Protein 4ZR7 (pdb70)

B-factor: mean 23.4, std 10.03, range [6.17, 81.66]

Radius of gyration: 25.36 Å; Cα contacts (8 Å, |Δi|>4): 817; chains: 4; bounding box: 63×73×36 Å

Organism: Bacillus subtilis (strain 168) (NCBI:txid224308)

GO terms:
  GO:0045121 membrane raft (C, EXP)

Structure (mmCIF, N/CA/C/O backbone):
data_4ZR7
#
_entry.id   4ZR7
#
_cell.length_a   58.689
_cell.length_b   58.689
_cell.length_c   131.568
_cell.angle_alpha   90.00
_cell.angle_beta   90.00
_cell.angle_gamma   90.00
#
_symmetry.space_group_name_H-M   'P 43'
#
loop_
_entity.id
_entity.type
_entity.pdbx_description
1 polymer 'Sensor histidine kinase ResE'
2 non-polymer 'CHLORIDE ION'
3 non-polymer 'ACETATE ION'
4 water water
#
loop_
_atom_site.group_PDB
_atom_site.id
_atom_site.type_symbol
_atom_site.label_atom_id
_atom_site.label_alt_id
_atom_site.label_comp_id
_atom_site.label_asym_id
_atom_site.label_entity_id
_atom_site.label_seq_id
_atom_site.pdbx_PDB_ins_code
_atom_site.Cartn_x
_atom_site.Cartn_y
_atom_site.Cartn_z
_atom_site.occupancy
_atom_site.B_iso_or_equiv
_atom_site.auth_seq_id
_atom_site.auth_comp_id
_atom_site.auth_asym_id
_atom_site.auth_atom_id
_atom_site.pdbx_PDB_model_num
ATOM 1 N N . GLU A 1 5 ? 10.614 37.955 135.814 1.00 32.83 41 GLU A N 1
ATOM 2 C CA . GLU A 1 5 ? 11.860 37.317 136.224 1.00 31.77 41 GLU A CA 1
ATOM 3 C C . GLU A 1 5 ? 11.966 35.910 135.648 1.00 29.18 41 GLU A C 1
ATOM 4 O O . GLU A 1 5 ? 13.066 35.416 135.373 1.00 26.81 41 GLU A O 1
ATOM 6 N N . ALA A 1 6 ? 10.817 35.264 135.473 1.00 27.40 42 ALA A N 1
ATOM 7 C CA . ALA A 1 6 ? 10.763 34.016 134.724 1.00 25.95 42 ALA A CA 1
ATOM 8 C C . ALA A 1 6 ? 11.188 34.280 133.285 1.00 22.24 42 ALA A C 1
ATOM 9 O O . ALA A 1 6 ? 12.004 33.537 132.738 1.00 23.55 42 ALA A O 1
ATOM 11 N N . GLU A 1 7 ? 10.635 35.332 132.675 1.00 22.31 43 GLU A N 1
ATOM 12 C CA . GLU A 1 7 ? 10.986 35.692 131.293 1.00 24.15 43 GLU A CA 1
ATOM 13 C C . GLU A 1 7 ? 12.470 35.928 131.161 1.00 22.76 43 GLU A C 1
ATOM 14 O O . GLU A 1 7 ? 13.109 35.354 130.293 1.00 16.20 43 GLU A O 1
ATOM 20 N N . ASN A 1 8 ? 13.002 36.800 132.013 1.00 24.50 44 ASN A N 1
ATOM 21 C CA . ASN A 1 8 ? 14.420 37.122 131.995 1.00 22.99 44 ASN A CA 1
ATOM 22 C C . ASN A 1 8 ? 15.301 35.880 132.030 1.00 19.87 44 ASN A C 1
ATOM 23 O O . ASN A 1 8 ? 16.198 35.718 131.199 1.00 17.06 44 ASN A O 1
ATOM 28 N N . ASP A 1 9 ? 15.051 35.006 132.997 1.00 20.28 45 ASP A N 1
ATOM 29 C CA . ASP A 1 9 ? 15.870 33.802 133.145 1.00 20.04 45 ASP A CA 1
ATOM 30 C C . ASP A 1 9 ? 15.634 32.755 132.054 1.00 16.93 45 ASP A C 1
ATOM 31 O O . ASP A 1 9 ? 16.576 32.102 131.614 1.00 15.24 45 ASP A O 1
ATOM 36 N N . LEU A 1 10 ? 14.390 32.596 131.608 1.00 19.59 46 LEU A N 1
ATOM 37 C CA . LEU A 1 10 ? 14.090 31.617 130.559 1.00 16.70 46 LEU A CA 1
ATOM 38 C C . LEU A 1 10 ? 14.527 32.109 129.186 1.00 18.18 46 LEU A C 1
ATOM 39 O O . LEU A 1 10 ? 14.862 31.314 128.304 1.00 12.60 46 LEU A O 1
ATOM 44 N N . THR A 1 11 ? 14.505 33.422 128.986 1.00 21.71 47 THR A N 1
ATOM 45 C CA . THR A 1 11 ? 14.932 33.972 127.709 1.00 15.89 47 THR A CA 1
ATOM 46 C C . THR A 1 11 ? 16.441 33.829 127.608 1.00 14.16 47 THR A C 1
ATOM 47 O O . THR A 1 11 ? 16.968 33.499 126.549 1.00 12.66 47 THR A O 1
ATOM 51 N N . GLN A 1 12 ? 17.126 34.060 128.725 1.00 15.02 48 GLN A N 1
ATOM 52 C CA . GLN A 1 12 ? 18.573 33.871 128.784 1.00 18.12 48 GLN A CA 1
ATOM 53 C C . GLN A 1 12 ? 18.933 32.429 128.461 1.00 16.55 48 GLN A C 1
ATOM 54 O O . GLN A 1 12 ? 19.766 32.178 127.590 1.00 12.17 48 GLN A O 1
ATOM 60 N N . LEU A 1 13 ? 18.286 31.494 129.156 1.00 12.92 49 LEU A N 1
ATOM 61 C CA . LEU A 1 13 ? 18.482 30.065 128.924 1.00 12.49 49 LEU A CA 1
ATOM 62 C C . LEU A 1 13 ? 18.234 29.646 127.466 1.00 11.58 49 LEU A C 1
ATOM 63 O O . LEU A 1 13 ? 19.014 28.884 126.889 1.00 11.11 49 LEU A O 1
ATOM 68 N N . ALA A 1 14 ? 17.149 30.141 126.875 1.00 11.23 50 ALA A N 1
ATOM 69 C CA . ALA A 1 14 ? 16.782 29.784 125.498 1.00 10.49 50 ALA A CA 1
ATOM 70 C C . ALA A 1 14 ? 17.895 30.107 124.511 1.00 10.98 50 ALA A C 1
ATOM 71 O O . ALA A 1 14 ? 18.219 29.322 123.608 1.00 11.80 50 ALA A O 1
ATOM 73 N N . ASN A 1 15 ? 18.491 31.273 124.694 1.00 10.40 51 ASN A N 1
ATOM 74 C CA . ASN A 1 15 ? 19.526 31.725 123.795 1.00 12.78 51 ASN A CA 1
ATOM 75 C C . ASN A 1 15 ? 20.817 30.946 123.958 1.00 10.56 51 ASN A C 1
ATOM 76 O O . ASN A 1 15 ? 21.531 30.744 122.992 1.00 13.05 51 ASN A O 1
ATOM 81 N N . LYS A 1 16 ? 21.109 30.515 125.181 1.00 10.71 52 LYS A N 1
ATOM 82 C CA . LYS A 1 16 ? 22.214 29.598 125.425 1.00 10.95 52 LYS A CA 1
ATOM 83 C C . LYS A 1 16 ? 21.964 28.293 124.691 1.00 13.55 52 LYS A C 1
ATOM 84 O O . LYS A 1 16 ? 22.871 27.727 124.086 1.00 12.20 52 LYS A O 1
ATOM 90 N N . VAL A 1 17 ? 20.738 27.793 124.772 1.00 10.25 53 VAL A N 1
ATOM 91 C CA . VAL A 1 17 ? 20.400 26.576 124.062 1.00 10.06 53 VAL A CA 1
ATOM 92 C C . VAL A 1 17 ? 20.623 26.834 122.573 1.00 9.65 53 VAL A C 1
ATOM 93 O O . VAL A 1 17 ? 21.126 25.974 121.860 1.00 9.74 53 VAL A O 1
ATOM 97 N N . ALA A 1 18 ? 20.302 28.048 122.129 1.00 11.23 54 ALA A N 1
ATOM 98 C CA . ALA A 1 18 ? 20.500 28.442 120.729 1.00 11.45 54 ALA A CA 1
ATOM 99 C C . ALA A 1 18 ? 21.980 28.433 120.336 1.00 11.71 54 ALA A C 1
ATOM 100 O O . ALA A 1 18 ? 22.351 27.861 119.324 1.00 15.36 54 ALA A O 1
ATOM 102 N N . VAL A 1 19 ? 22.812 29.072 121.143 1.00 12.77 55 VAL A N 1
ATOM 103 C CA . VAL A 1 19 ? 24.262 29.027 120.978 1.00 12.88 55 VAL A CA 1
ATOM 104 C C . VAL A 1 19 ? 24.759 27.587 120.908 1.00 13.00 55 VAL A C 1
ATOM 105 O O . VAL A 1 19 ? 25.528 27.233 120.014 1.00 15.05 55 VAL A O 1
ATOM 109 N N . ILE A 1 20 ? 24.321 26.772 121.863 1.00 10.58 56 ILE A N 1
ATOM 110 C CA . ILE A 1 20 ? 24.727 25.363 121.966 1.00 11.35 56 ILE A CA 1
ATOM 111 C C . ILE A 1 20 ? 24.393 24.528 120.732 1.00 11.38 56 ILE A C 1
ATOM 112 O O . ILE A 1 20 ? 25.262 23.865 120.160 1.00 11.51 56 ILE A O 1
ATOM 117 N N . LEU A 1 21 ? 23.141 24.596 120.297 1.00 11.75 57 LEU A N 1
ATOM 118 C CA . LEU A 1 21 ? 22.712 23.925 119.084 1.00 13.86 57 LEU A CA 1
ATOM 119 C C . LEU A 1 21 ? 23.460 24.421 117.842 1.00 14.41 57 LEU A C 1
ATOM 120 O O . LEU A 1 21 ? 23.864 23.634 116.977 1.00 11.38 57 LEU A O 1
ATOM 125 N N . GLU A 1 22 ? 23.629 25.733 117.748 1.00 13.11 58 GLU A N 1
ATOM 126 C CA . GLU A 1 22 ? 24.278 26.329 116.591 1.00 13.66 58 GLU A CA 1
ATOM 127 C C . GLU A 1 22 ? 25.784 26.060 116.499 1.00 11.77 58 GLU A C 1
ATOM 128 O O . GLU A 1 22 ? 26.356 26.077 115.403 1.00 12.48 58 GLU A O 1
ATOM 134 N N . ASN A 1 23 ? 26.426 25.813 117.637 1.00 11.83 59 ASN A N 1
ATOM 135 C CA . ASN A 1 23 ? 27.878 25.687 117.666 1.00 12.72 59 ASN A CA 1
ATOM 136 C C . ASN A 1 23 ? 28.435 24.292 117.964 1.00 16.07 59 ASN A C 1
ATOM 137 O O . ASN A 1 23 ? 29.632 24.134 118.195 1.00 19.69 59 ASN A O 1
ATOM 142 N N . HIS A 1 24 ? 27.570 23.285 117.943 1.00 13.54 60 HIS A N 1
ATOM 143 C CA . HIS A 1 24 ? 28.011 21.896 117.935 1.00 12.30 60 HIS A CA 1
ATOM 144 C C . HIS A 1 24 ? 27.729 21.327 116.548 1.00 16.90 60 HIS A C 1
ATOM 145 O O . HIS A 1 24 ? 26.661 21.569 115.986 1.00 18.82 60 HIS A O 1
ATOM 152 N N . GLU A 1 25 ? 28.686 20.589 115.989 1.00 17.78 61 GLU A N 1
ATOM 153 C CA . GLU A 1 25 ? 28.457 19.907 114.721 1.00 18.62 61 GLU A CA 1
ATOM 154 C C . GLU A 1 25 ? 27.562 18.705 114.951 1.00 17.63 61 GLU A C 1
ATOM 155 O O . GLU A 1 25 ? 26.733 18.362 114.109 1.00 22.06 61 GLU A O 1
ATOM 161 N N . ASP A 1 26 ? 27.717 18.080 116.111 1.00 15.54 62 ASP A N 1
ATOM 162 C CA . ASP A 1 26 ? 26.907 16.926 116.470 1.00 13.19 62 ASP A CA 1
ATOM 163 C C . ASP A 1 26 ? 25.705 17.354 117.315 1.00 12.15 62 ASP A C 1
ATOM 164 O O . ASP A 1 26 ? 25.827 17.656 118.510 1.00 10.73 62 ASP A O 1
ATOM 169 N N . GLN A 1 27 ? 24.542 17.346 116.684 1.00 11.77 63 GLN A N 1
ATOM 170 C CA . GLN A 1 27 ? 23.313 17.841 117.285 1.00 12.06 63 GLN A CA 1
ATOM 171 C C . GLN A 1 27 ? 22.801 16.950 118.398 1.00 11.14 63 GLN A C 1
ATOM 172 O O . GLN A 1 27 ? 22.302 17.449 119.407 1.00 9.91 63 GLN A O 1
ATOM 178 N N . ALA A 1 28 ? 22.925 15.634 118.215 1.00 13.29 64 ALA A N 1
ATOM 179 C CA . ALA A 1 28 ? 22.573 14.677 119.262 1.00 13.97 64 ALA A CA 1
ATOM 180 C C . ALA A 1 28 ? 23.343 14.947 120.549 1.00 14.34 64 ALA A C 1
ATOM 181 O O . ALA A 1 28 ? 22.791 14.801 121.639 1.00 11.08 64 ALA A O 1
ATOM 183 N N . LEU A 1 29 ? 24.621 15.313 120.424 1.00 15.37 65 LEU A N 1
ATOM 184 C CA . LEU A 1 29 ? 25.426 15.685 121.591 1.00 12.89 65 LEU A CA 1
ATOM 185 C C . LEU A 1 29 ? 24.923 16.997 122.188 1.00 10.65 65 LEU A C 1
ATOM 186 O O . LEU A 1 29 ? 24.725 17.098 123.402 1.00 11.70 65 LEU A O 1
ATOM 191 N N . ALA A 1 30 ? 24.701 17.983 121.331 1.00 11.36 66 ALA A N 1
ATOM 192 C CA . ALA A 1 30 ? 24.188 19.287 121.750 1.00 12.49 66 ALA A CA 1
ATOM 193 C C . ALA A 1 30 ? 22.841 19.169 122.443 1.00 12.28 66 ALA A C 1
ATOM 194 O O . ALA A 1 30 ? 22.553 19.944 123.352 1.00 11.14 66 ALA A O 1
ATOM 196 N N . ARG A 1 31 ? 22.020 18.206 122.020 1.00 13.03 67 ARG A N 1
ATOM 197 C CA . ARG A 1 31 ? 20.752 17.946 122.709 1.00 10.86 67 ARG A CA 1
ATOM 198 C C . ARG A 1 31 ? 20.955 17.406 124.128 1.00 10.24 67 ARG A C 1
ATOM 199 O O . ARG A 1 31 ? 20.253 17.803 125.043 1.00 10.61 67 ARG A O 1
ATOM 207 N N . SER A 1 32 ? 21.903 16.491 124.309 1.00 17.56 68 SER A N 1
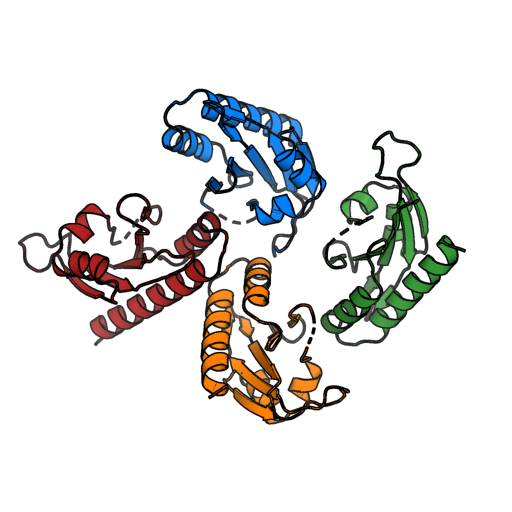ATOM 208 C CA . SER A 1 32 ? 22.127 15.868 125.620 1.00 19.48 68 SER A CA 1
ATOM 209 C C . SER A 1 32 ? 22.678 16.872 126.631 1.00 17.08 68 SER A C 1
ATOM 210 O O . SER A 1 32 ? 22.422 16.779 127.830 1.00 12.40 68 SER A O 1
ATOM 213 N N . ILE A 1 33 ? 23.451 17.823 126.131 1.00 17.59 69 ILE A N 1
ATOM 214 C CA . ILE A 1 33 ? 23.948 18.935 126.936 1.00 17.84 69 ILE A CA 1
ATOM 215 C C . ILE A 1 33 ? 22.780 19.826 127.315 1.00 15.82 69 ILE A C 1
ATOM 216 O O . ILE A 1 33 ? 22.684 20.315 128.437 1.00 12.60 69 ILE A O 1
ATOM 221 N N . THR A 1 34 ? 21.898 20.026 126.343 1.00 14.72 70 THR A N 1
ATOM 222 C CA . THR A 1 34 ? 20.731 20.895 126.478 1.00 15.10 70 THR A CA 1
ATOM 223 C C . THR A 1 34 ? 19.746 20.384 127.522 1.00 14.84 70 THR A C 1
ATOM 224 O O . THR A 1 34 ? 19.237 21.163 128.325 1.00 16.73 70 THR A O 1
ATOM 228 N N . TRP A 1 35 ? 19.520 19.070 127.546 1.00 13.06 71 TRP A N 1
ATOM 229 C CA . TRP A 1 35 ? 18.557 18.470 128.466 1.00 17.04 71 TRP A CA 1
ATOM 230 C C . TRP A 1 35 ? 18.938 18.660 129.934 1.00 19.63 71 TRP A C 1
ATOM 231 O O . TRP A 1 35 ? 18.080 18.618 130.804 1.00 22.71 71 TRP A O 1
ATOM 242 N N . GLU A 1 36 ? 20.225 18.861 130.197 1.00 20.06 72 GLU A N 1
ATOM 243 C CA . GLU A 1 36 ? 20.724 19.051 131.558 1.00 20.16 72 GLU A CA 1
ATOM 244 C C . GLU A 1 36 ? 20.356 20.430 132.111 1.00 18.89 72 GLU A C 1
ATOM 245 O O . GLU A 1 36 ? 20.541 20.712 133.304 1.00 21.61 72 GLU A O 1
ATOM 251 N N . LEU A 1 37 ? 19.812 21.271 131.239 1.00 16.67 73 LEU A N 1
ATOM 252 C CA . LEU A 1 37 ? 19.437 22.646 131.562 1.00 19.60 73 LEU A CA 1
ATOM 253 C C . LEU A 1 37 ? 17.972 22.764 131.970 1.00 22.70 73 LEU A C 1
ATOM 254 O O . LEU A 1 37 ? 17.574 23.730 132.618 1.00 26.56 73 LEU A O 1
ATOM 259 N N . ALA A 1 38 ? 17.166 21.784 131.583 1.00 24.00 74 ALA A N 1
ATOM 260 C CA . ALA A 1 38 ? 15.761 21.770 131.967 1.00 24.74 74 ALA A CA 1
ATOM 261 C C . ALA A 1 38 ? 15.625 21.332 133.424 1.00 28.41 74 ALA A C 1
ATOM 262 O O . ALA A 1 38 ? 16.073 20.251 133.795 1.00 31.50 74 ALA A O 1
ATOM 264 N N . ASP A 1 39 ? 15.018 22.175 134.253 1.00 30.36 75 ASP A N 1
ATOM 265 C CA . ASP A 1 39 ? 14.781 21.804 135.647 1.00 30.52 75 ASP A CA 1
ATOM 266 C C . ASP A 1 39 ? 13.428 21.118 135.821 1.00 27.38 75 ASP A C 1
ATOM 267 O O . ASP A 1 39 ? 12.691 20.919 134.859 1.00 23.76 75 ASP A O 1
ATOM 272 N N . ASN A 1 40 ? 13.110 20.771 137.060 1.00 27.02 76 ASN A N 1
ATOM 273 C CA . ASN A 1 40 ? 11.882 20.061 137.391 1.00 27.76 76 ASN A CA 1
ATOM 274 C C . ASN A 1 40 ? 10.622 20.822 136.988 1.00 25.22 76 ASN A C 1
ATOM 275 O O . ASN A 1 40 ? 9.529 20.262 136.987 1.00 27.66 76 ASN A O 1
ATOM 280 N N . LEU A 1 41 ? 10.776 22.101 136.662 1.00 22.10 77 LEU A N 1
ATOM 281 C CA . LEU A 1 41 ? 9.650 22.936 136.259 1.00 20.89 77 LEU A CA 1
ATOM 282 C C . LEU A 1 41 ? 9.755 23.354 134.804 1.00 18.00 77 LEU A C 1
ATOM 283 O O . LEU A 1 41 ? 8.789 23.827 134.218 1.00 17.71 77 LEU A O 1
ATOM 288 N N . THR A 1 42 ? 10.929 23.190 134.215 1.00 17.59 78 THR A N 1
ATOM 289 C CA . THR A 1 42 ? 11.113 23.581 132.820 1.00 16.29 78 THR A CA 1
ATOM 290 C C . THR A 1 42 ? 11.378 22.383 131.932 1.00 17.09 78 THR A C 1
ATOM 291 O O . THR A 1 42 ? 12.050 21.435 132.331 1.00 16.46 78 THR A O 1
ATOM 295 N N . SER A 1 43 ? 10.840 22.443 130.719 1.00 14.15 79 SER A N 1
ATOM 296 C CA . SER A 1 43 ? 11.053 21.417 129.726 1.00 16.78 79 SER A CA 1
ATOM 297 C C . SER A 1 43 ? 11.401 22.126 128.432 1.00 12.58 79 SER A C 1
ATOM 298 O O . SER A 1 43 ? 11.077 23.297 128.261 1.00 13.59 79 SER A O 1
ATOM 301 N N . ILE A 1 44 ? 12.042 21.413 127.517 1.00 14.66 80 ILE A N 1
ATOM 302 C CA . ILE A 1 44 ? 12.456 21.990 126.234 1.00 11.62 80 ILE A CA 1
ATOM 303 C C . ILE A 1 44 ? 11.935 21.175 125.064 1.00 11.62 80 ILE A C 1
ATOM 304 O O . ILE A 1 44 ? 11.907 19.943 125.110 1.00 13.06 80 ILE A O 1
ATOM 309 N N . ALA A 1 45 ? 11.526 21.875 124.010 1.00 14.03 81 ALA A N 1
ATOM 310 C CA . ALA A 1 45 ? 11.090 21.255 122.771 1.00 13.99 81 ALA A CA 1
ATOM 311 C C . ALA A 1 45 ? 11.879 21.840 121.610 1.00 13.64 81 ALA A C 1
ATOM 312 O O . ALA A 1 45 ? 11.631 22.972 121.192 1.00 17.83 81 ALA A O 1
ATOM 314 N N . ILE A 1 46 ? 12.830 21.067 121.095 1.00 12.89 82 ILE A N 1
ATOM 315 C CA . ILE A 1 46 ? 13.641 21.485 119.955 1.00 14.74 82 ILE A CA 1
ATOM 316 C C . ILE A 1 46 ? 13.020 21.039 118.637 1.00 13.57 82 ILE A C 1
ATOM 317 O O . ILE A 1 46 ? 12.794 19.849 118.428 1.00 10.09 82 ILE A O 1
ATOM 322 N N . ILE A 1 47 ? 12.774 21.989 117.737 1.00 16.34 83 ILE A N 1
ATOM 323 C CA . ILE A 1 47 ? 12.191 21.678 116.437 1.00 10.64 83 ILE A CA 1
ATOM 324 C C . ILE A 1 47 ? 13.101 22.106 115.290 1.00 16.46 83 ILE A C 1
ATOM 325 O O . ILE A 1 47 ? 13.130 23.281 114.926 1.00 17.13 83 ILE A O 1
ATOM 330 N N . GLN A 1 48 ? 13.815 21.153 114.700 1.00 14.89 84 GLN A N 1
ATOM 331 C CA . GLN A 1 48 ? 14.762 21.458 113.639 1.00 13.93 84 GLN A CA 1
ATOM 332 C C . GLN A 1 48 ? 14.081 21.627 112.291 1.00 18.43 84 GLN A C 1
ATOM 333 O O . GLN A 1 48 ? 14.478 22.466 111.483 1.00 13.83 84 GLN A O 1
ATOM 339 N N . ASP A 1 49 ? 13.065 20.806 112.048 1.00 18.96 85 ASP A N 1
ATOM 340 C CA . ASP A 1 49 ? 12.291 20.887 110.820 1.00 18.13 85 ASP A CA 1
ATOM 341 C C . ASP A 1 49 ? 11.008 20.094 110.972 1.00 17.13 85 ASP A C 1
ATOM 342 O O . ASP A 1 49 ? 10.726 19.563 112.032 1.00 12.06 85 ASP A O 1
ATOM 347 N N . GLU A 1 50 ? 10.263 19.980 109.882 1.00 20.94 86 GLU A N 1
ATOM 348 C CA . GLU A 1 50 ? 8.907 19.448 109.903 1.00 23.20 86 GLU A CA 1
ATOM 349 C C . GLU A 1 50 ? 8.858 17.976 110.283 1.00 25.31 86 GLU A C 1
ATOM 350 O O . GLU A 1 50 ? 7.861 17.501 110.827 1.00 29.08 86 GLU A O 1
ATOM 356 N N . LYS A 1 51 ? 9.935 17.254 109.998 1.00 24.65 87 LYS A N 1
ATOM 357 C CA . LYS A 1 51 ? 9.972 15.815 110.234 1.00 22.17 87 LYS A CA 1
ATOM 358 C C . LYS A 1 51 ? 10.806 15.466 111.461 1.00 18.88 87 LYS A C 1
ATOM 359 O O . LYS A 1 51 ? 10.883 14.299 111.875 1.00 20.81 87 LYS A O 1
ATOM 361 N N . ASN A 1 52 ? 11.431 16.484 112.039 1.00 12.39 88 ASN A N 1
ATOM 362 C CA . ASN A 1 52 ? 12.427 16.269 113.068 1.00 13.29 88 ASN A CA 1
ATOM 363 C C . ASN A 1 52 ? 12.281 17.199 114.252 1.00 14.86 88 ASN A C 1
ATOM 364 O O . ASN A 1 52 ? 12.554 18.394 114.155 1.00 17.14 88 ASN A O 1
ATOM 369 N N . HIS A 1 53 ? 11.853 16.643 115.377 1.00 14.91 89 HIS A N 1
ATOM 370 C CA . HIS A 1 53 ? 11.799 17.395 116.623 1.00 10.21 89 HIS A CA 1
ATOM 371 C C . HIS A 1 53 ? 12.138 16.474 117.786 1.00 10.15 89 HIS A C 1
ATOM 372 O O . HIS A 1 53 ? 12.072 15.248 117.663 1.00 13.03 89 HIS A O 1
ATOM 379 N N . TRP A 1 54 ? 12.492 17.070 118.918 1.00 10.03 90 TRP A N 1
ATOM 380 C CA . TRP A 1 54 ? 12.949 16.303 120.064 1.00 11.27 90 TRP A CA 1
ATOM 381 C C . TRP A 1 54 ? 12.545 17.004 121.338 1.00 10.54 90 TRP A C 1
ATOM 382 O O . TRP A 1 54 ? 12.627 18.227 121.412 1.00 10.03 90 TRP A O 1
ATOM 393 N N . TYR A 1 55 ? 12.140 16.211 122.333 1.00 13.41 91 TYR A N 1
ATOM 394 C CA . TYR A 1 55 ? 11.604 16.698 123.603 1.00 12.67 91 TYR A CA 1
ATOM 395 C C . TYR A 1 55 ? 12.507 16.403 124.785 1.00 12.81 91 TYR A C 1
ATOM 396 O O . TYR A 1 55 ? 13.088 15.318 124.882 1.00 11.58 91 TYR A O 1
ATOM 405 N N . SER A 1 56 ? 12.602 17.364 125.702 1.00 12.01 92 SER A N 1
ATOM 406 C CA . SER A 1 56 ? 13.293 17.132 126.955 1.00 14.06 92 SER A CA 1
ATOM 407 C C . SER A 1 56 ? 12.597 15.977 127.667 1.00 15.70 92 SER A C 1
ATOM 408 O O . SER A 1 56 ? 11.365 15.947 127.767 1.00 16.70 92 SER A O 1
ATOM 411 N N . PRO A 1 57 ? 13.384 15.001 128.131 1.00 13.95 93 PRO A N 1
ATOM 412 C CA . PRO A 1 57 ? 12.790 13.810 128.745 1.00 16.70 93 PRO A CA 1
ATOM 413 C C . PRO A 1 57 ? 12.332 14.040 130.188 1.00 18.89 93 PRO A C 1
ATOM 414 O O . PRO A 1 57 ? 12.541 15.119 130.736 1.00 19.79 93 PRO A O 1
ATOM 418 N N . ASN A 1 58 ? 11.695 13.034 130.782 1.00 18.10 94 ASN A N 1
ATOM 419 C CA . ASN A 1 58 ? 11.256 13.109 132.174 1.00 21.46 94 ASN A CA 1
ATOM 420 C C . ASN A 1 58 ? 11.763 11.917 132.974 1.00 25.05 94 ASN A C 1
ATOM 421 O O . ASN A 1 58 ? 11.236 11.612 134.048 1.00 31.47 94 ASN A O 1
ATOM 423 N N . LEU A 1 63 ? 3.626 17.891 133.039 1.00 21.33 99 LEU A N 1
ATOM 424 C CA . LEU A 1 63 ? 3.425 19.076 133.868 1.00 25.58 99 LEU A CA 1
ATOM 425 C C . LEU A 1 63 ? 3.941 20.347 133.190 1.00 23.80 99 LEU A C 1
ATOM 426 O O . LEU A 1 63 ? 3.268 21.379 133.192 1.00 22.73 99 LEU A O 1
ATOM 431 N N . SER A 1 64 ? 5.131 20.268 132.597 1.00 23.55 100 SER A N 1
ATOM 432 C CA . SER A 1 64 ? 5.713 21.421 131.913 1.00 21.08 100 SER A CA 1
ATOM 433 C C . SER A 1 64 ? 6.018 21.185 130.436 1.00 17.64 100 SER A C 1
ATOM 434 O O . SER A 1 64 ? 6.484 22.087 129.759 1.00 16.45 100 SER A O 1
ATOM 437 N N . SER A 1 65 ? 5.754 19.987 129.935 1.00 20.44 101 SER A N 1
ATOM 438 C CA . SER A 1 65 ? 6.092 19.670 128.546 1.00 23.44 101 SER A CA 1
ATOM 439 C C . SER A 1 65 ? 5.205 20.402 127.535 1.00 22.97 101 SER A C 1
ATOM 440 O O . SER A 1 65 ? 4.084 20.800 127.856 1.00 27.42 101 SER A O 1
ATOM 443 N N . ILE A 1 66 ? 5.720 20.594 126.323 1.00 17.85 102 ILE A N 1
ATOM 444 C CA . ILE A 1 66 ? 4.938 21.186 125.240 1.00 16.68 102 ILE A CA 1
ATOM 445 C C . ILE A 1 66 ? 5.212 20.454 123.930 1.00 15.58 102 ILE A C 1
ATOM 446 O O . ILE A 1 66 ? 6.365 20.168 123.596 1.00 16.21 102 ILE A O 1
ATOM 451 N N . THR A 1 67 ? 4.147 20.140 123.199 1.00 14.19 103 THR A N 1
ATOM 452 C CA . THR A 1 67 ? 4.257 19.378 121.955 1.00 13.16 103 THR A CA 1
ATOM 453 C C . THR A 1 67 ? 4.169 20.268 120.721 1.00 12.76 103 THR A C 1
ATOM 454 O O . THR A 1 67 ? 3.769 21.424 120.814 1.00 13.06 103 THR A O 1
ATOM 458 N N . VAL A 1 68 ? 4.544 19.713 119.569 1.00 12.24 104 VAL A N 1
ATOM 459 C CA . VAL A 1 68 ? 4.390 20.386 118.289 1.00 12.85 104 VAL A CA 1
ATOM 460 C C . VAL A 1 68 ? 2.927 20.740 118.020 1.00 16.81 104 VAL A C 1
ATOM 461 O O . VAL A 1 68 ? 2.624 21.781 117.423 1.00 20.08 104 VAL A O 1
ATOM 465 N N . GLU A 1 69 ? 2.019 19.882 118.471 1.00 18.07 105 GLU A N 1
ATOM 466 C CA . GLU A 1 69 ? 0.594 20.137 118.289 1.00 19.11 105 GLU A CA 1
ATOM 467 C C . GLU A 1 69 ? 0.115 21.274 119.192 1.00 16.60 105 GLU A C 1
ATOM 468 O O . GLU A 1 69 ? -0.654 22.127 118.759 1.00 16.93 105 GLU A O 1
ATOM 474 N N . GLN A 1 70 ? 0.563 21.282 120.449 1.00 14.33 106 GLN A N 1
ATOM 475 C CA . GLN A 1 70 ? 0.257 22.391 121.355 1.00 11.90 106 GLN A CA 1
ATOM 476 C C . GLN A 1 70 ? 0.788 23.730 120.798 1.00 16.19 106 GLN A C 1
ATOM 477 O O . GLN A 1 70 ? 0.188 24.785 120.994 1.00 14.77 106 GLN A O 1
ATOM 483 N N . ILE A 1 71 ? 1.892 23.668 120.061 1.00 17.24 107 ILE A N 1
ATOM 484 C CA . ILE A 1 71 ? 2.487 24.857 119.468 1.00 14.27 107 ILE A CA 1
ATOM 485 C C . ILE A 1 71 ? 1.695 25.315 118.251 1.00 15.28 107 ILE A C 1
ATOM 486 O O . ILE A 1 71 ? 1.334 26.489 118.131 1.00 13.37 107 ILE A O 1
ATOM 491 N N . GLN A 1 72 ? 1.421 24.370 117.358 1.00 19.10 108 GLN A N 1
ATOM 492 C CA . GLN A 1 72 ? 0.647 24.627 116.154 1.00 23.78 108 GLN A CA 1
ATOM 493 C C . GLN A 1 72 ? -0.782 25.052 116.457 1.00 26.44 108 GLN A C 1
ATOM 494 O O . GLN A 1 72 ? -1.482 25.537 115.578 1.00 29.57 108 GLN A O 1
ATOM 500 N N . HIS A 1 73 ? -1.214 24.863 117.698 1.00 29.07 109 HIS A N 1
ATOM 501 C CA . HIS A 1 73 ? -2.575 25.213 118.085 1.00 34.37 109 HIS A CA 1
ATOM 502 C C . HIS A 1 73 ? -2.624 26.498 118.903 1.00 33.76 109 HIS A C 1
ATOM 503 O O . HIS A 1 73 ? -3.685 26.903 119.382 1.00 35.12 109 HIS A O 1
ATOM 510 N N . ASP A 1 74 ? -1.463 27.133 119.049 1.00 30.54 110 ASP A N 1
ATOM 511 C CA . ASP A 1 74 ? -1.371 28.459 119.646 1.00 27.97 110 ASP A CA 1
ATOM 512 C C . ASP A 1 74 ? -1.009 29.412 118.517 1.00 25.16 110 ASP A C 1
ATOM 513 O O . ASP A 1 74 ? 0.087 29.336 117.965 1.00 17.48 110 ASP A O 1
ATOM 518 N N . LYS A 1 75 ? -1.939 30.291 118.166 1.00 26.07 111 LYS A N 1
ATOM 519 C CA . LYS A 1 75 ? -1.800 31.125 116.975 1.00 26.32 111 LYS A CA 1
ATOM 520 C C . LYS A 1 75 ? -0.571 32.030 117.009 1.00 21.56 111 LYS A C 1
ATOM 521 O O . LYS A 1 75 ? -0.007 32.373 115.968 1.00 24.27 111 LYS A O 1
ATOM 527 N N . ASP A 1 76 ? -0.156 32.408 118.210 1.00 20.76 112 ASP A N 1
ATOM 528 C CA . ASP A 1 76 ? 1.026 33.242 118.384 1.00 21.52 112 ASP A CA 1
ATOM 529 C C . ASP A 1 76 ? 2.308 32.417 118.374 1.00 19.47 112 ASP A C 1
ATOM 530 O O . ASP A 1 76 ? 3.331 32.861 117.857 1.00 18.84 112 ASP A O 1
ATOM 535 N N . LEU A 1 77 ? 2.251 31.223 118.959 1.00 17.57 113 LEU A N 1
ATOM 536 C CA . LEU A 1 77 ? 3.377 30.298 118.922 1.00 16.25 113 LEU A CA 1
ATOM 537 C C . LEU A 1 77 ? 3.538 29.723 117.527 1.00 19.01 113 LEU A C 1
ATOM 538 O O . LEU A 1 77 ? 4.651 29.647 117.008 1.00 22.96 113 LEU A O 1
ATOM 543 N N . ASN A 1 78 ? 2.431 29.321 116.911 1.00 17.38 114 ASN A N 1
ATOM 544 C CA . ASN A 1 78 ? 2.505 28.768 115.564 1.00 20.50 114 ASN A CA 1
ATOM 545 C C . ASN A 1 78 ? 3.041 29.772 114.550 1.00 23.52 114 ASN A C 1
ATOM 546 O O . ASN A 1 78 ? 3.795 29.409 113.645 1.00 25.80 114 ASN A O 1
ATOM 551 N N . LYS A 1 79 ? 2.650 31.033 114.704 1.00 24.34 115 LYS A N 1
ATOM 552 C CA . LYS A 1 79 ? 3.125 32.084 113.816 1.00 24.83 115 LYS A CA 1
ATOM 553 C C . LYS A 1 79 ? 4.634 32.193 113.949 1.00 23.81 115 LYS A C 1
ATOM 554 O O . LYS A 1 79 ? 5.351 32.223 112.956 1.00 21.26 115 LYS A O 1
ATOM 560 N N . ALA A 1 80 ? 5.106 32.236 115.190 1.00 21.41 116 ALA A N 1
ATOM 561 C CA . ALA A 1 80 ? 6.533 32.320 115.469 1.00 19.75 116 ALA A CA 1
ATOM 562 C C . ALA A 1 80 ? 7.276 31.151 114.832 1.00 19.29 116 ALA A C 1
ATOM 563 O O . ALA A 1 80 ? 8.269 31.348 114.127 1.00 18.60 116 ALA A O 1
ATOM 565 N N . LEU A 1 81 ? 6.787 29.938 115.086 1.00 17.10 117 LEU A N 1
ATOM 566 C CA . LEU A 1 81 ? 7.308 28.738 114.430 1.00 20.18 117 LEU A CA 1
ATOM 567 C C . LEU A 1 81 ? 7.324 28.859 112.900 1.00 18.50 117 LEU A C 1
ATOM 568 O O . LEU A 1 81 ? 8.339 28.595 112.260 1.00 18.89 117 LEU A O 1
ATOM 573 N N . LYS A 1 82 ? 6.196 29.240 112.314 1.00 22.16 118 LYS A N 1
ATOM 574 C CA . LYS A 1 82 ? 6.111 29.311 110.861 1.00 23.73 118 LYS A CA 1
ATOM 575 C C . LYS A 1 82 ? 7.107 30.334 110.340 1.00 27.04 118 LYS A C 1
ATOM 576 O O . LYS A 1 82 ? 7.837 30.082 109.377 1.00 23.53 118 LYS A O 1
ATOM 582 N N . ASP A 1 83 ? 7.145 31.477 111.016 1.00 26.90 119 ASP A N 1
ATOM 583 C CA . ASP A 1 83 ? 7.878 32.640 110.546 1.00 29.91 119 ASP A CA 1
ATOM 584 C C . ASP A 1 83 ? 9.294 32.748 111.107 1.00 30.35 119 ASP A C 1
ATOM 585 O O . ASP A 1 83 ? 9.998 33.714 110.814 1.00 32.66 119 ASP A O 1
ATOM 590 N N . HIS A 1 84 ? 9.695 31.763 111.912 1.00 28.87 120 HIS A N 1
ATOM 591 C CA . HIS A 1 84 ? 11.066 31.665 112.420 1.00 26.08 120 HIS A CA 1
ATOM 592 C C . HIS A 1 84 ? 11.415 32.899 113.244 1.00 25.00 120 HIS A C 1
ATOM 593 O O . HIS A 1 84 ? 12.465 33.514 113.054 1.00 26.53 120 HIS A O 1
ATOM 600 N N . LYS A 1 85 ? 10.519 33.267 114.154 1.00 21.54 121 LYS A N 1
ATOM 601 C CA . LYS A 1 85 ? 10.689 34.486 114.931 1.00 21.84 121 LYS A CA 1
ATOM 602 C C . LYS A 1 85 ? 10.533 34.210 116.412 1.00 21.04 121 LYS A C 1
ATOM 603 O O . LYS A 1 85 ? 9.738 33.357 116.809 1.00 18.23 121 LYS A O 1
ATOM 609 N N . LYS A 1 86 ? 11.308 34.927 117.224 1.00 21.78 122 LYS A N 1
ATOM 610 C CA . LYS A 1 86 ? 11.260 34.755 118.669 1.00 20.03 122 LYS A CA 1
ATOM 611 C C . LYS A 1 86 ? 9.885 35.144 119.208 1.00 21.08 122 LYS A C 1
ATOM 612 O O . LYS A 1 86 ? 9.250 36.072 118.703 1.00 20.39 122 LYS A O 1
ATOM 618 N N . VAL A 1 87 ? 9.430 34.430 120.236 1.00 21.15 123 VAL A N 1
ATOM 619 C CA . VAL A 1 87 ? 8.142 34.720 120.859 1.00 19.82 123 VAL A CA 1
ATOM 620 C C . VAL A 1 87 ? 8.224 34.527 122.371 1.00 19.79 123 VAL A C 1
ATOM 621 O O . VAL A 1 87 ? 8.941 33.656 122.855 1.00 19.77 123 VAL A O 1
ATOM 625 N N . SER A 1 88 ? 7.507 35.372 123.104 1.00 19.37 124 SER A N 1
ATOM 626 C CA . SER A 1 88 ? 7.414 35.270 124.546 1.00 21.60 124 SER A CA 1
ATOM 627 C C . SER A 1 88 ? 5.938 35.378 124.914 1.00 23.71 124 SER A C 1
ATOM 628 O O . SER A 1 88 ? 5.326 36.446 124.763 1.00 22.39 124 SER A O 1
ATOM 631 N N . LYS A 1 89 ? 5.356 34.274 125.370 1.00 22.07 125 LYS A N 1
ATOM 632 C CA . LYS A 1 89 ? 3.925 34.245 125.660 1.00 25.01 125 LYS A CA 1
ATOM 633 C C . LYS A 1 89 ? 3.607 33.473 126.940 1.00 26.37 125 LYS A C 1
ATOM 634 O O . LYS A 1 89 ? 4.264 32.479 127.274 1.00 24.41 125 LYS A O 1
ATOM 640 N N . ARG A 1 90 ? 2.593 33.947 127.653 1.00 27.66 126 ARG A N 1
ATOM 641 C CA . ARG A 1 90 ? 2.126 33.294 128.861 1.00 25.97 126 ARG A CA 1
ATOM 642 C C . ARG A 1 90 ? 0.757 32.722 128.534 1.00 24.93 126 ARG A C 1
ATOM 643 O O . ARG A 1 90 ? -0.113 33.450 128.073 1.00 21.83 126 ARG A O 1
ATOM 651 N N . THR A 1 91 ? 0.560 31.424 128.754 1.00 19.78 127 THR A N 1
ATOM 652 C CA . THR A 1 91 ? -0.688 30.788 128.331 1.00 20.49 127 THR A CA 1
ATOM 653 C C . THR A 1 91 ? -0.905 29.396 128.917 1.00 19.52 127 THR A C 1
ATOM 654 O O . THR A 1 91 ? 0.035 28.733 129.344 1.00 18.61 127 THR A O 1
ATOM 658 N N . GLY A 1 92 ? -2.161 28.967 128.941 1.00 25.85 128 GLY A N 1
ATOM 659 C CA . GLY A 1 92 ? -2.472 27.570 129.162 1.00 24.74 128 GLY A CA 1
ATOM 660 C C . GLY A 1 92 ? -2.306 26.860 127.833 1.00 23.58 128 GLY A C 1
ATOM 661 O O . GLY A 1 92 ? -2.388 27.498 126.780 1.00 22.77 128 GLY A O 1
ATOM 662 N N . LEU A 1 93 ? -2.054 25.554 127.869 1.00 21.78 129 LEU A N 1
ATOM 663 C CA . LEU A 1 93 ? -1.879 24.795 126.638 1.00 18.92 129 LEU A CA 1
ATOM 664 C C . LEU A 1 93 ? -3.075 23.892 126.367 1.00 18.88 129 LEU A C 1
ATOM 665 O O . LEU A 1 93 ? -3.841 23.568 127.270 1.00 19.90 129 LEU A O 1
ATOM 670 N N . SER A 1 94 ? -3.211 23.481 125.112 1.00 23.89 130 SER A N 1
ATOM 671 C CA . SER A 1 94 ? -4.366 22.723 124.644 1.00 22.41 130 SER A CA 1
ATOM 672 C C . SER A 1 94 ? -4.199 21.213 124.823 1.00 16.38 130 SER A C 1
ATOM 673 O O . SER A 1 94 ? -3.076 20.708 124.884 1.00 15.16 130 SER A O 1
ATOM 676 N N . ASP A 1 95 ? -5.329 20.510 124.912 1.00 16.65 131 ASP A N 1
ATOM 677 C CA . ASP A 1 95 ? -5.357 19.048 124.954 1.00 21.57 131 ASP A CA 1
ATOM 678 C C . ASP A 1 95 ? -4.503 18.471 126.084 1.00 20.02 131 ASP A C 1
ATOM 679 O O . ASP A 1 95 ? -3.792 17.484 125.874 1.00 15.67 131 ASP A O 1
ATOM 684 N N . THR A 1 96 ? -4.559 19.081 127.271 1.00 16.24 132 THR A N 1
ATOM 685 C CA . THR A 1 96 ? -3.806 18.567 128.415 1.00 21.27 132 THR A CA 1
ATOM 686 C C . THR A 1 96 ? -4.568 18.685 129.739 1.00 18.49 132 THR A C 1
ATOM 687 O O . THR A 1 96 ? -5.290 19.658 129.961 1.00 22.42 132 THR A O 1
ATOM 691 N N . ASP A 1 97 ? -4.434 17.667 130.590 1.00 18.87 133 ASP A N 1
ATOM 692 C CA . ASP A 1 97 ? -4.958 17.713 131.953 1.00 22.00 133 ASP A CA 1
ATOM 693 C C . ASP A 1 97 ? -4.292 18.869 132.661 1.00 25.71 133 ASP A C 1
ATOM 694 O O . ASP A 1 97 ? -4.927 19.622 133.405 1.00 25.23 133 ASP A O 1
ATOM 699 N N . THR A 1 98 ? -2.986 18.985 132.437 1.00 26.47 134 THR A N 1
ATOM 700 C CA . THR A 1 98 ? -2.197 20.026 133.077 1.00 30.92 134 THR A CA 1
ATOM 701 C C . THR A 1 98 ? -2.395 21.345 132.346 1.00 33.92 134 THR A C 1
ATOM 702 O O . THR A 1 98 ? -1.490 21.849 131.687 1.00 36.64 134 THR A O 1
ATOM 706 N N . ASP A 1 99 ? -3.599 21.895 132.474 1.00 37.69 135 ASP A N 1
ATOM 707 C CA . ASP A 1 99 ? -3.968 23.121 131.783 1.00 40.38 135 ASP A CA 1
ATOM 708 C C . ASP A 1 99 ? -3.481 24.351 132.551 1.00 40.08 135 ASP A C 1
ATOM 709 O O . ASP A 1 99 ? -3.939 25.474 132.315 1.00 42.73 135 ASP A O 1
ATOM 714 N N . ASN A 1 100 ? -2.550 24.124 133.473 1.00 37.04 136 ASN A N 1
ATOM 715 C CA . ASN A 1 100 ? -1.908 25.198 134.216 1.00 37.02 136 ASN A CA 1
ATOM 716 C C . ASN A 1 100 ? -1.213 26.181 133.278 1.00 34.15 136 ASN A C 1
ATOM 717 O O . ASN A 1 100 ? -0.681 25.790 132.238 1.00 25.24 136 ASN A O 1
ATOM 722 N N . GLU A 1 101 ? -1.227 27.456 133.647 1.00 35.36 137 GLU A N 1
ATOM 723 C CA . GLU A 1 101 ? -0.626 28.487 132.821 1.00 31.56 137 GLU A CA 1
ATOM 724 C C . GLU A 1 101 ? 0.885 28.339 132.832 1.00 29.58 137 GLU A C 1
ATOM 725 O O . GLU A 1 101 ? 1.487 28.066 133.868 1.00 28.34 137 GLU A O 1
ATOM 731 N N . ARG A 1 102 ? 1.496 28.504 131.666 1.00 23.41 138 ARG A N 1
ATOM 732 C CA . ARG A 1 102 ? 2.937 28.390 131.552 1.00 19.91 138 ARG A CA 1
ATOM 733 C C . ARG A 1 102 ? 3.517 29.618 130.884 1.00 16.44 138 ARG A C 1
ATOM 734 O O . ARG A 1 102 ? 2.869 30.266 130.069 1.00 16.82 138 ARG A O 1
ATOM 742 N N . LEU A 1 103 ? 4.738 29.957 131.256 1.00 15.70 139 LEU A N 1
ATOM 743 C CA . LEU A 1 103 ? 5.474 30.920 130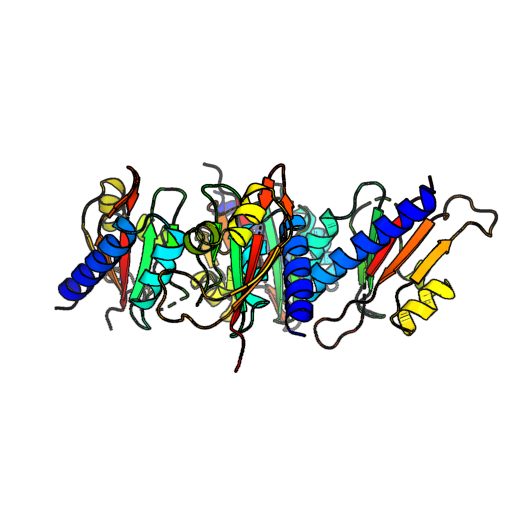.473 1.00 14.96 139 LEU A CA 1
ATOM 744 C C . LEU A 1 103 ? 6.094 30.139 129.327 1.00 13.53 139 LEU A C 1
ATOM 745 O O . LEU A 1 103 ? 6.615 29.042 129.532 1.00 13.49 139 LEU A O 1
ATOM 750 N N . ILE A 1 104 ? 6.006 30.676 128.117 1.00 14.90 140 ILE A N 1
ATOM 751 C CA . ILE A 1 104 ? 6.657 30.048 126.976 1.00 12.70 140 ILE A CA 1
ATOM 752 C C . ILE A 1 104 ? 7.529 31.040 126.220 1.00 13.83 140 ILE A C 1
ATOM 753 O O . ILE A 1 104 ? 7.099 32.156 125.898 1.00 14.28 140 ILE A O 1
ATOM 758 N N . VAL A 1 105 ? 8.765 30.616 125.973 1.00 11.09 141 VAL A N 1
ATOM 759 C CA . VAL A 1 105 ? 9.737 31.384 125.226 1.00 13.59 141 VAL A CA 1
ATOM 760 C C . VAL A 1 105 ? 10.213 30.530 124.066 1.00 15.53 141 VAL A C 1
ATOM 761 O O . VAL A 1 105 ? 10.805 29.464 124.278 1.00 13.78 141 VAL A O 1
ATOM 765 N N . GLY A 1 106 ? 9.947 30.995 122.849 1.00 17.35 142 GLY A N 1
ATOM 766 C CA . GLY A 1 106 ? 10.502 30.386 121.650 1.00 18.03 142 GLY A CA 1
ATOM 767 C C . GLY A 1 106 ? 11.581 31.263 121.025 1.00 17.67 142 GLY A C 1
ATOM 768 O O . GLY A 1 106 ? 11.438 32.494 120.953 1.00 15.44 142 GLY A O 1
ATOM 769 N N . VAL A 1 107 ? 12.666 30.634 120.582 1.00 15.29 143 VAL A N 1
ATOM 770 C CA . VAL A 1 107 ? 13.785 31.341 119.966 1.00 17.78 143 VAL A CA 1
ATOM 771 C C . VAL A 1 107 ? 14.243 30.581 118.718 1.00 14.24 143 VAL A C 1
ATOM 772 O O . VAL A 1 107 ? 14.400 29.357 118.756 1.00 11.97 143 VAL A O 1
ATOM 776 N N . PRO A 1 108 ? 14.434 31.288 117.591 1.00 16.74 144 PRO A N 1
ATOM 777 C CA . PRO A 1 108 ? 14.910 30.578 116.408 1.00 16.48 144 PRO A CA 1
ATOM 778 C C . PRO A 1 108 ? 16.393 30.253 116.513 1.00 14.50 144 PRO A C 1
ATOM 779 O O . PRO A 1 108 ? 17.130 30.945 117.212 1.00 15.37 144 PRO A O 1
ATOM 783 N N . TYR A 1 109 ? 16.812 29.194 115.832 1.00 14.38 145 TYR A N 1
ATOM 784 C CA . TYR A 1 109 ? 18.222 28.881 115.688 1.00 15.11 145 TYR A CA 1
ATOM 785 C C . TYR A 1 109 ? 18.456 28.408 114.250 1.00 20.83 145 TYR A C 1
ATOM 786 O O . TYR A 1 109 ? 17.530 27.946 113.589 1.00 22.31 145 TYR A O 1
ATOM 795 N N . GLU A 1 110 ? 19.673 28.568 113.748 1.00 22.46 146 GLU A N 1
ATOM 796 C CA . GLU A 1 110 ? 19.996 28.064 112.416 1.00 22.65 146 GLU A CA 1
ATOM 797 C C . GLU A 1 110 ? 21.323 27.308 112.423 1.00 25.07 146 GLU A C 1
ATOM 798 O O . GLU A 1 110 ? 22.279 27.708 113.083 1.00 23.62 146 GLU A O 1
ATOM 804 N N . LYS A 1 111 ? 21.371 26.203 111.692 1.00 29.58 147 LYS A N 1
ATOM 805 C CA . LYS A 1 111 ? 22.592 25.421 111.591 1.00 32.15 147 LYS A CA 1
ATOM 806 C C . LYS A 1 111 ? 22.674 24.803 110.206 1.00 34.87 147 LYS A C 1
ATOM 807 O O . LYS A 1 111 ? 21.759 24.108 109.780 1.00 36.52 147 LYS A O 1
ATOM 813 N N . ASP A 1 112 ? 23.764 25.084 109.498 1.00 39.60 148 ASP A N 1
ATOM 814 C CA . ASP A 1 112 ? 23.989 24.551 108.156 1.00 41.94 148 ASP A CA 1
ATOM 815 C C . ASP A 1 112 ? 22.855 24.863 107.179 1.00 44.48 148 ASP A C 1
ATOM 816 O O . ASP A 1 112 ? 22.637 24.134 106.211 1.00 46.21 148 ASP A O 1
ATOM 821 N N . GLY A 1 113 ? 22.144 25.956 107.427 1.00 45.27 149 GLY A N 1
ATOM 822 C CA . GLY A 1 113 ? 21.013 26.316 106.594 1.00 46.57 149 GLY A CA 1
ATOM 823 C C . GLY A 1 113 ? 19.714 25.796 107.178 1.00 44.61 149 GLY A C 1
ATOM 824 O O . GLY A 1 113 ? 18.639 26.309 106.874 1.00 44.76 149 GLY A O 1
ATOM 825 N N . LYS A 1 114 ? 19.814 24.768 108.015 1.00 42.84 150 LYS A N 1
ATOM 826 C CA . LYS A 1 114 ? 18.653 24.248 108.727 1.00 40.26 150 LYS A CA 1
ATOM 827 C C . LYS A 1 114 ? 18.162 25.281 109.743 1.00 35.62 150 LYS A C 1
ATOM 828 O O . LYS A 1 114 ? 18.744 25.430 110.821 1.00 33.68 150 LYS A O 1
ATOM 834 N N . LYS A 1 115 ? 17.109 26.009 109.384 1.00 33.81 151 LYS A N 1
ATOM 835 C CA . LYS A 1 115 ? 16.464 26.928 110.311 1.00 26.63 151 LYS A CA 1
ATOM 836 C C . LYS A 1 115 ? 15.596 26.109 111.271 1.00 22.98 151 LYS A C 1
ATOM 837 O O . LYS A 1 115 ? 14.753 25.318 110.841 1.00 22.13 151 LYS A O 1
ATOM 843 N N . GLY A 1 116 ? 15.809 26.286 112.568 1.00 19.83 152 GLY A N 1
ATOM 844 C CA . GLY A 1 116 ? 15.044 25.549 113.556 1.00 18.09 152 GLY A CA 1
ATOM 845 C C . GLY A 1 116 ? 14.509 26.463 114.642 1.00 16.56 152 GLY A C 1
ATOM 846 O O . GLY A 1 116 ? 14.718 27.670 114.586 1.00 16.86 152 GLY A O 1
ATOM 855 N N . VAL A 1 118 ? 13.748 26.668 119.137 1.00 12.45 154 VAL A N 1
ATOM 856 C CA . VAL A 1 118 ? 13.811 26.065 120.464 1.00 10.85 154 VAL A CA 1
ATOM 857 C C . VAL A 1 118 ? 12.724 26.691 121.300 1.00 14.92 154 VAL A C 1
ATOM 858 O O . VAL A 1 118 ? 12.727 27.899 121.525 1.00 15.34 154 VAL A O 1
ATOM 862 N N . PHE A 1 119 ? 11.771 25.881 121.729 1.00 9.94 155 PHE A N 1
ATOM 863 C CA . PHE A 1 119 ? 10.730 26.373 122.608 1.00 9.75 155 PHE A CA 1
ATOM 864 C C . PHE A 1 119 ? 11.009 25.921 124.013 1.00 9.13 155 PHE A C 1
ATOM 865 O O . PHE A 1 119 ? 11.401 24.778 124.246 1.00 11.02 155 PHE A O 1
ATOM 873 N N . LEU A 1 120 ? 10.822 26.835 124.950 1.00 18.83 156 LEU A N 1
ATOM 874 C CA . LEU A 1 120 ? 10.987 26.533 126.353 1.00 18.60 156 LEU A CA 1
ATOM 875 C C . LEU A 1 120 ? 9.670 26.761 127.053 1.00 17.87 156 LEU A C 1
ATOM 876 O O . LEU A 1 120 ? 9.010 27.771 126.834 1.00 20.28 156 LEU A O 1
ATOM 881 N N . SER A 1 121 ? 9.289 25.822 127.904 1.00 16.99 157 SER A N 1
ATOM 882 C CA . SER A 1 121 ? 8.046 25.964 128.634 1.00 17.23 157 SER A CA 1
ATOM 883 C C . SER A 1 121 ? 8.276 25.805 130.127 1.00 16.07 157 SER A C 1
ATOM 884 O O . SER A 1 121 ? 8.800 24.787 130.580 1.00 18.84 157 SER A O 1
ATOM 887 N N . GLN A 1 122 ? 7.872 26.814 130.890 1.00 15.59 158 GLN A N 1
ATOM 888 C CA . GLN A 1 122 ? 8.047 26.799 132.337 1.00 11.59 158 GLN A CA 1
ATOM 889 C C . GLN A 1 122 ? 6.706 26.841 133.046 1.00 13.50 158 GLN A C 1
ATOM 890 O O . GLN A 1 122 ? 5.827 27.618 132.683 1.00 12.86 158 GLN A O 1
ATOM 896 N N . SER A 1 123 ? 6.546 25.989 134.051 1.00 16.99 159 SER A N 1
ATOM 897 C CA . SER A 1 123 ? 5.336 25.992 134.859 1.00 22.42 159 SER A CA 1
ATOM 898 C C . SER A 1 123 ? 5.292 27.237 135.743 1.00 24.51 159 SER A C 1
ATOM 899 O O . SER A 1 123 ? 6.271 27.577 136.400 1.00 27.71 159 SER A O 1
ATOM 902 N N . LEU A 1 124 ? 4.159 27.927 135.754 1.00 24.85 160 LEU A N 1
ATOM 903 C CA . LEU A 1 124 ? 4.021 29.096 136.611 1.00 24.59 160 LEU A CA 1
ATOM 904 C C . LEU A 1 124 ? 3.371 28.751 137.944 1.00 25.52 160 LEU A C 1
ATOM 905 O O . LEU A 1 124 ? 2.236 28.263 138.000 1.00 24.25 160 LEU A O 1
ATOM 910 N N . LEU A 1 125 ? 4.105 29.009 139.020 1.00 27.08 161 LEU A N 1
ATOM 911 C CA . LEU A 1 125 ? 3.589 28.785 140.359 1.00 27.20 161 LEU A CA 1
ATOM 912 C C . LEU A 1 125 ? 2.518 29.826 140.683 1.00 28.10 161 LEU A C 1
ATOM 913 O O . LEU A 1 125 ? 2.533 30.927 140.136 1.00 27.96 161 LEU A O 1
ATOM 918 N N . ALA A 1 126 ? 1.577 29.454 141.543 1.00 26.95 162 ALA A N 1
ATOM 919 C CA . ALA A 1 126 ? 0.434 30.307 141.848 1.00 32.23 162 ALA A CA 1
ATOM 920 C C . ALA A 1 126 ? 0.713 31.291 142.978 1.00 38.51 162 ALA A C 1
ATOM 921 O O . ALA A 1 126 ? 1.598 30.966 143.839 1.00 40.95 162 ALA A O 1
ATOM 924 N N . GLU B 1 5 ? -20.063 -8.509 110.232 1.00 33.82 41 GLU B N 1
ATOM 925 C CA . GLU B 1 5 ? -18.774 -8.543 110.912 1.00 32.70 41 GLU B CA 1
ATOM 926 C C . GLU B 1 5 ? -18.428 -7.258 111.663 1.00 33.36 41 GLU B C 1
ATOM 927 O O . GLU B 1 5 ? -17.344 -7.157 112.241 1.00 32.72 41 GLU B O 1
ATOM 933 N N . ALA B 1 6 ? -19.332 -6.280 111.660 1.00 33.90 42 ALA B N 1
ATOM 934 C CA . ALA B 1 6 ? -19.065 -4.992 112.313 1.00 32.37 42 ALA B CA 1
ATOM 935 C C . ALA B 1 6 ? -18.676 -5.102 113.787 1.00 28.13 42 ALA B C 1
ATOM 936 O O . ALA B 1 6 ? -17.996 -4.217 114.311 1.00 27.02 42 ALA B O 1
ATOM 938 N N . GLU B 1 7 ? -19.117 -6.172 114.453 1.00 25.76 43 GLU B N 1
ATOM 939 C CA . GLU B 1 7 ? -18.802 -6.391 115.872 1.00 22.38 43 GLU B CA 1
ATOM 940 C C . GLU B 1 7 ? -17.310 -6.524 116.080 1.00 18.70 43 GLU B C 1
ATOM 941 O O . GLU B 1 7 ? -16.794 -6.178 117.137 1.00 17.40 43 GLU B O 1
ATOM 947 N N . ASN B 1 8 ? -16.630 -7.055 115.069 1.00 19.58 44 ASN B N 1
ATOM 948 C CA . ASN B 1 8 ? -15.208 -7.371 115.148 1.00 19.12 44 ASN B CA 1
ATOM 949 C C . ASN B 1 8 ? -14.341 -6.128 115.096 1.00 18.17 44 ASN B C 1
ATOM 950 O O . ASN B 1 8 ? -13.528 -5.885 115.990 1.00 17.52 44 ASN B O 1
ATOM 955 N N . ASP B 1 9 ? -14.510 -5.358 114.027 1.00 18.88 45 ASP B N 1
ATOM 956 C CA . ASP B 1 9 ? -13.838 -4.075 113.868 1.00 25.17 45 ASP B CA 1
ATOM 957 C C . ASP B 1 9 ? -13.995 -3.206 115.107 1.00 21.81 45 ASP B C 1
ATOM 958 O O . ASP B 1 9 ? -13.012 -2.741 115.687 1.00 18.64 45 ASP B O 1
ATOM 963 N N . LEU B 1 10 ? -15.240 -3.007 115.520 1.00 20.34 46 LEU B N 1
ATOM 964 C CA . LEU B 1 10 ? -15.535 -2.111 116.627 1.00 17.76 46 LEU B CA 1
ATOM 965 C C . LEU B 1 10 ? -14.972 -2.609 117.948 1.00 16.86 46 LEU B C 1
ATOM 966 O O . LEU B 1 10 ? -14.524 -1.820 118.777 1.00 14.82 46 LEU B O 1
ATOM 971 N N . THR B 1 11 ? -15.010 -3.919 118.150 1.00 14.87 47 THR B N 1
ATOM 972 C CA . THR B 1 11 ? -14.470 -4.524 119.363 1.00 18.14 47 THR B CA 1
ATOM 973 C C . THR B 1 11 ? -12.966 -4.280 119.449 1.00 17.99 47 THR B C 1
ATOM 974 O O . THR B 1 11 ? -12.435 -3.919 120.499 1.00 19.33 47 THR B O 1
ATOM 978 N N . GLN B 1 12 ? -12.294 -4.476 118.321 1.00 18.09 48 GLN B N 1
ATOM 979 C CA . GLN B 1 12 ? -10.859 -4.267 118.197 1.00 14.41 48 GLN B CA 1
ATOM 980 C C . GLN B 1 12 ? -10.533 -2.810 118.451 1.00 13.60 48 GLN B C 1
ATOM 981 O O . GLN B 1 12 ? -9.523 -2.500 119.072 1.00 13.72 48 GLN B O 1
ATOM 987 N N . LEU B 1 13 ? -11.398 -1.915 117.984 1.00 13.60 49 LEU B N 1
ATOM 988 C CA . LEU B 1 13 ? -11.174 -0.484 118.169 1.00 12.96 49 LEU B CA 1
ATOM 989 C C . LEU B 1 13 ? -11.364 -0.094 119.634 1.00 12.06 49 LEU B C 1
ATOM 990 O O . LEU B 1 13 ? -10.503 0.553 120.226 1.00 11.64 49 LEU B O 1
ATOM 995 N N . ALA B 1 14 ? -12.496 -0.491 120.205 1.00 15.49 50 ALA B N 1
ATOM 996 C CA . ALA B 1 14 ? -12.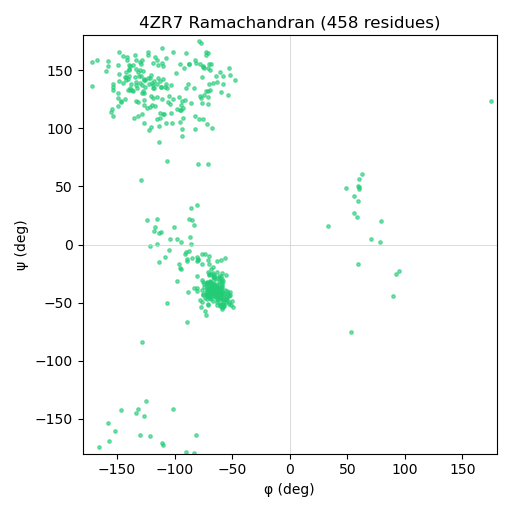780 -0.288 121.623 1.00 17.61 50 ALA B CA 1
ATOM 997 C C . ALA B 1 14 ? -11.664 -0.792 122.536 1.00 18.58 50 ALA B C 1
ATOM 998 O O . ALA B 1 14 ? -11.296 -0.117 123.500 1.00 22.82 50 ALA B O 1
ATOM 1000 N N . ASN B 1 15 ? -11.133 -1.978 122.242 1.00 17.30 51 ASN B N 1
ATOM 1001 C CA . ASN B 1 15 ? -10.000 -2.506 122.987 1.00 14.76 51 ASN B CA 1
ATOM 1002 C C . ASN B 1 15 ? -8.810 -1.556 122.903 1.00 13.89 51 ASN B C 1
ATOM 1003 O O . ASN B 1 15 ? -8.216 -1.230 123.927 1.00 13.35 51 ASN B O 1
ATOM 1008 N N . LYS B 1 16 ? -8.489 -1.103 121.688 1.00 13.13 52 LYS B N 1
ATOM 1009 C CA . LYS B 1 16 ? -7.406 -0.140 121.471 1.00 16.75 52 LYS B CA 1
ATOM 1010 C C . LYS B 1 16 ? -7.582 1.119 122.313 1.00 12.54 52 LYS B C 1
ATOM 1011 O O . LYS B 1 16 ? -6.633 1.580 122.946 1.00 11.56 52 LYS B O 1
ATOM 1017 N N . VAL B 1 17 ? -8.792 1.676 122.306 1.00 11.64 53 VAL B N 1
ATOM 1018 C CA . VAL B 1 17 ? -9.090 2.907 123.039 1.00 10.64 53 VAL B CA 1
ATOM 1019 C C . VAL B 1 17 ? -8.842 2.771 124.541 1.00 11.05 53 VAL B C 1
ATOM 1020 O O . VAL B 1 17 ? -8.245 3.652 125.162 1.00 10.72 53 VAL B O 1
ATOM 1024 N N . ALA B 1 18 ? -9.311 1.672 125.124 1.00 11.45 54 ALA B N 1
ATOM 1025 C CA . ALA B 1 18 ? -9.046 1.377 126.537 1.00 12.37 54 ALA B CA 1
ATOM 1026 C C . ALA B 1 18 ? -7.545 1.368 126.842 1.00 12.35 54 ALA B C 1
ATOM 1027 O O . ALA B 1 18 ? -7.098 1.956 127.821 1.00 18.28 54 ALA B O 1
ATOM 1029 N N . VAL B 1 19 ? -6.769 0.695 126.003 1.00 11.95 55 VAL B N 1
ATOM 1030 C CA . VAL B 1 19 ? -5.318 0.639 126.180 1.00 15.13 55 VAL B CA 1
ATOM 1031 C C . VAL B 1 19 ? -4.722 2.043 126.167 1.00 13.89 55 VAL B C 1
ATOM 1032 O O . VAL B 1 19 ? -3.821 2.358 126.944 1.00 13.42 55 VAL B O 1
ATOM 1036 N N . ILE B 1 20 ? -5.239 2.886 125.282 1.00 16.63 56 ILE B N 1
ATOM 1037 C CA . ILE B 1 20 ? -4.762 4.258 125.153 1.00 14.92 56 ILE B CA 1
ATOM 1038 C C . ILE B 1 20 ? -5.093 5.096 126.392 1.00 12.78 56 ILE B C 1
ATOM 1039 O O . ILE B 1 20 ? -4.290 5.912 126.827 1.00 13.22 56 ILE B O 1
ATOM 1044 N N . LEU B 1 21 ? -6.267 4.876 126.971 1.00 11.67 57 LEU B N 1
ATOM 1045 C CA . LEU B 1 21 ? -6.678 5.603 128.162 1.00 11.92 57 LEU B CA 1
ATOM 1046 C C . LEU B 1 21 ? -5.940 5.094 129.400 1.00 21.75 57 LEU B C 1
ATOM 1047 O O . LEU B 1 21 ? -5.593 5.872 130.290 1.00 22.70 57 LEU B O 1
ATOM 1052 N N . GLU B 1 22 ? -5.695 3.787 129.454 1.00 21.63 58 GLU B N 1
ATOM 1053 C CA . GLU B 1 22 ? -5.009 3.201 130.599 1.00 21.00 58 GLU B CA 1
ATOM 1054 C C . GLU B 1 22 ? -3.507 3.476 130.575 1.00 21.43 58 GLU B C 1
ATOM 1055 O O . GLU B 1 22 ? -2.834 3.339 131.596 1.00 24.88 58 GLU B O 1
ATOM 1061 N N . ASN B 1 23 ? -2.978 3.870 129.422 1.00 17.65 59 ASN B N 1
ATOM 1062 C CA . ASN B 1 23 ? -1.533 4.060 129.302 1.00 19.98 59 ASN B CA 1
ATOM 1063 C C . ASN B 1 23 ? -1.072 5.488 129.023 1.00 19.66 59 ASN B C 1
ATOM 1064 O O . ASN B 1 23 ? 0.031 5.724 128.535 1.00 21.49 59 ASN B O 1
ATOM 1069 N N . HIS B 1 24 ? -1.926 6.438 129.360 1.00 17.35 60 HIS B N 1
ATOM 1070 C CA . HIS B 1 24 ? -1.563 7.836 129.321 1.00 15.70 60 HIS B CA 1
ATOM 1071 C C . HIS B 1 24 ? -1.869 8.444 130.678 1.00 16.36 60 HIS B C 1
ATOM 1072 O O . HIS B 1 24 ? -3.020 8.446 131.114 1.00 15.80 60 HIS B O 1
ATOM 1079 N N . GLU B 1 25 ? -0.835 8.962 131.331 1.00 20.43 61 GLU B N 1
ATOM 1080 C CA . GLU B 1 25 ? -1.001 9.729 132.552 1.00 23.49 61 GLU B CA 1
ATOM 1081 C C . GLU B 1 25 ? -1.843 10.958 132.262 1.00 23.43 61 GLU B C 1
ATOM 1082 O O . GLU B 1 25 ? -2.624 11.395 133.104 1.00 18.31 61 GLU B O 1
ATOM 1088 N N . ASP B 1 26 ? -1.684 11.490 131.051 1.00 22.80 62 ASP B N 1
ATOM 1089 C CA . ASP B 1 26 ? -2.361 12.704 130.607 1.00 23.07 62 ASP B CA 1
ATOM 1090 C C . ASP B 1 26 ? -3.668 12.367 129.876 1.00 15.49 62 ASP B C 1
ATOM 1091 O O . ASP B 1 26 ? -3.675 12.148 128.664 1.00 14.78 62 ASP B O 1
ATOM 1096 N N . GLN B 1 27 ? -4.770 12.361 130.619 1.00 15.35 63 GLN B N 1
ATOM 1097 C CA . GLN B 1 27 ? -6.054 11.871 130.115 1.00 14.30 63 GLN B CA 1
ATOM 1098 C C . GLN B 1 27 ? -6.629 12.713 128.984 1.00 13.87 63 GLN B C 1
ATOM 1099 O O . GLN B 1 27 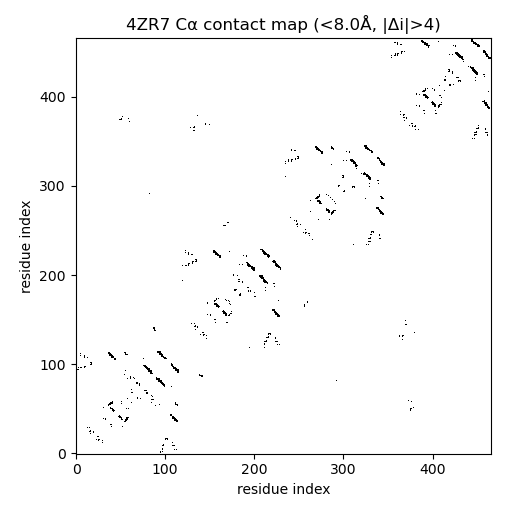? -7.246 12.180 128.068 1.00 14.66 63 GLN B O 1
ATOM 1105 N N . ALA B 1 28 ? -6.419 14.023 129.058 1.00 14.61 64 ALA B N 1
ATOM 1106 C CA . ALA B 1 28 ? -6.831 14.934 127.998 1.00 14.61 64 ALA B CA 1
ATOM 1107 C C . ALA B 1 28 ? -6.080 14.636 126.703 1.00 15.10 64 ALA B C 1
ATOM 1108 O O . ALA B 1 28 ? -6.682 14.598 125.640 1.00 13.94 64 ALA B O 1
ATOM 1110 N N . LEU B 1 29 ? -4.769 14.412 126.794 1.00 15.67 65 LEU B N 1
ATOM 1111 C CA . LEU B 1 29 ? -3.982 14.032 125.620 1.00 14.59 65 LEU B CA 1
ATOM 1112 C C . LEU B 1 29 ? -4.488 12.704 125.083 1.00 15.43 65 LEU B C 1
ATOM 1113 O O . LEU B 1 29 ? -4.612 12.506 123.873 1.00 14.50 65 LEU B O 1
ATOM 1118 N N . ALA B 1 30 ? -4.788 11.796 125.999 1.00 14.04 66 ALA B N 1
ATOM 1119 C CA . ALA B 1 30 ? -5.303 10.485 125.643 1.00 15.63 66 ALA B CA 1
ATOM 1120 C C . ALA B 1 30 ? -6.586 10.600 124.833 1.00 13.16 66 ALA B C 1
ATOM 1121 O O . ALA B 1 30 ? -6.729 9.943 123.809 1.00 14.76 66 ALA B O 1
ATOM 1123 N N . ARG B 1 31 ? -7.513 11.443 125.276 1.00 13.66 67 ARG B N 1
ATOM 1124 C CA . ARG B 1 31 ? -8.764 11.623 124.532 1.00 12.21 67 ARG B CA 1
ATOM 1125 C C . ARG B 1 31 ? -8.570 12.310 123.175 1.00 16.46 67 ARG B C 1
ATOM 1126 O O . ARG B 1 31 ? -9.252 11.981 122.211 1.00 19.65 67 ARG B O 1
ATOM 1134 N N . SER B 1 32 ? -7.636 13.254 123.087 1.00 16.51 68 SER B N 1
ATOM 1135 C CA . SER B 1 32 ? -7.397 13.935 121.816 1.00 17.99 68 SER B CA 1
ATOM 1136 C C . SER B 1 32 ? -6.790 12.965 120.810 1.00 18.88 68 SER B C 1
ATOM 1137 O O . SER B 1 32 ? -7.040 13.050 119.605 1.00 20.24 68 SER B O 1
ATOM 1140 N N . ILE B 1 33 ? -5.980 12.046 121.320 1.00 18.10 69 ILE B N 1
ATOM 1141 C CA . ILE B 1 33 ? -5.452 10.958 120.522 1.00 20.86 69 ILE B CA 1
ATOM 1142 C C . ILE B 1 33 ? -6.623 10.115 120.031 1.00 18.36 69 ILE B C 1
ATOM 1143 O O . ILE B 1 33 ? -6.685 9.714 118.872 1.00 13.35 69 ILE B O 1
ATOM 1148 N N . THR B 1 34 ? -7.577 9.894 120.924 1.00 17.93 70 THR B N 1
ATOM 1149 C CA . THR B 1 34 ? -8.651 8.931 120.691 1.00 15.27 70 THR B CA 1
ATOM 1150 C C . THR B 1 34 ? -9.655 9.310 119.605 1.00 14.85 70 THR B C 1
ATOM 1151 O O . THR B 1 34 ? -10.052 8.457 118.811 1.00 12.69 70 THR B O 1
ATOM 1155 N N . TRP B 1 35 ? -10.072 10.571 119.568 1.00 13.03 71 TRP B N 1
ATOM 1156 C CA . TRP B 1 35 ? -11.080 10.985 118.597 1.00 13.96 71 TRP B CA 1
ATOM 1157 C C . TRP B 1 35 ? -10.626 10.707 117.164 1.00 14.80 71 TRP B C 1
ATOM 1158 O O . TRP B 1 35 ? -11.445 10.412 116.300 1.00 15.58 71 TRP B O 1
ATOM 1169 N N . GLU B 1 36 ? -9.320 10.777 116.921 1.00 17.06 72 GLU B N 1
ATOM 1170 C CA . GLU B 1 36 ? -8.804 10.615 115.558 1.00 20.41 72 GLU B CA 1
ATOM 1171 C C . GLU B 1 36 ? -9.020 9.211 115.018 1.00 24.24 72 GLU B C 1
ATOM 1172 O O . GLU B 1 36 ? -9.092 9.006 113.807 1.00 27.00 72 GLU B O 1
ATOM 1178 N N . LEU B 1 37 ? -9.138 8.250 115.926 1.00 25.78 73 LEU B N 1
ATOM 1179 C CA . LEU B 1 37 ? -9.328 6.850 115.548 1.00 25.27 73 LEU B CA 1
ATOM 1180 C C . LEU B 1 37 ? -10.714 6.615 114.987 1.00 25.27 73 LEU B C 1
ATOM 1181 O O . LEU B 1 37 ? -10.900 5.772 114.115 1.00 27.96 73 LEU B O 1
ATOM 1186 N N . ALA B 1 38 ? -11.685 7.354 115.509 1.00 25.21 74 ALA B N 1
ATOM 1187 C CA . ALA B 1 38 ? -13.056 7.249 115.045 1.00 24.03 74 ALA B CA 1
ATOM 1188 C C . ALA B 1 38 ? -13.169 7.847 113.656 1.00 24.15 74 ALA B C 1
ATOM 1189 O O . ALA B 1 38 ? -12.771 8.987 113.428 1.00 23.00 74 ALA B O 1
ATOM 1191 N N . ASP B 1 39 ? -13.708 7.079 112.720 1.00 28.77 75 ASP B N 1
ATOM 1192 C CA . ASP B 1 39 ? -13.977 7.620 111.400 1.00 29.75 75 ASP B CA 1
ATOM 1193 C C . ASP B 1 39 ? -15.295 8.393 111.413 1.00 26.95 75 ASP B C 1
ATOM 1194 O O . ASP B 1 39 ? -15.801 8.756 112.473 1.00 22.55 75 ASP B O 1
ATOM 1199 N N . ASN B 1 40 ? -15.829 8.656 110.226 1.00 30.28 76 ASN B N 1
ATOM 1200 C CA . ASN B 1 40 ? -17.126 9.301 110.069 1.00 30.06 76 ASN B CA 1
ATOM 1201 C C . ASN B 1 40 ? -18.273 8.400 110.527 1.00 28.39 76 ASN B C 1
ATOM 1202 O O . ASN B 1 40 ? -19.343 8.883 110.886 1.00 28.51 76 ASN B O 1
ATOM 1207 N N . LEU B 1 41 ? -18.054 7.089 110.495 1.00 28.75 77 LEU B N 1
ATOM 1208 C CA . LEU B 1 41 ? -19.105 6.126 110.810 1.00 29.69 77 LEU B CA 1
ATOM 1209 C C . LEU B 1 41 ? -19.135 5.788 112.292 1.00 25.21 77 LEU B C 1
ATOM 1210 O O . LEU B 1 41 ? -20.033 5.087 112.757 1.00 23.73 77 LEU B O 1
ATOM 1215 N N . THR B 1 42 ? -18.157 6.289 113.035 1.00 23.63 78 THR B N 1
ATOM 1216 C CA . THR B 1 42 ? -17.995 5.883 114.425 1.00 19.42 78 THR B CA 1
ATOM 1217 C C . THR B 1 42 ? -17.951 7.077 115.372 1.00 17.15 78 THR B C 1
ATOM 1218 O O . THR B 1 42 ? -17.389 8.126 115.059 1.00 16.92 78 THR B O 1
ATOM 1222 N N . SER B 1 43 ? -18.560 6.903 116.539 1.00 15.87 79 SER B N 1
ATOM 1223 C CA . SER B 1 43 ? -18.578 7.922 117.560 1.00 15.98 79 SER B CA 1
ATOM 1224 C C . SER B 1 43 ? -18.100 7.286 118.853 1.00 13.31 79 SER B C 1
ATOM 1225 O O . SER B 1 43 ? -18.143 6.071 119.001 1.00 13.91 79 SER B O 1
ATOM 1228 N N . ILE B 1 44 ? -17.627 8.103 119.785 1.00 11.86 80 ILE B N 1
ATOM 1229 C CA . ILE B 1 44 ? -17.057 7.570 121.015 1.00 12.60 80 ILE B CA 1
ATOM 1230 C C . ILE B 1 44 ? -17.503 8.374 122.217 1.00 12.34 80 ILE B C 1
ATOM 1231 O O . ILE B 1 44 ? -17.559 9.610 122.182 1.00 12.87 80 ILE B O 1
ATOM 1236 N N . ALA B 1 45 ? -17.831 7.663 123.287 1.00 12.47 81 ALA B N 1
ATOM 1237 C CA . ALA B 1 45 ? -18.062 8.298 124.565 1.00 12.05 81 ALA B CA 1
ATOM 1238 C C . ALA B 1 45 ? -17.126 7.690 125.595 1.00 11.75 81 ALA B C 1
ATOM 1239 O O . ALA B 1 45 ? -16.831 6.483 125.562 1.00 11.52 81 ALA B O 1
ATOM 1241 N N . ILE B 1 46 ? -16.642 8.535 126.499 1.00 10.93 82 ILE B N 1
ATOM 1242 C CA . ILE B 1 46 ? -15.728 8.098 127.544 1.00 11.21 82 ILE B CA 1
ATOM 1243 C C . ILE B 1 46 ? -16.258 8.570 128.882 1.00 11.73 82 ILE B C 1
ATOM 1244 O O . ILE B 1 46 ? -16.266 9.767 129.149 1.00 11.38 82 ILE B O 1
ATOM 1249 N N . ILE B 1 47 ? -16.687 7.631 129.722 1.00 12.97 83 ILE B N 1
ATOM 1250 C CA . ILE B 1 47 ? -17.287 7.960 131.011 1.00 14.02 83 ILE B CA 1
ATOM 1251 C C . ILE B 1 47 ? -16.363 7.627 132.171 1.00 17.29 83 ILE B C 1
ATOM 1252 O O . ILE B 1 47 ? -16.207 6.467 132.551 1.00 17.01 83 ILE B O 1
ATOM 1257 N N . GLN B 1 48 ? -15.766 8.661 132.743 1.00 16.84 84 GLN B N 1
ATOM 1258 C CA . GLN B 1 48 ? -14.834 8.502 133.845 1.00 17.63 84 GLN B CA 1
ATOM 1259 C C . GLN B 1 48 ? -15.544 8.136 135.146 1.00 22.38 84 GLN B C 1
ATOM 1260 O O . GLN B 1 48 ? -15.281 7.088 135.732 1.00 23.93 84 GLN B O 1
ATOM 1266 N N . ASP B 1 49 ? -16.433 9.010 135.603 1.00 22.89 85 ASP B N 1
ATOM 1267 C CA . ASP B 1 49 ? -17.238 8.719 136.779 1.00 22.39 85 ASP B CA 1
ATOM 1268 C C . ASP B 1 49 ? -18.701 9.064 136.521 1.00 21.87 85 ASP B C 1
ATOM 1269 O O . ASP B 1 49 ? -19.191 8.889 135.419 1.00 23.53 85 ASP B O 1
ATOM 1274 N N . GLU B 1 50 ? -19.400 9.544 137.543 1.00 27.22 86 GLU B N 1
ATOM 1275 C CA . GLU B 1 50 ? -20.799 9.937 137.389 1.00 27.73 86 GLU B CA 1
ATOM 1276 C C . GLU B 1 50 ? -20.896 11.395 136.974 1.00 27.17 86 GLU B C 1
ATOM 1277 O O . GLU B 1 50 ? -21.957 11.868 136.566 1.00 28.89 86 GLU B O 1
ATOM 1283 N N . LYS B 1 51 ? -19.784 12.113 137.101 1.00 26.94 87 LYS B N 1
ATOM 1284 C CA . LYS B 1 51 ? -19.718 13.489 136.633 1.00 24.64 87 LYS B CA 1
ATOM 1285 C C . LYS B 1 51 ? -18.893 13.646 135.357 1.00 20.04 87 LYS B C 1
ATOM 1286 O O . LYS B 1 51 ? -19.351 14.262 134.396 1.00 22.77 87 LYS B O 1
ATOM 1292 N N . ASN B 1 52 ? -17.682 13.097 135.338 1.00 20.52 88 ASN B N 1
ATOM 1293 C CA . ASN B 1 52 ? -16.767 13.342 134.218 1.00 16.61 88 ASN B CA 1
ATOM 1294 C C . ASN B 1 52 ? -16.952 12.413 133.029 1.00 15.08 88 ASN B C 1
ATOM 1295 O O . ASN B 1 52 ? -16.831 11.197 133.157 1.00 15.25 88 ASN B O 1
ATOM 1300 N N . HIS B 1 53 ? -17.222 13.004 131.866 1.00 15.00 89 HIS B N 1
ATOM 1301 C CA . HIS B 1 53 ? -17.415 12.241 130.632 1.00 12.09 89 HIS B CA 1
ATOM 1302 C C . HIS B 1 53 ? -17.169 13.115 129.399 1.00 10.98 89 HIS B C 1
ATOM 1303 O O . HIS B 1 53 ? -17.311 14.338 129.468 1.00 11.21 89 HIS B O 1
ATOM 1310 N N . TRP B 1 54 ? -16.782 12.500 128.279 1.00 10.79 90 TRP B N 1
ATOM 1311 C CA . TRP B 1 54 ? -16.416 13.270 127.082 1.00 9.63 90 TRP B CA 1
ATOM 1312 C C . TRP B 1 54 ? -16.947 12.616 125.823 1.00 9.17 90 TRP B C 1
ATOM 1313 O O . TRP B 1 54 ? -17.084 11.394 125.765 1.00 12.97 90 TRP B O 1
ATOM 1324 N N . TYR B 1 55 ? -17.226 13.431 124.808 1.00 9.09 91 TYR B N 1
ATOM 1325 C CA . TYR B 1 55 ? -17.745 12.923 123.549 1.00 9.13 91 TYR B CA 1
ATOM 1326 C C . TYR B 1 55 ? -16.811 13.273 122.402 1.00 9.40 91 TYR B C 1
ATOM 1327 O O . TYR B 1 55 ? -16.166 14.328 122.398 1.00 9.66 91 TYR B O 1
ATOM 1336 N N . SER B 1 56 ? -16.734 12.378 121.425 1.00 10.43 92 SER B N 1
ATOM 1337 C CA . SER B 1 56 ? -16.002 12.663 120.210 1.00 12.98 92 SER B CA 1
ATOM 1338 C C . SER B 1 56 ? -16.674 13.831 119.496 1.00 14.67 92 SER B C 1
ATOM 1339 O O . SER B 1 56 ? -17.907 13.922 119.467 1.00 13.27 92 SER B O 1
ATOM 1342 N N . PRO B 1 57 ? -15.861 14.737 118.933 1.00 13.10 93 PRO B N 1
ATOM 1343 C CA . PRO B 1 57 ? -16.391 15.867 118.169 1.00 15.21 93 PRO B CA 1
ATOM 1344 C C . PRO B 1 57 ? -17.248 15.372 117.019 1.00 19.46 93 PRO B C 1
ATOM 1345 O O . PRO B 1 57 ? -16.890 14.400 116.355 1.00 21.63 93 PRO B O 1
ATOM 1349 N N . ASN B 1 58 ? -18.377 16.034 116.797 1.00 19.03 94 ASN B N 1
ATOM 1350 C CA . ASN B 1 58 ? -19.288 15.656 115.729 1.00 32.86 94 ASN B CA 1
ATOM 1351 C C . ASN B 1 58 ? -19.291 16.683 114.606 1.00 37.72 94 ASN B C 1
ATOM 1352 O O . ASN B 1 58 ? -19.076 17.871 114.846 1.00 39.32 94 ASN B O 1
ATOM 1357 N N . SER B 1 65 ? -23.323 9.688 117.142 1.00 26.96 101 SER B N 1
ATOM 1358 C CA . SER B 1 65 ? -23.406 10.471 118.366 1.00 25.88 101 SER B CA 1
ATOM 1359 C C . SER B 1 65 ? -24.252 9.749 119.401 1.00 26.27 101 SER B C 1
ATOM 1360 O O . SER B 1 65 ? -25.410 9.418 119.146 1.00 32.25 101 SER B O 1
ATOM 1363 N N . ILE B 1 66 ? -23.661 9.509 120.564 1.00 18.85 102 ILE B N 1
ATOM 1364 C CA . ILE B 1 66 ? -24.342 8.816 121.648 1.00 18.55 102 ILE B CA 1
ATOM 1365 C C . ILE B 1 66 ? -24.152 9.624 122.920 1.00 18.22 102 ILE B C 1
ATOM 1366 O O . ILE B 1 66 ? -23.104 10.250 123.102 1.00 13.13 102 ILE B O 1
ATOM 1371 N N . THR B 1 67 ? -25.162 9.630 123.790 1.00 15.26 103 THR B N 1
ATOM 1372 C CA . THR B 1 67 ? -25.098 10.423 125.018 1.00 14.64 103 THR B CA 1
ATOM 1373 C C . THR B 1 67 ? -25.190 9.551 126.260 1.00 13.57 103 THR B C 1
ATOM 1374 O O . THR B 1 67 ? -25.709 8.440 126.203 1.00 15.55 103 THR B O 1
ATOM 1378 N N . VAL B 1 68 ? -24.671 10.054 127.377 1.00 11.92 104 VAL B N 1
ATOM 1379 C CA . VAL B 1 68 ? -24.741 9.335 128.644 1.00 13.58 104 VAL B CA 1
ATOM 1380 C C . VAL B 1 68 ? -26.182 8.937 128.995 1.00 13.45 104 VAL B C 1
ATOM 1381 O O . VAL B 1 68 ? -26.432 7.803 129.424 1.00 14.18 104 VAL B O 1
ATOM 1385 N N . GLU B 1 69 ? -27.132 9.841 128.765 1.00 13.79 105 GLU B N 1
ATOM 1386 C CA . GLU B 1 69 ? -28.540 9.538 129.056 1.00 15.13 105 GLU B CA 1
ATOM 1387 C C . GLU B 1 69 ? -29.132 8.416 128.182 1.00 15.04 105 GLU B C 1
ATOM 1388 O O . GLU B 1 69 ? -29.960 7.642 128.653 1.00 16.30 105 GLU B O 1
ATOM 1394 N N . GLN B 1 70 ? -28.713 8.318 126.920 1.00 15.70 106 GLN B N 1
ATOM 1395 C CA . GLN B 1 70 ? -29.203 7.245 126.036 1.00 15.20 106 GLN B CA 1
ATOM 1396 C C . GLN B 1 70 ? -28.751 5.863 126.512 1.00 14.86 106 GLN B C 1
ATOM 1397 O O . GLN B 1 70 ? -29.530 4.910 126.532 1.00 14.02 106 GLN B O 1
ATOM 1403 N N . ILE B 1 71 ? -27.484 5.773 126.893 1.00 15.03 107 ILE B N 1
ATOM 1404 C CA . ILE B 1 71 ? -26.928 4.576 127.515 1.00 17.38 107 ILE B CA 1
ATOM 1405 C C . ILE B 1 71 ? -27.736 4.188 128.741 1.00 19.53 107 ILE B C 1
ATOM 1406 O O . ILE B 1 71 ? -28.110 3.031 128.917 1.00 18.99 107 ILE B O 1
ATOM 1411 N N . GLN B 1 72 ? -28.015 5.172 129.584 1.00 21.94 108 GLN B N 1
ATOM 1412 C CA . GLN B 1 72 ? -28.764 4.928 130.805 1.00 23.20 108 GLN B CA 1
ATOM 1413 C C . GLN B 1 72 ? -30.197 4.513 130.510 1.00 22.40 108 GLN B C 1
ATOM 1414 O O . GLN B 1 72 ? -30.863 3.908 131.345 1.00 21.05 108 GLN B O 1
ATOM 1420 N N . HIS B 1 73 ? -30.659 4.816 129.304 1.00 19.31 109 HIS B N 1
ATOM 1421 C CA . HIS B 1 73 ? -31.996 4.426 128.894 1.00 20.80 109 HIS B CA 1
ATOM 1422 C C . HIS B 1 73 ? -32.051 2.940 128.564 1.00 24.19 109 HIS B C 1
ATOM 1423 O O . HIS B 1 73 ? -32.991 2.244 128.962 1.00 28.69 109 HIS B O 1
ATOM 1430 N N . ASP B 1 74 ? -31.042 2.460 127.845 1.00 17.49 110 ASP B N 1
ATOM 1431 C CA . ASP B 1 74 ? -30.993 1.067 127.423 1.00 17.84 110 ASP B CA 1
ATOM 1432 C C . ASP B 1 74 ? -30.565 0.170 128.575 1.00 20.12 110 ASP B C 1
ATOM 1433 O O . ASP B 1 74 ? -29.517 0.384 129.185 1.00 19.19 110 ASP B O 1
ATOM 1438 N N . LYS B 1 75 ? -31.359 -0.865 128.825 1.00 20.52 111 LYS B N 1
ATOM 1439 C CA . LYS B 1 75 ? -31.155 -1.746 129.960 1.00 20.90 111 LYS B CA 1
ATOM 1440 C C . LYS B 1 75 ? -29.784 -2.401 129.949 1.00 24.59 111 LYS B C 1
ATOM 1441 O O . LYS B 1 75 ? -29.085 -2.409 130.959 1.00 21.11 111 LYS B O 1
ATOM 1447 N N . ASP B 1 76 ? -29.409 -2.949 128.799 1.00 24.28 112 ASP B N 1
ATOM 1448 C CA . ASP B 1 76 ? -28.147 -3.660 128.666 1.00 24.12 112 ASP B CA 1
ATOM 1449 C C . ASP B 1 76 ? -26.952 -2.718 128.755 1.00 24.83 112 ASP B C 1
ATOM 1450 O O . ASP B 1 76 ? -25.980 -3.021 129.452 1.00 29.43 112 ASP B O 1
ATOM 1455 N N . LEU B 1 77 ? -27.019 -1.588 128.046 1.00 18.62 113 LEU B N 1
ATOM 1456 C CA . LEU B 1 77 ? -25.951 -0.584 128.095 1.00 17.80 113 LEU B CA 1
ATOM 1457 C C . LEU B 1 77 ? -25.800 -0.036 129.513 1.00 18.94 113 LEU B C 1
ATOM 1458 O O . LEU B 1 77 ? -24.694 0.166 129.999 1.00 16.76 113 LEU B O 1
ATOM 1463 N N . ASN B 1 78 ? -26.922 0.203 130.175 1.00 20.38 114 ASN B N 1
ATOM 1464 C CA . ASN B 1 78 ? -26.893 0.760 131.521 1.00 18.99 114 ASN B CA 1
ATOM 1465 C C . ASN B 1 78 ? -26.347 -0.245 132.540 1.00 20.58 114 ASN B C 1
ATOM 1466 O O . ASN B 1 78 ? -25.703 0.137 133.516 1.00 21.74 114 ASN B O 1
ATOM 1471 N N . LYS B 1 79 ? -26.588 -1.530 132.308 1.00 21.10 115 LYS B N 1
ATOM 1472 C CA . LYS B 1 79 ? -26.064 -2.565 133.201 1.00 22.91 115 LYS B CA 1
ATOM 1473 C C . LYS B 1 79 ? -24.545 -2.671 133.091 1.00 22.44 115 LYS B C 1
ATOM 1474 O O . LYS B 1 79 ? -23.852 -2.881 134.085 1.00 28.88 115 LYS B O 1
ATOM 1480 N N . ALA B 1 80 ? -24.034 -2.531 131.874 1.00 20.56 116 ALA B N 1
ATOM 1481 C CA . ALA B 1 80 ? -22.601 -2.602 131.635 1.00 21.28 116 ALA B CA 1
ATOM 1482 C C . ALA B 1 80 ? -21.893 -1.437 132.303 1.00 23.85 116 ALA B C 1
ATOM 1483 O O . ALA B 1 80 ? -20.803 -1.592 132.855 1.00 27.29 116 ALA B O 1
ATOM 1485 N N . LEU B 1 81 ? -22.520 -0.267 132.235 1.00 22.24 117 LEU B N 1
ATOM 1486 C CA . LEU B 1 81 ? -21.957 0.944 132.809 1.00 21.70 117 LEU B CA 1
ATOM 1487 C C . LEU B 1 81 ? -21.972 0.845 134.329 1.00 23.43 117 LEU B C 1
ATOM 1488 O O . LEU B 1 81 ? -21.082 1.353 135.009 1.00 22.61 117 LEU B O 1
ATOM 1493 N N . LYS B 1 82 ? -22.980 0.161 134.852 1.00 23.02 118 LYS B N 1
ATOM 1494 C CA . LYS B 1 82 ? -23.161 0.056 136.295 1.00 25.54 118 LYS B CA 1
ATOM 1495 C C . LYS B 1 82 ? -22.252 -0.997 136.908 1.00 31.80 118 LYS B C 1
ATOM 1496 O O . LYS B 1 82 ? -21.693 -0.793 137.982 1.00 32.31 118 LYS B O 1
ATOM 1502 N N . ASP B 1 83 ? -22.103 -2.120 136.212 1.00 31.03 119 ASP B N 1
ATOM 1503 C CA . ASP B 1 83 ? -21.287 -3.223 136.700 1.00 30.70 119 ASP B CA 1
ATOM 1504 C C . ASP B 1 83 ? -19.837 -3.147 136.237 1.00 29.50 119 ASP B C 1
ATOM 1505 O O . ASP B 1 83 ? -19.006 -3.938 136.694 1.00 29.81 119 ASP B O 1
ATOM 1510 N N . HIS B 1 84 ? -19.550 -2.210 135.331 1.00 26.76 120 HIS B N 1
ATOM 1511 C CA . HIS B 1 84 ? -18.203 -2.011 134.790 1.00 26.07 120 HIS B CA 1
ATOM 1512 C C . HIS B 1 84 ? -17.788 -3.281 134.049 1.00 26.59 120 HIS B C 1
ATOM 1513 O O . HIS B 1 84 ? -16.806 -3.942 134.402 1.00 26.70 120 HIS B O 1
ATOM 1520 N N . LYS B 1 85 ? -18.576 -3.612 133.026 1.00 26.01 121 LYS B N 1
ATOM 1521 C CA . LYS B 1 85 ? -18.448 -4.857 132.275 1.00 26.36 121 LYS B CA 1
ATOM 1522 C C . LYS B 1 85 ? -18.531 -4.568 130.784 1.00 25.03 121 LYS B C 1
ATOM 1523 O O . LYS B 1 85 ? -18.988 -3.498 130.376 1.00 20.34 121 LYS B O 1
ATOM 1529 N N . LYS B 1 86 ? -18.095 -5.525 129.970 1.00 26.52 122 LYS B N 1
ATOM 1530 C CA . LYS B 1 86 ? -18.196 -5.383 128.524 1.00 24.80 122 LYS B CA 1
ATOM 1531 C C . LYS B 1 86 ? -19.629 -5.599 128.038 1.00 22.42 122 LYS B C 1
ATOM 1532 O O . LYS B 1 86 ? -20.403 -6.324 128.665 1.00 24.38 122 LYS B O 1
ATOM 1538 N N . VAL B 1 87 ? -19.967 -4.974 126.911 1.00 19.43 123 VAL B N 1
ATOM 1539 C CA . VAL B 1 87 ? -21.275 -5.144 126.287 1.00 17.79 123 VAL B CA 1
ATOM 1540 C C . VAL B 1 87 ? -21.152 -4.984 124.770 1.00 16.63 123 VAL B C 1
ATOM 1541 O O . VAL B 1 87 ? -20.214 -4.348 124.282 1.00 16.23 123 VAL B O 1
ATOM 1545 N N . SER B 1 88 ? -22.081 -5.598 124.039 1.00 16.11 124 SER B N 1
ATOM 1546 C CA . SER B 1 88 ? -22.219 -5.410 122.603 1.00 15.33 124 SER B CA 1
ATOM 1547 C C . SER B 1 88 ? -23.706 -5.521 122.250 1.00 16.43 124 SER B C 1
ATOM 1548 O O . SER B 1 88 ? -24.352 -6.525 122.565 1.00 16.45 124 SER B O 1
ATOM 1551 N N . LYS B 1 89 ? -24.264 -4.483 121.630 1.00 14.42 125 LYS B N 1
ATOM 1552 C CA . LYS B 1 89 ? -25.693 -4.476 121.307 1.00 14.48 125 LYS B CA 1
ATOM 1553 C C . LYS B 1 89 ? -26.005 -3.678 120.046 1.00 17.55 125 LYS B C 1
ATOM 1554 O O . LYS B 1 89 ? -25.554 -2.541 119.889 1.00 15.88 125 LYS B O 1
ATOM 1560 N N . ARG B 1 90 ? -26.771 -4.282 119.145 1.00 19.95 126 ARG B N 1
ATOM 1561 C CA . ARG B 1 90 ? -27.267 -3.568 117.977 1.00 18.89 126 ARG B CA 1
ATOM 1562 C C . ARG B 1 90 ? -28.654 -3.024 118.320 1.00 18.36 126 ARG B C 1
ATOM 1563 O O . ARG B 1 90 ? -29.538 -3.792 118.703 1.00 20.46 126 ARG B O 1
ATOM 1571 N N . THR B 1 91 ? -28.847 -1.711 118.198 1.00 16.25 127 THR B N 1
ATOM 1572 C CA . THR B 1 91 ? -30.091 -1.090 118.655 1.00 15.86 127 THR B CA 1
ATOM 1573 C C . THR B 1 91 ? -30.218 0.381 118.265 1.00 15.92 127 THR B C 1
ATOM 1574 O O . THR B 1 91 ? -29.224 1.058 117.994 1.00 13.30 127 THR B O 1
ATOM 1578 N N . GLY B 1 92 ? -31.457 0.857 118.224 1.00 16.54 128 GLY B N 1
ATOM 1579 C CA . GLY B 1 92 ? -31.725 2.273 118.079 1.00 16.57 128 GLY B CA 1
ATOM 1580 C C . GLY B 1 92 ? -31.635 2.967 119.426 1.00 15.38 128 GLY B C 1
ATOM 1581 O O . GLY B 1 92 ? -31.740 2.318 120.470 1.00 14.77 128 GLY B O 1
ATOM 1582 N N . LEU B 1 93 ? -31.427 4.281 119.413 1.00 15.50 129 LEU B N 1
ATOM 1583 C CA . LEU B 1 93 ? -31.280 5.032 120.658 1.00 16.15 129 LEU B CA 1
ATOM 1584 C C . LEU B 1 93 ? -32.465 5.953 120.911 1.00 17.07 129 LEU B C 1
ATOM 1585 O O . LEU B 1 93 ? -33.145 6.366 119.974 1.00 16.28 129 LEU B O 1
ATOM 1590 N N . SER B 1 94 ? -32.689 6.294 122.180 1.00 17.23 130 SER B N 1
ATOM 1591 C CA . SER B 1 94 ? -33.805 7.143 122.587 1.00 18.95 130 SER B CA 1
ATOM 1592 C C . SER B 1 94 ? -33.563 8.623 122.316 1.00 19.97 130 SER B C 1
ATOM 1593 O O . SER B 1 94 ? -32.417 9.071 122.244 1.00 16.95 130 SER B O 1
ATOM 1596 N N . ASP B 1 95 ? -34.664 9.359 122.180 1.00 20.09 131 ASP B N 1
ATOM 1597 C CA . ASP B 1 95 ? -34.663 10.822 122.069 1.00 22.06 131 ASP B CA 1
ATOM 1598 C C . ASP B 1 95 ? -33.666 11.373 121.045 1.00 22.19 131 ASP B C 1
ATOM 1599 O O . ASP B 1 95 ? -32.898 12.287 121.343 1.00 21.79 131 ASP B O 1
ATOM 1604 N N . THR B 1 96 ? -33.680 10.805 119.843 1.00 21.56 132 THR B N 1
ATOM 1605 C CA . THR B 1 96 ? -32.891 11.342 118.739 1.00 22.48 132 THR B CA 1
ATOM 1606 C C . THR B 1 96 ? -33.557 11.105 117.385 1.00 22.16 132 THR B C 1
ATOM 1607 O O . THR B 1 96 ? -34.229 10.090 117.193 1.00 21.30 132 THR B O 1
ATOM 1611 N N . ASP B 1 97 ? -33.371 12.056 116.465 1.00 23.95 133 ASP B N 1
ATOM 1612 C CA . ASP B 1 97 ? -33.896 11.964 115.100 1.00 23.61 133 ASP B CA 1
ATOM 1613 C C . ASP B 1 97 ? -33.230 10.828 114.350 1.00 25.50 133 ASP B C 1
ATOM 1614 O O . ASP B 1 97 ? -33.892 10.069 113.643 1.00 28.03 133 ASP B O 1
ATOM 1619 N N . THR B 1 98 ? -31.907 10.741 114.487 1.00 25.89 134 THR B N 1
ATOM 1620 C CA . THR B 1 98 ? -31.122 9.680 113.856 1.00 26.25 134 THR B CA 1
ATOM 1621 C C . THR B 1 98 ? -31.414 8.375 114.573 1.00 23.26 134 THR B C 1
ATOM 1622 O O . THR B 1 98 ? -30.561 7.840 115.274 1.00 24.40 134 THR B O 1
ATOM 1626 N N . ASP B 1 99 ? -32.631 7.871 114.391 1.00 23.18 135 ASP B N 1
ATOM 1627 C CA . ASP B 1 99 ? -33.104 6.682 115.097 1.00 23.10 135 ASP B CA 1
ATOM 1628 C C . ASP B 1 99 ? -32.753 5.365 114.385 1.00 27.58 135 ASP B C 1
ATOM 1629 O O . ASP B 1 99 ? -33.404 4.340 114.604 1.00 29.25 135 ASP B O 1
ATOM 1634 N N . ASN B 1 100 ? -31.735 5.385 113.531 1.00 28.28 136 ASN B N 1
ATOM 1635 C CA . ASN B 1 100 ? -31.312 4.160 112.868 1.00 30.13 136 ASN B CA 1
ATOM 1636 C C . ASN B 1 100 ? -30.639 3.226 113.868 1.00 24.93 136 ASN B C 1
ATOM 1637 O O . ASN B 1 100 ? -30.278 3.650 114.964 1.00 22.46 136 ASN B O 1
ATOM 1642 N N . GLU B 1 101 ? -30.478 1.960 113.489 1.00 27.34 137 GLU B N 1
ATOM 1643 C CA . GLU B 1 101 ? -29.840 0.968 114.350 1.00 24.74 137 GLU B CA 1
ATOM 1644 C C . GLU B 1 101 ? -28.331 1.174 114.409 1.00 22.57 137 GLU B C 1
ATOM 1645 O O . GLU B 1 101 ? -27.675 1.267 113.378 1.00 25.10 137 GLU B O 1
ATOM 1651 N N . ARG B 1 102 ? -27.782 1.247 115.618 1.00 16.08 138 ARG B N 1
ATOM 1652 C CA . ARG B 1 102 ? -26.345 1.408 115.783 1.00 14.68 138 ARG B CA 1
ATOM 1653 C C . ARG B 1 102 ? -25.743 0.186 116.439 1.00 14.00 138 ARG B C 1
ATOM 1654 O O . ARG B 1 102 ? -26.420 -0.537 117.156 1.00 15.68 138 ARG B O 1
ATOM 1662 N N . LEU B 1 103 ? -24.465 -0.048 116.183 1.00 13.00 139 LEU B N 1
ATOM 1663 C CA . LEU B 1 103 ? -23.731 -1.037 116.945 1.00 12.45 139 LEU B CA 1
ATOM 1664 C C . LEU B 1 103 ? -23.056 -0.346 118.116 1.00 11.83 139 LEU B C 1
ATOM 1665 O O . LEU B 1 103 ? -22.219 0.552 117.932 1.00 11.37 139 LEU B O 1
ATOM 1670 N N . ILE B 1 104 ? -23.443 -0.750 119.320 1.00 12.11 140 ILE B N 1
ATOM 1671 C CA . ILE B 1 104 ? -22.856 -0.182 120.522 1.00 14.66 140 ILE B CA 1
ATOM 1672 C C . ILE B 1 104 ? -21.908 -1.181 121.161 1.00 12.51 140 ILE B C 1
ATOM 1673 O O . ILE B 1 104 ? -22.307 -2.308 121.485 1.00 12.25 140 ILE B O 1
ATOM 1678 N N . VAL B 1 105 ? -20.653 -0.765 121.323 1.00 11.01 141 VAL B N 1
ATOM 1679 C CA . VAL B 1 105 ? -19.685 -1.552 122.063 1.00 13.84 141 VAL B CA 1
ATOM 1680 C C . VAL B 1 105 ? -19.155 -0.788 123.288 1.00 14.21 141 VAL B C 1
ATOM 1681 O O . VAL B 1 105 ? -18.694 0.353 123.170 1.00 17.35 141 VAL B O 1
ATOM 1685 N N . GLY B 1 106 ? -19.256 -1.417 124.455 1.00 11.92 142 GLY B N 1
ATOM 1686 C CA . GLY B 1 106 ? -18.699 -0.888 125.696 1.00 12.34 142 GLY B CA 1
ATOM 1687 C C . GLY B 1 106 ? -17.500 -1.698 126.170 1.00 13.07 142 GLY B C 1
ATOM 1688 O O . GLY B 1 106 ? -17.460 -2.921 126.030 1.00 15.40 142 GLY B O 1
ATOM 1689 N N . VAL B 1 107 ? -16.500 -1.021 126.716 1.00 12.81 143 VAL B N 1
ATOM 1690 C CA . VAL B 1 107 ? -15.343 -1.705 127.284 1.00 14.26 143 VAL B CA 1
ATOM 1691 C C . VAL B 1 107 ? -14.961 -0.967 128.557 1.00 15.73 143 VAL B C 1
ATOM 1692 O O . VAL B 1 107 ? -14.917 0.264 128.564 1.00 13.99 143 VAL B O 1
ATOM 1696 N N . PRO B 1 108 ? -14.728 -1.706 129.651 1.00 15.67 144 PRO B N 1
ATOM 1697 C CA . PRO B 1 108 ? -14.252 -1.029 130.854 1.00 18.70 144 PRO B CA 1
ATOM 1698 C C . PRO B 1 108 ? -12.800 -0.608 130.676 1.00 19.77 144 PRO B C 1
ATOM 1699 O O . PRO B 1 108 ? -12.134 -1.087 129.758 1.00 21.75 144 PRO B O 1
ATOM 1703 N N . TYR B 1 109 ? -12.338 0.308 131.519 1.00 17.48 145 TYR B N 1
ATOM 1704 C CA . TYR B 1 109 ? -10.916 0.587 131.656 1.00 18.17 145 TYR B CA 1
ATOM 1705 C C . TYR B 1 109 ? -10.660 0.995 133.100 1.00 20.92 145 TYR B C 1
ATOM 1706 O O . TYR B 1 109 ? -11.602 1.255 133.845 1.00 20.34 145 TYR B O 1
ATOM 1715 N N . GLU B 1 110 ? -9.396 1.015 133.505 1.00 22.98 146 GLU B N 1
ATOM 1716 C CA . GLU B 1 110 ? -9.045 1.466 134.851 1.00 25.25 146 GLU B CA 1
ATOM 1717 C C . GLU B 1 110 ? -7.865 2.428 134.802 1.00 23.92 146 GLU B C 1
ATOM 1718 O O . GLU B 1 110 ? -6.910 2.206 134.068 1.00 23.52 146 GLU B O 1
ATOM 1724 N N . LYS B 1 111 ? -7.937 3.503 135.578 1.00 26.31 147 LYS B N 1
ATOM 1725 C CA . LYS B 1 111 ? -6.836 4.456 135.638 1.00 28.80 147 LYS B CA 1
ATOM 1726 C C . LYS B 1 111 ? -6.826 5.197 136.969 1.00 34.13 147 LYS B C 1
ATOM 1727 O O . LYS B 1 111 ? -7.709 6.006 137.244 1.00 38.06 147 LYS B O 1
ATOM 1733 N N . ASP B 1 112 ? -5.821 4.910 137.788 1.00 34.41 148 ASP B N 1
ATOM 1734 C CA . ASP B 1 112 ? -5.632 5.584 139.072 1.00 37.64 148 ASP B CA 1
ATOM 1735 C C . ASP B 1 112 ? -6.824 5.420 140.012 1.00 39.28 148 ASP B C 1
ATOM 1736 O O . ASP B 1 112 ? -7.330 6.400 140.566 1.00 41.82 148 ASP B O 1
ATOM 1741 N N . GLY B 1 113 ? -7.266 4.179 140.192 1.00 37.40 149 GLY B N 1
ATOM 1742 C CA . GLY B 1 113 ? -8.418 3.904 141.030 1.00 33.36 149 GLY B CA 1
ATOM 1743 C C . GLY B 1 113 ? -9.758 4.200 140.374 1.00 32.50 149 GLY B C 1
ATOM 1744 O O . GLY B 1 113 ? -10.792 4.046 141.014 1.00 33.42 149 GLY B O 1
ATOM 1745 N N . LYS B 1 114 ? -9.746 4.621 139.107 1.00 29.32 150 LYS B N 1
ATOM 1746 C CA . LYS B 1 114 ? -10.985 4.883 138.363 1.00 30.73 150 LYS B CA 1
ATOM 1747 C C . LYS B 1 114 ? -11.474 3.638 137.620 1.00 29.19 150 LYS B C 1
ATOM 1748 O O . LYS B 1 114 ? -10.692 2.958 136.965 1.00 29.45 150 LYS B O 1
ATOM 1754 N N . LYS B 1 115 ? -12.768 3.348 137.708 1.00 28.12 151 LYS B N 1
ATOM 1755 C CA . LYS B 1 115 ? -13.360 2.300 136.879 1.00 28.43 151 LYS B CA 1
ATOM 1756 C C . LYS B 1 115 ? -14.346 2.895 135.876 1.00 27.56 151 LYS B C 1
ATOM 1757 O O . LYS B 1 115 ? -15.543 3.001 136.145 1.00 31.80 151 LYS B O 1
AT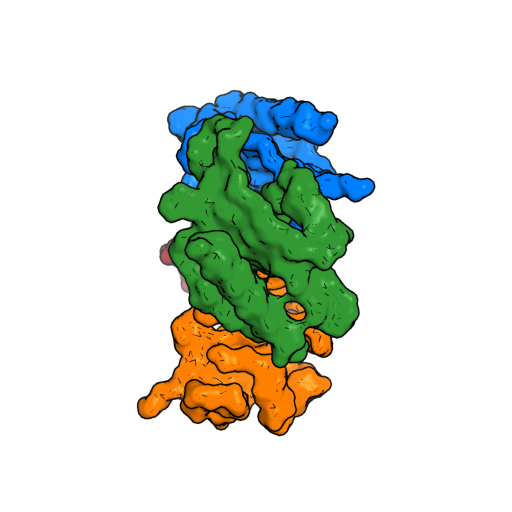OM 1763 N N . GLY B 1 116 ? -13.832 3.287 134.714 1.00 22.70 152 GLY B N 1
ATOM 1764 C CA . GLY B 1 116 ? -14.642 3.945 133.707 1.00 19.38 152 GLY B CA 1
ATOM 1765 C C . GLY B 1 116 ? -15.062 3.032 132.572 1.00 17.92 152 GLY B C 1
ATOM 1766 O O . GLY B 1 116 ? -14.774 1.841 132.587 1.00 20.20 152 GLY B O 1
ATOM 1775 N N . VAL B 1 118 ? -15.712 2.861 128.100 1.00 13.39 154 VAL B N 1
ATOM 1776 C CA . VAL B 1 118 ? -15.661 3.430 126.767 1.00 15.84 154 VAL B CA 1
ATOM 1777 C C . VAL B 1 118 ? -16.791 2.862 125.935 1.00 15.01 154 VAL B C 1
ATOM 1778 O O . VAL B 1 118 ? -16.927 1.650 125.824 1.00 11.81 154 VAL B O 1
ATOM 1782 N N . PHE B 1 119 ? -17.602 3.738 125.352 1.00 13.39 155 PHE B N 1
ATOM 1783 C CA . PHE B 1 119 ? -18.666 3.292 124.465 1.00 12.53 155 PHE B CA 1
ATOM 1784 C C . PHE B 1 119 ? -18.412 3.727 123.034 1.00 14.44 155 PHE B C 1
ATOM 1785 O O . PHE B 1 119 ? -18.504 4.919 122.714 1.00 15.56 155 PHE B O 1
ATOM 1793 N N . LEU B 1 120 ? -18.072 2.768 122.180 1.00 13.04 156 LEU B N 1
ATOM 1794 C CA . LEU B 1 120 ? -18.044 3.021 120.753 1.00 11.28 156 LEU B CA 1
ATOM 1795 C C . LEU B 1 120 ? -19.412 2.745 120.161 1.00 12.79 156 LEU B C 1
ATOM 1796 O O . LEU B 1 120 ? -20.066 1.765 120.505 1.00 11.16 156 LEU B O 1
ATOM 1801 N N . SER B 1 121 ? -19.840 3.612 119.256 1.00 15.08 157 SER B N 1
ATOM 1802 C CA . SER B 1 121 ? -21.126 3.443 118.599 1.00 14.45 157 SER B CA 1
ATOM 1803 C C . SER B 1 121 ? -20.939 3.651 117.121 1.00 16.00 157 SER B C 1
ATOM 1804 O O . SER B 1 121 ? -20.459 4.703 116.701 1.00 20.33 157 SER B O 1
ATOM 1807 N N . GLN B 1 122 ? -21.316 2.650 116.330 1.00 16.04 158 GLN B N 1
ATOM 1808 C CA . GLN B 1 122 ? -21.185 2.718 114.881 1.00 16.11 158 GLN B CA 1
ATOM 1809 C C . GLN B 1 122 ? -22.542 2.579 114.212 1.00 16.44 158 GLN B C 1
ATOM 1810 O O . GLN B 1 122 ? -23.209 1.564 114.379 1.00 19.59 158 GLN B O 1
ATOM 1816 N N . SER B 1 123 ? -22.946 3.594 113.456 1.00 14.08 159 SER B N 1
ATOM 1817 C CA . SER B 1 123 ? -24.215 3.547 112.720 1.00 23.66 159 SER B CA 1
ATOM 1818 C C . SER B 1 123 ? -24.116 2.564 111.564 1.00 22.98 159 SER B C 1
ATOM 1819 O O . SER B 1 123 ? -23.277 2.721 110.679 1.00 21.74 159 SER B O 1
ATOM 1822 N N . LEU B 1 124 ? -24.987 1.561 111.569 1.00 22.57 160 LEU B N 1
ATOM 1823 C CA . LEU B 1 124 ? -24.924 0.475 110.603 1.00 16.34 160 LEU B CA 1
ATOM 1824 C C . LEU B 1 124 ? -25.698 0.801 109.326 1.00 18.04 160 LEU B C 1
ATOM 1825 O O . LEU B 1 124 ? -26.633 1.597 109.352 1.00 18.91 160 LEU B O 1
ATOM 1830 N N . LEU B 1 125 ? -25.311 0.164 108.221 1.00 19.84 161 LEU B N 1
ATOM 1831 C CA . LEU B 1 125 ? -25.930 0.387 106.910 1.00 24.14 161 LEU B CA 1
ATOM 1832 C C . LEU B 1 125 ? -27.028 -0.643 106.585 1.00 26.07 161 LEU B C 1
ATOM 1833 O O . LEU B 1 125 ? -27.019 -1.751 107.116 1.00 27.42 161 LEU B O 1
ATOM 1838 N N . ALA B 1 126 ? -27.971 -0.279 105.719 1.00 23.64 162 ALA B N 1
ATOM 1839 C CA . ALA B 1 126 ? -29.067 -1.185 105.356 1.00 31.42 162 ALA B CA 1
ATOM 1840 C C . ALA B 1 126 ? -28.632 -2.291 104.385 1.00 32.29 162 ALA B C 1
ATOM 1841 O O . ALA B 1 126 ? -27.468 -2.359 103.998 1.00 30.93 162 ALA B O 1
ATOM 1844 N N . GLU C 1 5 ? -27.211 46.393 115.374 1.00 29.73 41 GLU C N 1
ATOM 1845 C CA . GLU C 1 5 ? -27.099 45.347 114.372 1.00 28.14 41 GLU C CA 1
ATOM 1846 C C . GLU C 1 5 ? -26.118 44.279 114.842 1.00 26.20 41 GLU C C 1
ATOM 1847 O O . GLU C 1 5 ? -26.506 43.347 115.537 1.00 24.66 41 GLU C O 1
ATOM 1853 N N . ALA C 1 6 ? -24.845 44.441 114.485 1.00 26.36 42 ALA C N 1
ATOM 1854 C CA . ALA C 1 6 ? -23.808 43.443 114.763 1.00 21.48 42 ALA C CA 1
ATOM 1855 C C . ALA C 1 6 ? -23.679 43.047 116.242 1.00 19.82 42 ALA C C 1
ATOM 1856 O O . ALA C 1 6 ? -23.653 41.864 116.574 1.00 19.51 42 ALA C O 1
ATOM 1858 N N . GLU C 1 7 ? -23.592 44.036 117.124 1.00 20.25 43 GLU C N 1
ATOM 1859 C CA . GLU C 1 7 ? -23.471 43.762 118.554 1.00 19.24 43 GLU C CA 1
ATOM 1860 C C . GLU C 1 7 ? -24.764 43.175 119.116 1.00 19.98 43 GLU C C 1
ATOM 1861 O O . GLU C 1 7 ? -24.755 42.365 120.056 1.00 20.72 43 GLU C O 1
ATOM 1867 N N . ASN C 1 8 ? -25.875 43.592 118.531 1.00 18.60 44 ASN C N 1
ATOM 1868 C CA . ASN C 1 8 ? -27.177 43.123 118.961 1.00 26.94 44 ASN C CA 1
ATOM 1869 C C . ASN C 1 8 ? -27.390 41.677 118.563 1.00 26.34 44 ASN C C 1
ATOM 1870 O O . ASN C 1 8 ? -27.874 40.878 119.353 1.00 28.00 44 ASN C O 1
ATOM 1875 N N . ASP C 1 9 ? -27.002 41.339 117.338 1.00 26.98 45 ASP C N 1
ATOM 1876 C CA . ASP C 1 9 ? -27.139 39.975 116.848 1.00 24.10 45 ASP C CA 1
ATOM 1877 C C . ASP C 1 9 ? -26.192 39.036 117.576 1.00 19.91 45 ASP C C 1
ATOM 1878 O O . ASP C 1 9 ? -26.527 37.887 117.860 1.00 17.40 45 ASP C O 1
ATOM 1883 N N . LEU C 1 10 ? -25.003 39.532 117.886 1.00 21.39 46 LEU C N 1
ATOM 1884 C CA . LEU C 1 10 ? -24.014 38.725 118.584 1.00 20.12 46 LEU C CA 1
ATOM 1885 C C . LEU C 1 10 ? -24.424 38.516 120.040 1.00 16.16 46 LEU C C 1
ATOM 1886 O O . LEU C 1 10 ? -24.146 37.467 120.628 1.00 13.17 46 LEU C O 1
ATOM 1891 N N . THR C 1 11 ? -25.098 39.508 120.619 1.00 15.93 47 THR C N 1
ATOM 1892 C CA . THR C 1 11 ? -25.546 39.403 122.006 1.00 14.09 47 THR C CA 1
ATOM 1893 C C . THR C 1 11 ? -26.681 38.387 122.123 1.00 14.75 47 THR C C 1
ATOM 1894 O O . THR C 1 11 ? -26.724 37.591 123.068 1.00 12.78 47 THR C O 1
ATOM 1898 N N . GLN C 1 12 ? -27.587 38.424 121.150 1.00 16.09 48 GLN C N 1
ATOM 1899 C CA . GLN C 1 12 ? -28.696 37.486 121.071 1.00 21.79 48 GLN C CA 1
ATOM 1900 C C . GLN C 1 12 ? -28.168 36.078 120.879 1.00 21.89 48 GLN C C 1
ATOM 1901 O O . GLN C 1 12 ? -28.728 35.117 121.402 1.00 23.04 48 GLN C O 1
ATOM 1907 N N . LEU C 1 13 ? -27.097 35.962 120.106 1.00 21.30 49 LEU C N 1
ATOM 1908 C CA . LEU C 1 13 ? -26.505 34.668 119.832 1.00 18.88 49 LEU C CA 1
ATOM 1909 C C . LEU C 1 13 ? -25.869 34.190 121.114 1.00 18.16 49 LEU C C 1
ATOM 1910 O O . LEU C 1 13 ? -26.037 33.040 121.506 1.00 18.37 49 LEU C O 1
ATOM 1915 N N . ALA C 1 14 ? -25.158 35.100 121.771 1.00 11.52 50 ALA C N 1
ATOM 1916 C CA . ALA C 1 14 ? -24.570 34.840 123.072 1.00 13.92 50 ALA C CA 1
ATOM 1917 C C . ALA C 1 14 ? -25.634 34.466 124.088 1.00 13.40 50 ALA C C 1
ATOM 1918 O O . ALA C 1 14 ? -25.397 33.625 124.948 1.00 14.20 50 ALA C O 1
ATOM 1920 N N . ASN C 1 15 ? -26.808 35.084 123.994 1.00 15.22 51 ASN C N 1
ATOM 1921 C CA . ASN C 1 15 ? -27.914 34.734 124.885 1.00 16.02 51 ASN C CA 1
ATOM 1922 C C . ASN C 1 15 ? -28.505 33.365 124.539 1.00 12.06 51 ASN C C 1
ATOM 1923 O O . ASN C 1 15 ? -28.956 32.629 125.419 1.00 11.70 51 ASN C O 1
ATOM 1928 N N . LYS C 1 16 ? -28.483 33.025 123.253 1.00 10.77 52 LYS C N 1
ATOM 1929 C CA . LYS C 1 16 ? -28.918 31.714 122.787 1.00 10.46 52 LYS C CA 1
ATOM 1930 C C . LYS C 1 16 ? -28.019 30.611 123.328 1.00 14.54 52 LYS C C 1
ATOM 1931 O O . LYS C 1 16 ? -28.502 29.573 123.758 1.00 16.21 52 LYS C O 1
ATOM 1937 N N . VAL C 1 17 ? -26.711 30.845 123.310 1.00 11.27 53 VAL C N 1
ATOM 1938 C CA . VAL C 1 17 ? -25.750 29.858 123.786 1.00 9.87 53 VAL C CA 1
ATOM 1939 C C . VAL C 1 17 ? -25.921 29.635 125.285 1.00 11.40 53 VAL C C 1
ATOM 1940 O O . VAL C 1 17 ? -25.842 28.505 125.765 1.00 12.59 53 VAL C O 1
ATOM 1944 N N . ALA C 1 18 ? -26.175 30.715 126.013 1.00 10.56 54 ALA C N 1
ATOM 1945 C CA . ALA C 1 18 ? -26.437 30.614 127.444 1.00 16.03 54 ALA C CA 1
ATOM 1946 C C . ALA C 1 18 ? -27.673 29.745 127.736 1.00 14.29 54 ALA C C 1
ATOM 1947 O O . ALA C 1 18 ? -27.643 28.908 128.636 1.00 12.46 54 ALA C O 1
ATOM 1949 N N . VAL C 1 19 ? -28.743 29.939 126.966 1.00 15.26 55 VAL C N 1
ATOM 1950 C CA . VAL C 1 19 ? -29.971 29.151 127.120 1.00 15.22 55 VAL C CA 1
ATOM 1951 C C . VAL C 1 19 ? -29.728 27.652 126.911 1.00 15.49 55 VAL C C 1
ATOM 1952 O O . VAL C 1 19 ? -30.273 26.821 127.637 1.00 18.09 55 VAL C O 1
ATOM 1956 N N . ILE C 1 20 ? -28.917 27.321 125.910 1.00 15.89 56 ILE C N 1
ATOM 1957 C CA . ILE C 1 20 ? -28.517 25.943 125.639 1.00 15.67 56 ILE C CA 1
ATOM 1958 C C . ILE C 1 20 ? -27.782 25.343 126.827 1.00 15.57 56 ILE C C 1
ATOM 1959 O O . ILE C 1 20 ? -28.113 24.257 127.288 1.00 15.20 56 ILE C O 1
ATOM 1964 N N . LEU C 1 21 ? -26.777 26.053 127.322 1.00 16.67 57 LEU C N 1
ATOM 1965 C CA . LEU C 1 21 ? -26.018 25.572 128.473 1.00 17.67 57 LEU C CA 1
ATOM 1966 C C . LEU C 1 21 ? -26.885 25.447 129.734 1.00 16.68 57 LEU C C 1
ATOM 1967 O O . LEU C 1 21 ? -26.804 24.465 130.483 1.00 15.57 57 LEU C O 1
ATOM 1972 N N . GLU C 1 22 ? -27.736 26.435 129.961 1.00 16.80 58 GLU C N 1
ATOM 1973 C CA . GLU C 1 22 ? -28.564 26.425 131.151 1.00 13.95 58 GLU C CA 1
ATOM 1974 C C . GLU C 1 22 ? -29.662 25.360 131.145 1.00 14.35 58 GLU C C 1
ATOM 1975 O O . GLU C 1 22 ? -30.189 25.034 132.197 1.00 18.53 58 GLU C O 1
ATOM 1981 N N . ASN C 1 23 ? -29.995 24.795 129.989 1.00 13.54 59 ASN C N 1
ATOM 1982 C CA . ASN C 1 23 ? -31.125 23.859 129.931 1.00 16.10 59 ASN C CA 1
ATOM 1983 C C . ASN C 1 23 ? -30.834 22.384 129.608 1.00 15.34 59 ASN C C 1
ATOM 1984 O O . ASN C 1 23 ? -31.759 21.589 129.409 1.00 15.80 59 ASN C O 1
ATOM 1989 N N . HIS C 1 24 ? -29.555 22.025 129.612 1.00 13.86 60 HIS C N 1
ATOM 1990 C CA . HIS C 1 24 ? -29.100 20.643 129.471 1.00 14.17 60 HIS C CA 1
ATOM 1991 C C . HIS C 1 24 ? -28.484 20.216 130.786 1.00 16.28 60 HIS C C 1
ATOM 1992 O O . HIS C 1 24 ? -27.712 20.971 131.367 1.00 18.57 60 HIS C O 1
ATOM 1999 N N . GLU C 1 25 ? -28.799 19.012 131.257 1.00 16.39 61 GLU C N 1
ATOM 2000 C CA . GLU C 1 25 ? -28.146 18.485 132.453 1.00 18.13 61 GLU C CA 1
ATOM 2001 C C . GLU C 1 25 ? -26.773 17.913 132.123 1.00 20.45 61 GLU C C 1
ATOM 2002 O O . GLU C 1 25 ? -25.995 17.601 133.022 1.00 22.05 61 GLU C O 1
ATOM 2008 N N . ASP C 1 26 ? -26.491 17.780 130.828 1.00 16.23 62 ASP C N 1
ATOM 2009 C CA . ASP C 1 26 ? -25.236 17.219 130.341 1.00 16.06 62 ASP C CA 1
ATOM 2010 C C . ASP C 1 26 ? -24.458 18.321 129.620 1.00 14.84 62 ASP C C 1
ATOM 2011 O O . ASP C 1 26 ? -24.763 18.670 128.479 1.00 15.68 62 ASP C O 1
ATOM 2016 N N . GLN C 1 27 ? -23.459 18.874 130.295 1.00 15.15 63 GLN C N 1
ATOM 2017 C CA . GLN C 1 27 ? -22.717 20.011 129.760 1.00 14.29 63 GLN C CA 1
ATOM 2018 C C . GLN C 1 27 ? -21.875 19.655 128.540 1.00 17.78 63 GLN C C 1
ATOM 2019 O O . GLN C 1 27 ? -21.796 20.435 127.586 1.00 13.98 63 GLN C O 1
ATOM 2025 N N . ALA C 1 28 ? -21.232 18.491 128.580 1.00 14.55 64 ALA C N 1
ATOM 2026 C CA . ALA C 1 28 ? -20.447 18.034 127.445 1.00 15.35 64 ALA C CA 1
ATOM 2027 C C . ALA C 1 28 ? -21.313 17.958 126.187 1.00 16.53 64 ALA C C 1
ATOM 2028 O O . ALA C 1 28 ? -20.885 18.362 125.106 1.00 18.19 64 ALA C O 1
ATOM 2030 N N . LEU C 1 29 ? -22.532 17.447 126.341 1.00 17.64 65 LEU C N 1
ATOM 2031 C CA . LEU C 1 29 ? -23.514 17.440 125.257 1.00 17.31 65 LEU C CA 1
ATOM 2032 C C . LEU C 1 29 ? -23.934 18.867 124.909 1.00 16.98 65 LEU C C 1
ATOM 2033 O O . LEU C 1 29 ? -24.069 19.219 123.737 1.00 13.90 65 LEU C O 1
ATOM 2038 N N . ALA C 1 30 ? -24.138 19.690 125.931 1.00 12.15 66 ALA C N 1
ATOM 2039 C CA . ALA C 1 30 ? -24.566 21.066 125.700 1.00 22.84 66 ALA C CA 1
ATOM 2040 C C . ALA C 1 30 ? -23.555 21.844 124.854 1.00 11.02 66 ALA C C 1
ATOM 2041 O O . ALA C 1 30 ? -23.941 22.630 123.999 1.00 10.58 66 ALA C O 1
ATOM 2043 N N . ARG C 1 31 ? -22.263 21.617 125.082 1.00 12.16 67 ARG C N 1
ATOM 2044 C CA . ARG C 1 31 ? -21.239 22.378 124.367 1.00 11.63 67 ARG C CA 1
ATOM 2045 C C . ARG C 1 31 ? -21.168 22.031 122.887 1.00 13.89 67 ARG C C 1
ATOM 2046 O O . ARG C 1 31 ? -21.079 22.922 122.044 1.00 14.84 67 ARG C O 1
ATOM 2054 N N . SER C 1 32 ? -21.218 20.739 122.576 1.00 11.77 68 SER C N 1
ATOM 2055 C CA . SER C 1 32 ? -21.125 20.284 121.201 1.00 15.59 68 SER C CA 1
ATOM 2056 C C . SER C 1 32 ? -22.243 20.888 120.382 1.00 11.82 68 SER C C 1
ATOM 2057 O O . SER C 1 32 ? -22.090 21.111 119.198 1.00 12.21 68 SER C O 1
ATOM 2060 N N . ILE C 1 33 ? -23.369 21.151 121.036 1.00 15.96 69 ILE C N 1
ATOM 2061 C CA . ILE C 1 33 ? -24.516 21.788 120.401 1.00 14.07 69 ILE C CA 1
ATOM 2062 C C . ILE C 1 33 ? -24.251 23.278 120.131 1.00 11.10 69 ILE C C 1
ATOM 2063 O O . ILE C 1 33 ? -24.594 23.781 119.064 1.00 11.01 69 ILE C O 1
ATOM 2068 N N . THR C 1 34 ? -23.623 23.974 121.077 1.00 10.41 70 THR C N 1
ATOM 2069 C CA . THR C 1 34 ? -23.329 25.400 120.890 1.00 10.28 70 THR C CA 1
ATOM 2070 C C . THR C 1 34 ? -22.304 25.661 119.788 1.00 10.77 70 THR C C 1
ATOM 2071 O O . THR C 1 34 ? -22.399 26.679 119.096 1.00 10.94 70 THR C O 1
ATOM 2075 N N . TRP C 1 35 ? -21.336 24.755 119.630 1.00 11.23 71 TRP C N 1
ATOM 2076 C CA . TRP C 1 35 ? -20.285 24.909 118.618 1.00 13.02 71 TRP C CA 1
ATOM 2077 C C . TRP C 1 35 ? -20.814 25.010 117.195 1.00 15.93 71 TRP C C 1
ATOM 2078 O O . TRP C 1 35 ? -20.131 25.548 116.324 1.00 17.86 71 TRP C O 1
ATOM 2089 N N . GLU C 1 36 ? -22.006 24.464 116.963 1.00 16.85 72 GLU C N 1
ATOM 2090 C CA . GLU C 1 36 ? -22.684 24.539 115.663 1.00 19.83 72 GLU C CA 1
ATOM 2091 C C . GLU C 1 36 ? -23.067 25.966 115.305 1.00 19.78 72 GLU C C 1
ATOM 2092 O O . GLU C 1 36 ? -23.167 26.318 114.128 1.00 21.81 72 GLU C O 1
ATOM 2098 N N . LEU C 1 37 ? -23.313 26.771 116.333 1.00 16.91 73 LEU C N 1
ATOM 2099 C CA . LEU C 1 37 ? -23.749 28.146 116.160 1.00 18.58 73 LEU C CA 1
ATOM 2100 C C . LEU C 1 37 ? -22.565 29.043 115.848 1.00 23.29 73 LEU C C 1
ATOM 2101 O O . LEU C 1 37 ? -22.730 30.186 115.434 1.00 26.30 73 LEU C O 1
ATOM 2106 N N . ALA C 1 38 ? -21.366 28.520 116.067 1.00 26.32 74 ALA C N 1
ATOM 2107 C CA . ALA C 1 38 ? -20.157 29.219 115.672 1.00 29.85 74 ALA C CA 1
ATOM 2108 C C . ALA C 1 38 ? -20.038 29.148 114.157 1.00 32.82 74 ALA C C 1
ATOM 2109 O O . ALA C 1 38 ? -20.729 28.365 113.507 1.00 33.10 74 ALA C O 1
ATOM 2111 N N . ASP C 1 39 ? -19.164 29.968 113.591 1.00 34.52 75 ASP C N 1
ATOM 2112 C CA . ASP C 1 39 ? -18.872 29.868 112.169 1.00 33.53 75 ASP C CA 1
ATOM 2113 C C . ASP C 1 39 ? -17.461 30.350 111.843 1.00 31.67 75 ASP C C 1
ATOM 2114 O O . ASP C 1 39 ? -16.602 30.424 112.726 1.00 27.27 75 ASP C O 1
ATOM 2119 N N . ASN C 1 40 ? -17.243 30.678 110.572 1.00 33.57 76 ASN C N 1
ATOM 2120 C CA . ASN C 1 40 ? -15.954 31.142 110.088 1.00 35.64 76 ASN C CA 1
ATOM 2121 C C . ASN C 1 40 ? -15.480 32.415 110.783 1.00 37.14 76 ASN C C 1
ATOM 2122 O O . ASN C 1 40 ? -14.313 32.523 111.165 1.00 38.27 76 ASN C O 1
ATOM 2127 N N . LEU C 1 41 ? -16.382 33.379 110.945 1.00 36.69 77 LEU C N 1
ATOM 2128 C CA . LEU C 1 41 ? -16.010 34.671 111.518 1.00 36.20 77 LEU C CA 1
ATOM 2129 C C . LEU C 1 41 ? -16.260 34.775 113.014 1.00 32.27 77 LEU C C 1
ATOM 2130 O O . LEU C 1 41 ? -15.685 35.633 113.675 1.00 34.38 77 LEU C O 1
ATOM 2135 N N . THR C 1 42 ? -17.124 33.915 113.547 1.00 26.84 78 THR C N 1
ATOM 2136 C CA . THR C 1 42 ? -17.469 33.992 114.964 1.00 24.40 78 THR C CA 1
ATOM 2137 C C . THR C 1 42 ? -17.009 32.765 115.733 1.00 24.44 78 THR C C 1
ATOM 2138 O O . THR C 1 42 ? -17.323 31.624 115.371 1.00 21.99 78 THR C O 1
ATOM 2142 N N . SER C 1 43 ? -16.271 33.017 116.804 1.00 24.61 79 SER C N 1
ATOM 2143 C CA . SER C 1 43 ? -15.745 31.960 117.641 1.00 25.06 79 SER C CA 1
ATOM 2144 C C . SER C 1 43 ? -16.359 32.094 119.025 1.00 22.65 79 SER C C 1
ATOM 2145 O O . SER C 1 43 ? -16.868 33.154 119.381 1.00 18.34 79 SER C O 1
ATOM 2148 N N . ILE C 1 44 ? -16.306 31.017 119.803 1.00 21.82 80 ILE C N 1
ATOM 2149 C CA . ILE C 1 44 ? -16.980 30.969 121.088 1.00 18.55 80 ILE C CA 1
ATOM 2150 C C . ILE C 1 44 ? -16.021 30.571 122.199 1.00 15.96 80 ILE C C 1
ATOM 2151 O O . ILE C 1 44 ? -15.175 29.713 122.008 1.00 16.38 80 ILE C O 1
ATOM 2156 N N . ALA C 1 45 ? -16.166 31.187 123.366 1.00 16.36 81 ALA C N 1
ATOM 2157 C CA . ALA C 1 45 ? -15.465 30.718 124.553 1.00 14.44 81 ALA C CA 1
ATOM 2158 C C . ALA C 1 45 ? -16.407 30.600 125.732 1.00 13.99 81 ALA C C 1
ATOM 2159 O O . ALA C 1 45 ? -17.058 31.566 126.128 1.00 14.74 81 ALA C O 1
ATOM 2161 N N . ILE C 1 46 ? -16.483 29.404 126.291 1.00 13.87 82 ILE C N 1
ATOM 2162 C CA . ILE C 1 46 ? -17.258 29.197 127.509 1.00 16.04 82 ILE C CA 1
ATOM 2163 C C . ILE C 1 46 ? -16.332 29.144 128.716 1.00 18.92 82 ILE C C 1
ATOM 2164 O O . ILE C 1 46 ? -15.394 28.352 128.750 1.00 15.84 82 ILE C O 1
ATOM 2169 N N . ILE C 1 47 ? -16.592 29.995 129.705 1.00 20.74 83 ILE C N 1
ATOM 2170 C CA . ILE C 1 47 ? -15.771 30.036 130.908 1.00 23.96 83 ILE C CA 1
ATOM 2171 C C . ILE C 1 47 ? -16.596 29.781 132.172 1.00 25.79 83 ILE C C 1
ATOM 2172 O O . ILE C 1 47 ? -17.240 30.688 132.702 1.00 25.38 83 ILE C O 1
ATOM 2177 N N . GLN C 1 48 ? -16.560 28.539 132.644 1.00 25.92 84 GLN C N 1
ATOM 2178 C CA . GLN C 1 48 ? -17.347 28.105 133.787 1.00 29.06 84 GLN C CA 1
ATOM 2179 C C . GLN C 1 48 ? -16.800 28.683 135.087 1.00 31.57 84 GLN C C 1
ATOM 2180 O O . GLN C 1 48 ? -17.561 29.135 135.940 1.00 30.09 84 GLN C O 1
ATOM 2186 N N . ASP C 1 49 ? -15.479 28.663 135.227 1.00 34.61 85 ASP C N 1
ATOM 2187 C CA . ASP C 1 49 ? -14.809 29.293 136.359 1.00 40.74 85 ASP C CA 1
ATOM 2188 C C . ASP C 1 49 ? -13.348 29.604 136.033 1.00 40.98 85 ASP C C 1
ATOM 2189 O O . ASP C 1 49 ? -12.986 29.781 134.873 1.00 41.15 85 ASP C O 1
ATOM 2194 N N . GLU C 1 50 ? -12.516 29.664 137.066 1.00 41.60 86 GLU C N 1
ATOM 2195 C CA . GLU C 1 50 ? -11.109 30.004 136.899 1.00 44.23 86 GLU C CA 1
ATOM 2196 C C . GLU C 1 50 ? -10.339 28.891 136.193 1.00 44.45 86 GLU C C 1
ATOM 2197 O O . GLU C 1 50 ? -9.417 29.155 135.423 1.00 44.58 86 GLU C O 1
ATOM 2203 N N . LYS C 1 51 ? -10.725 27.648 136.468 1.00 44.92 87 LYS C N 1
ATOM 2204 C CA . LYS C 1 51 ? -10.007 26.472 135.978 1.00 45.53 87 LYS C CA 1
ATOM 2205 C C . LYS C 1 51 ? -10.650 25.892 134.720 1.00 39.71 87 LYS C C 1
ATOM 2206 O O . LYS C 1 51 ? -9.971 25.342 133.852 1.00 39.47 87 LYS C O 1
ATOM 2212 N N . ASN C 1 52 ? -11.963 26.037 134.613 1.00 34.68 88 ASN C N 1
ATOM 2213 C CA . ASN C 1 52 ? -12.707 25.326 133.589 1.00 28.24 88 ASN C CA 1
ATOM 2214 C C . ASN C 1 52 ? -13.238 26.234 132.469 1.00 25.23 88 ASN C C 1
ATOM 2215 O O . ASN C 1 52 ? -14.114 27.072 132.684 1.00 25.23 88 ASN C O 1
ATOM 2220 N N . HIS C 1 53 ? -12.684 26.063 131.273 1.00 23.97 89 HIS C N 1
ATOM 2221 C CA . HIS C 1 53 ? -13.127 26.805 130.091 1.00 20.25 89 HIS C CA 1
ATOM 2222 C C . HIS C 1 53 ? -13.115 25.915 128.849 1.00 19.68 89 HIS C C 1
ATOM 2223 O O . HIS C 1 53 ? -12.443 24.882 128.831 1.00 18.83 89 HIS C O 1
ATOM 2230 N N . TRP C 1 54 ? -13.875 26.305 127.825 1.00 16.41 90 TRP C N 1
ATOM 2231 C CA . TRP C 1 54 ? -13.939 25.542 126.579 1.00 15.76 90 TRP C CA 1
ATOM 2232 C C . TRP C 1 54 ? -14.031 26.485 125.388 1.00 15.25 90 TRP C C 1
ATOM 2233 O O . TRP C 1 54 ? -14.657 27.538 125.469 1.00 14.78 90 TRP C O 1
ATOM 2244 N N . TYR C 1 55 ? -13.393 26.114 124.285 1.00 15.60 91 TYR C N 1
ATOM 2245 C CA . TYR C 1 55 ? -13.370 26.975 123.113 1.00 16.59 91 TYR C CA 1
ATOM 2246 C C . TYR C 1 55 ? -14.010 26.274 121.928 1.00 17.78 91 TYR C C 1
ATOM 2247 O O . TYR C 1 55 ? -13.794 25.081 121.723 1.00 18.10 91 TYR C O 1
ATOM 2256 N N . SER C 1 56 ? -14.794 27.014 121.150 1.00 17.51 92 SER C N 1
ATOM 2257 C CA . SER C 1 56 ? -15.310 26.496 119.891 1.00 20.40 92 SER C CA 1
ATOM 2258 C C . SER C 1 56 ? -14.146 25.955 119.072 1.00 23.33 92 SER C C 1
ATOM 2259 O O . SER C 1 56 ? -13.030 26.472 119.162 1.00 25.24 92 SER C O 1
ATOM 2262 N N . PRO C 1 57 ? -14.387 24.881 118.305 1.00 21.21 93 PRO C N 1
ATOM 2263 C CA . PRO C 1 57 ? -13.324 24.235 117.526 1.00 20.38 93 PRO C CA 1
ATOM 2264 C C . PRO C 1 57 ? -12.567 25.196 116.602 1.00 23.54 93 PRO C C 1
ATOM 2265 O O . PRO C 1 57 ? -13.174 25.931 115.825 1.00 24.61 93 PRO C O 1
ATOM 2269 N N . ASN C 1 58 ? -11.241 25.184 116.699 1.00 24.23 94 ASN C N 1
ATOM 2270 C CA . ASN C 1 58 ? -10.407 26.129 115.962 1.00 28.00 94 ASN C CA 1
ATOM 2271 C C . ASN C 1 58 ? -9.944 25.602 114.603 1.00 28.85 94 ASN C C 1
ATOM 2272 O O . ASN C 1 58 ? -10.051 26.295 113.592 1.00 30.70 94 ASN C O 1
ATOM 2274 N N . SER C 1 64 ? -10.416 35.115 114.171 1.00 51.57 100 SER C N 1
ATOM 2275 C CA . SER C 1 64 ? -11.376 35.821 115.011 1.00 51.36 100 SER C CA 1
ATOM 2276 C C . SER C 1 64 ? -11.592 35.127 116.353 1.00 48.16 100 SER C C 1
ATOM 2277 O O . SER C 1 64 ? -12.570 35.407 117.049 1.00 47.31 100 SER C O 1
ATOM 2280 N N . SER C 1 65 ? -10.688 34.221 116.711 1.00 46.60 101 SER C N 1
ATOM 2281 C CA . SER C 1 65 ? -10.850 33.435 117.936 1.00 44.01 101 SER C CA 1
ATOM 2282 C C . SER C 1 65 ? -10.497 34.246 119.188 1.00 42.42 101 SER C C 1
ATOM 2283 O O . SER C 1 65 ? -10.016 35.382 119.084 1.00 44.75 101 SER C O 1
ATOM 2286 N N . ILE C 1 66 ? -10.742 33.666 120.364 1.00 36.29 102 ILE C N 1
ATOM 2287 C CA . ILE C 1 66 ? -10.533 34.384 121.621 1.00 32.13 102 ILE C CA 1
ATOM 2288 C C . ILE C 1 66 ? -10.234 33.459 122.798 1.00 25.66 102 ILE C C 1
ATOM 2289 O O . ILE C 1 66 ? -10.917 32.450 123.003 1.00 20.43 102 ILE C O 1
ATOM 2294 N N . THR C 1 67 ? -9.208 33.812 123.571 1.00 24.30 103 THR C N 1
ATOM 2295 C CA . THR C 1 67 ? -8.798 33.003 124.718 1.00 20.28 103 THR C CA 1
ATOM 2296 C C . THR C 1 67 ? -8.988 33.718 126.042 1.00 21.20 103 THR C C 1
ATOM 2297 O O . THR C 1 67 ? -9.042 34.945 126.099 1.00 23.30 103 THR C O 1
ATOM 2301 N N . VAL C 1 68 ? -9.063 32.927 127.109 1.00 21.32 104 VAL C N 1
ATOM 2302 C CA . VAL C 1 68 ? -9.215 33.437 128.466 1.00 19.57 104 VAL C CA 1
ATOM 2303 C C . VAL C 1 68 ? -8.042 34.335 128.837 1.00 20.75 104 VAL C C 1
ATOM 2304 O O . VAL C 1 68 ? -8.159 35.224 129.682 1.00 23.04 104 VAL C O 1
ATOM 2308 N N . GLU C 1 69 ? -6.901 34.090 128.206 1.00 22.63 105 GLU C N 1
ATOM 2309 C CA . GLU C 1 69 ? -5.730 34.929 128.413 1.00 25.88 105 GLU C CA 1
ATOM 2310 C C . GLU C 1 69 ? -6.017 36.357 127.942 1.00 28.41 105 GLU C C 1
ATOM 2311 O O . GLU C 1 69 ? -5.831 37.312 128.694 1.00 29.41 105 GLU C O 1
ATOM 2317 N N . GLN C 1 70 ? -6.491 36.489 126.705 1.00 23.93 106 GLN C N 1
ATOM 2318 C CA . GLN C 1 70 ? -6.838 37.785 126.138 1.00 25.39 106 GLN C CA 1
ATOM 2319 C C . GLN C 1 70 ? -7.993 38.438 126.891 1.00 28.94 106 GLN C C 1
ATOM 2320 O O . GLN C 1 70 ? -8.023 39.658 127.068 1.00 30.54 106 GLN C O 1
ATOM 2326 N N . ILE C 1 71 ? -8.941 37.613 127.325 1.00 27.67 107 ILE C N 1
ATOM 2327 C CA . ILE C 1 71 ? -10.030 38.065 128.179 1.00 28.26 107 ILE C CA 1
ATOM 2328 C C . ILE C 1 71 ? -9.469 38.561 129.508 1.00 31.29 107 ILE C C 1
ATOM 2329 O O . ILE C 1 71 ? -9.969 39.521 130.083 1.00 35.04 107 ILE C O 1
ATOM 2334 N N . GLN C 1 72 ? -8.411 37.919 129.984 1.00 32.46 108 GLN C N 1
ATOM 2335 C CA . GLN C 1 72 ? -7.792 38.324 131.241 1.00 34.02 108 GLN C CA 1
ATOM 2336 C C . GLN C 1 72 ? -7.045 39.645 131.104 1.00 35.32 108 GLN C C 1
ATOM 2337 O O . GLN C 1 72 ? -7.013 40.450 132.031 1.00 36.85 108 GLN C O 1
ATOM 2343 N N . HIS C 1 73 ? -6.448 39.865 129.938 1.00 35.86 109 HIS C N 1
ATOM 2344 C CA . HIS C 1 73 ? -5.609 41.036 129.723 1.00 36.19 109 HIS C CA 1
ATOM 2345 C C . HIS C 1 73 ? -6.413 42.295 129.443 1.00 37.46 109 HIS C C 1
ATOM 2346 O O . HIS C 1 73 ? -5.880 43.403 129.488 1.00 41.06 109 HIS C O 1
ATOM 2353 N N . ASP C 1 74 ? -7.697 42.122 129.162 1.00 36.40 110 ASP C N 1
ATOM 2354 C CA . ASP C 1 74 ? -8.581 43.254 128.959 1.00 36.52 110 ASP C CA 1
ATOM 2355 C C . ASP C 1 74 ? -9.282 43.568 130.269 1.00 36.09 110 ASP C C 1
ATOM 2356 O O . ASP C 1 74 ? -10.052 42.762 130.781 1.00 29.98 110 ASP C O 1
ATOM 2361 N N . LYS C 1 75 ? -9.001 44.751 130.802 1.00 28.10 111 LYS C N 1
ATOM 2362 C CA . LYS C 1 75 ? -9.505 45.163 132.107 1.00 28.95 111 LYS C CA 1
ATOM 2363 C C . LYS C 1 75 ? -11.026 45.247 132.135 1.00 26.53 111 LYS C C 1
ATOM 2364 O O . LYS C 1 75 ? -11.653 45.039 133.169 1.00 22.78 111 LYS C O 1
ATOM 2367 N N . ASP C 1 76 ? -11.610 45.543 130.979 1.00 25.75 112 ASP C N 1
ATOM 2368 C CA . ASP C 1 76 ? -13.052 45.685 130.852 1.00 22.11 112 ASP C CA 1
ATOM 2369 C C . ASP C 1 76 ? -13.738 44.329 130.831 1.00 21.21 112 ASP C C 1
ATOM 2370 O O . ASP C 1 76 ? -14.651 44.072 131.608 1.00 20.67 112 ASP C O 1
ATOM 2375 N N . LEU C 1 77 ? -13.285 43.468 129.931 1.00 21.28 113 LEU C N 1
ATOM 2376 C CA . LEU C 1 77 ? -13.783 42.098 129.845 1.00 20.80 113 LEU C CA 1
ATOM 2377 C C . LEU C 1 77 ? -13.585 41.351 131.157 1.00 23.42 113 LEU C C 1
ATOM 2378 O O . LEU C 1 77 ? -14.525 40.765 131.691 1.00 25.35 113 LEU C O 1
ATOM 2383 N N . ASN C 1 78 ? -12.357 41.369 131.664 1.00 25.63 114 ASN C N 1
ATOM 2384 C CA . ASN C 1 78 ? -12.038 40.732 132.939 1.00 29.40 114 ASN C CA 1
ATOM 2385 C C . ASN C 1 78 ? -12.965 41.177 134.054 1.00 26.86 114 ASN C C 1
ATOM 2386 O O . ASN C 1 78 ? -13.385 40.374 134.885 1.00 25.02 114 ASN C O 1
ATOM 2391 N N . LYS C 1 79 ? -13.275 42.468 134.062 1.00 26.27 115 LYS C N 1
ATOM 2392 C CA . LYS C 1 79 ? -14.148 43.049 135.076 1.00 26.67 115 LYS C CA 1
ATOM 2393 C C . LYS C 1 79 ? -15.509 42.370 135.057 1.00 23.02 115 LYS C C 1
ATOM 2394 O O . LYS C 1 79 ? -15.971 41.871 136.074 1.00 24.86 115 LYS C O 1
ATOM 2400 N N . ALA C 1 80 ? -16.137 42.334 133.886 1.00 26.15 116 ALA C N 1
ATOM 2401 C CA . ALA C 1 80 ? -17.448 41.705 133.733 1.00 24.65 116 ALA C CA 1
ATOM 2402 C C . ALA C 1 80 ? -17.388 40.204 133.968 1.00 25.71 116 ALA C C 1
ATOM 2403 O O . ALA C 1 80 ? -18.381 39.579 134.343 1.00 25.47 116 ALA C O 1
ATOM 2405 N N . LEU C 1 81 ? -16.221 39.623 133.736 1.00 24.93 117 LEU C N 1
ATOM 2406 C CA . LEU C 1 81 ? -16.033 38.216 134.021 1.00 27.01 117 LEU C CA 1
ATOM 2407 C C . LEU C 1 81 ? -16.041 37.979 135.525 1.00 33.20 117 LEU C C 1
ATOM 2408 O O . LEU C 1 81 ? -16.672 37.042 136.011 1.00 36.52 117 LEU C O 1
ATOM 2413 N N . LYS C 1 82 ? -15.351 38.849 136.257 1.00 34.09 118 LYS C N 1
ATOM 2414 C CA . LYS C 1 82 ? -15.186 38.688 137.692 1.00 36.12 118 LYS C CA 1
ATOM 2415 C C . LYS C 1 82 ? -16.467 38.932 138.469 1.00 35.48 118 LYS C C 1
ATOM 2416 O O . LYS C 1 82 ? -16.624 38.443 139.593 1.00 36.08 118 LYS C O 1
ATOM 2422 N N . ASP C 1 83 ? -17.379 39.696 137.882 1.00 32.50 119 ASP C N 1
ATOM 2423 C CA . ASP C 1 83 ? -18.609 40.031 138.583 1.00 35.06 119 ASP C CA 1
ATOM 2424 C C . ASP C 1 83 ? -19.867 39.513 137.885 1.00 35.47 119 ASP C C 1
ATOM 2425 O O . ASP C 1 83 ? -20.981 39.906 138.240 1.00 34.91 119 ASP C O 1
ATOM 2430 N N . HIS C 1 84 ? -19.687 38.642 136.892 1.00 34.96 120 HIS C N 1
ATOM 2431 C CA . HIS C 1 84 ? -20.808 37.907 136.309 1.00 34.39 120 HIS C CA 1
ATOM 2432 C C . HIS C 1 84 ? -21.843 38.861 135.699 1.00 32.61 120 HIS C C 1
ATOM 2433 O O . HIS C 1 84 ? -23.015 38.837 136.070 1.00 36.91 120 HIS C O 1
ATOM 2440 N N . LYS C 1 85 ? -21.406 39.707 134.770 1.00 29.72 121 LYS C N 1
ATOM 2441 C CA . LYS C 1 85 ? -22.308 40.656 134.120 1.00 29.60 121 LYS C CA 1
ATOM 2442 C C . LYS C 1 85 ? -22.031 40.786 132.622 1.00 26.31 121 LYS C C 1
ATOM 2443 O O . LYS C 1 85 ? -20.900 40.596 132.173 1.00 22.88 121 LYS C O 1
ATOM 2449 N N . LYS C 1 86 ? -23.076 41.093 131.854 1.00 27.46 122 LYS C N 1
ATOM 2450 C CA . LYS C 1 86 ? -22.947 41.335 130.424 1.00 24.45 122 LYS C CA 1
ATOM 2451 C C . LYS C 1 86 ? -21.877 42.385 130.124 1.00 20.37 122 LYS C C 1
ATOM 2452 O O . LYS C 1 86 ? -21.606 43.266 130.942 1.00 20.65 122 LYS C O 1
ATOM 2458 N N . VAL C 1 87 ? -21.277 42.276 128.941 1.00 17.54 123 VAL C N 1
ATOM 2459 C CA . VAL C 1 87 ? -20.223 43.177 128.505 1.00 16.15 123 VAL C CA 1
ATOM 2460 C C . VAL C 1 87 ? -20.136 43.143 126.979 1.00 15.44 123 VAL C C 1
ATOM 2461 O O . VAL C 1 87 ? -20.594 42.197 126.333 1.00 16.30 123 VAL C O 1
ATOM 2465 N N . SER C 1 88 ? -19.578 44.195 126.401 1.00 16.54 124 SER C N 1
ATOM 2466 C CA . SER C 1 88 ? -19.273 44.192 124.976 1.00 16.64 124 SER C CA 1
ATOM 2467 C C . SER C 1 88 ? -18.119 45.148 124.770 1.00 17.15 124 SER C C 1
ATOM 2468 O O . SER C 1 88 ? -18.097 46.221 125.372 1.00 15.27 124 SER C O 1
ATOM 2471 N N . LYS C 1 89 ? -17.163 44.764 123.930 1.00 18.96 125 LYS C N 1
ATOM 2472 C CA . LYS C 1 89 ? -16.028 45.632 123.639 1.00 16.32 125 LYS C CA 1
ATOM 2473 C C . LYS C 1 89 ? -15.429 45.363 122.263 1.00 14.75 125 LYS C C 1
ATOM 2474 O O . LYS C 1 89 ? -15.248 44.217 121.859 1.00 13.62 125 LYS C O 1
ATOM 2480 N N . ARG C 1 90 ? -15.134 46.435 121.543 1.00 14.44 126 ARG C N 1
ATOM 2481 C CA . ARG C 1 90 ? -14.420 46.322 120.288 1.00 13.26 126 ARG C CA 1
ATOM 2482 C C . ARG C 1 90 ? -12.938 46.508 120.591 1.00 17.89 126 ARG C C 1
ATOM 2483 O O . ARG C 1 90 ? -12.466 47.632 120.770 1.00 20.99 126 ARG C O 1
ATOM 2491 N N . THR C 1 91 ? -12.225 45.390 120.683 1.00 16.99 127 THR C N 1
ATOM 2492 C CA . THR C 1 91 ? -10.831 45.383 121.104 1.00 15.59 127 THR C CA 1
ATOM 2493 C C . THR C 1 91 ? -9.867 45.529 119.941 1.00 16.55 127 THR C C 1
ATOM 2494 O O . THR C 1 91 ? -10.243 45.360 118.774 1.00 16.34 127 THR C O 1
ATOM 2498 N N . GLY C 1 92 ? -8.619 45.844 120.274 1.00 18.31 128 GLY C N 1
ATOM 2499 C CA . GLY C 1 92 ? -7.563 45.939 119.289 1.00 22.71 128 GLY C CA 1
ATOM 2500 C C . GLY C 1 92 ? -7.574 47.233 118.511 1.00 24.49 128 GLY C C 1
ATOM 2501 O O . GLY C 1 92 ? -6.993 47.321 117.427 1.00 30.49 128 GLY C O 1
ATOM 2502 N N . LEU C 1 93 ? -8.229 48.245 119.058 1.00 21.12 129 LEU C N 1
ATOM 2503 C CA . LEU C 1 93 ? -8.340 49.522 118.364 1.00 27.40 129 LEU C CA 1
ATOM 2504 C C . LEU C 1 93 ? -7.278 50.523 118.806 1.00 27.77 129 LEU C C 1
ATOM 2505 O O . LEU C 1 93 ? -7.011 51.513 118.116 1.00 29.51 129 LEU C O 1
ATOM 2510 N N . SER C 1 94 ? -6.652 50.248 119.943 1.00 29.12 130 SER C N 1
ATOM 2511 C CA . SER C 1 94 ? -5.712 51.192 120.533 1.00 34.84 130 SER C CA 1
ATOM 2512 C C . SER C 1 94 ? -4.283 50.653 120.629 1.00 37.55 130 SER C C 1
ATOM 2513 O O . SER C 1 94 ? -3.440 51.213 121.329 1.00 39.10 130 SER C O 1
ATOM 2516 N N . ASP C 1 95 ? -4.016 49.567 119.914 1.00 39.87 131 ASP C N 1
ATOM 2517 C CA . ASP C 1 95 ? -2.653 49.081 119.748 1.00 46.79 131 ASP C CA 1
ATOM 2518 C C . ASP C 1 95 ? -2.295 49.035 118.265 1.00 49.63 131 ASP C C 1
ATOM 2519 O O . ASP C 1 95 ? -2.981 49.637 117.436 1.00 49.30 131 ASP C O 1
ATOM 2524 N N . THR C 1 96 ? -1.221 48.327 117.932 1.00 51.35 132 THR C N 1
ATOM 2525 C CA . THR C 1 96 ? -0.752 48.285 116.552 1.00 54.12 132 THR C CA 1
ATOM 2526 C C . THR C 1 96 ? -0.641 46.860 116.014 1.00 51.47 132 THR C C 1
ATOM 2527 O O . THR C 1 96 ? 0.075 46.612 115.042 1.00 54.10 132 THR C O 1
ATOM 2529 N N . ASP C 1 97 ? -1.359 45.929 116.635 1.00 46.08 133 ASP C N 1
ATOM 2530 C CA . ASP C 1 97 ? -1.280 44.528 116.234 1.00 44.70 133 ASP C CA 1
ATOM 2531 C C . ASP C 1 97 ? -2.128 44.202 115.006 1.00 43.65 133 ASP C C 1
ATOM 2532 O O . ASP C 1 97 ? -2.668 43.099 114.892 1.00 42.63 133 ASP C O 1
ATOM 2537 N N . THR C 1 98 ? -2.232 45.168 114.097 1.00 44.52 134 THR C N 1
ATOM 2538 C CA . THR C 1 98 ? -2.864 44.971 112.793 1.00 44.20 134 THR C CA 1
ATOM 2539 C C . THR C 1 98 ? -4.273 44.397 112.856 1.00 38.62 134 THR C C 1
ATOM 2540 O O . THR C 1 98 ? -5.256 45.113 112.641 1.00 36.96 134 THR C O 1
ATOM 2544 N N . ASP C 1 99 ? -4.362 43.100 113.133 1.00 35.55 135 ASP C N 1
ATOM 2545 C CA . ASP C 1 99 ? -5.648 42.432 113.147 1.00 35.78 135 ASP C CA 1
ATOM 2546 C C . ASP C 1 99 ? -5.870 41.639 114.425 1.00 34.12 135 ASP C C 1
ATOM 2547 O O . ASP C 1 99 ? -6.130 40.439 114.390 1.00 34.57 135 ASP C O 1
ATOM 2552 N N . ASN C 1 100 ? -5.745 42.321 115.555 1.00 30.55 136 ASN C N 1
ATOM 2553 C CA . ASN C 1 100 ? -6.278 41.809 116.801 1.00 27.74 136 ASN C CA 1
ATOM 2554 C C . ASN C 1 100 ? -7.604 42.530 117.040 1.00 19.89 136 ASN C C 1
ATOM 2555 O O . ASN C 1 100 ? -8.146 42.524 118.145 1.00 18.55 136 ASN C O 1
ATOM 2560 N N . GLU C 1 101 ? -8.096 43.162 115.973 1.00 19.82 137 GLU C N 1
ATOM 2561 C CA . GLU C 1 101 ? -9.337 43.930 115.994 1.00 18.25 137 GLU C CA 1
ATOM 2562 C C . GLU C 1 101 ? -10.539 43.015 115.929 1.00 20.07 137 GLU C C 1
ATOM 2563 O O . GLU C 1 101 ? -10.840 42.442 114.881 1.00 20.15 137 GLU C O 1
ATOM 2569 N N . ARG C 1 102 ? -11.234 42.902 117.055 1.00 26.66 138 ARG C N 1
ATOM 2570 C CA . ARG C 1 102 ? -12.364 42.001 117.178 1.00 25.18 138 ARG C CA 1
ATOM 2571 C C . ARG C 1 102 ? -13.520 42.668 117.895 1.00 21.88 138 ARG C C 1
ATOM 2572 O O . ARG C 1 102 ? -13.328 43.606 118.671 1.00 22.49 138 ARG C O 1
ATOM 2580 N N . LEU C 1 103 ? -14.725 42.185 117.623 1.00 17.30 139 LEU C N 1
ATOM 2581 C CA . LEU C 1 103 ? -15.886 42.537 118.420 1.00 15.44 139 LEU C CA 1
ATOM 2582 C C . LEU C 1 103 ? -16.083 41.431 119.435 1.00 14.09 139 LEU C C 1
ATOM 2583 O O . LEU C 1 103 ? -16.138 40.258 119.073 1.00 14.35 139 LEU C O 1
ATOM 2588 N N . ILE C 1 104 ? -16.173 41.788 120.710 1.00 17.40 140 ILE C N 1
ATOM 2589 C CA . ILE C 1 104 ? -16.389 40.777 121.738 1.00 16.13 140 ILE C CA 1
ATOM 2590 C C . ILE C 1 104 ? -17.652 41.077 122.542 1.00 15.43 140 ILE C C 1
ATOM 2591 O O . ILE C 1 104 ? -17.933 42.235 122.852 1.00 14.14 140 ILE C O 1
ATOM 2596 N N . VAL C 1 105 ? -18.430 40.036 122.841 1.00 15.21 141 VAL C N 1
ATOM 2597 C CA . VAL C 1 105 ? -19.594 40.162 123.714 1.00 16.68 141 VAL C CA 1
ATOM 2598 C C . VAL C 1 105 ? -19.588 39.035 124.755 1.00 17.17 141 VAL C C 1
ATOM 2599 O O . VAL C 1 105 ? -19.327 37.871 124.434 1.00 17.31 141 VAL C O 1
ATOM 2603 N N . GLY C 1 106 ? -19.841 39.390 126.009 1.00 18.26 142 GLY C N 1
ATOM 2604 C CA . GLY C 1 106 ? -19.786 38.432 127.104 1.00 10.01 142 GLY C CA 1
ATOM 2605 C C . GLY C 1 106 ? -21.128 38.340 127.801 1.00 10.46 142 GLY C C 1
ATOM 2606 O O . GLY C 1 106 ? -21.699 39.348 128.206 1.00 11.46 142 GLY C O 1
ATOM 2607 N N . VAL C 1 107 ? -21.649 37.132 127.943 1.00 10.30 143 VAL C N 1
ATOM 2608 C CA . VAL C 1 107 ? -22.962 36.966 128.554 1.00 15.38 143 VAL C CA 1
ATOM 2609 C C . VAL C 1 107 ? -22.947 35.972 129.725 1.00 15.27 143 VAL C C 1
ATOM 2610 O O . VAL C 1 107 ? -22.406 34.870 129.620 1.00 15.58 143 VAL C O 1
ATOM 2614 N N . PRO C 1 108 ? -23.513 36.369 130.863 1.00 17.77 144 PRO C N 1
ATOM 2615 C CA . PRO C 1 108 ? -23.414 35.427 131.981 1.00 17.28 144 PRO C CA 1
ATOM 2616 C C . PRO C 1 108 ? -24.388 34.253 131.852 1.00 16.21 144 PRO C C 1
ATOM 2617 O O . PRO C 1 108 ? -25.489 34.427 131.331 1.00 17.22 144 PRO C O 1
ATOM 2621 N N . TYR C 1 109 ? -23.968 33.064 132.282 1.00 17.16 145 TYR C N 1
ATOM 2622 C CA . TYR C 1 109 ? -24.887 31.933 132.435 1.00 15.53 145 TYR C CA 1
ATOM 2623 C C . TYR C 1 109 ? -24.703 31.304 133.814 1.00 17.05 145 TYR C C 1
ATOM 2624 O O . TYR C 1 109 ? -23.660 31.467 134.443 1.00 17.13 145 TYR C O 1
ATOM 2633 N N . GLU C 1 110 ? -25.729 30.610 134.295 1.00 18.76 146 GLU C N 1
ATOM 2634 C CA . GLU C 1 110 ? -25.635 29.908 135.571 1.00 22.88 146 GLU C CA 1
ATOM 2635 C C . GLU C 1 110 ? -26.287 28.536 135.504 1.00 27.13 146 GLU C C 1
ATOM 2636 O O . GLU C 1 110 ? -27.402 28.391 135.012 1.00 29.09 146 GLU C O 1
ATOM 2642 N N . LYS C 1 111 ? -25.587 27.530 136.016 1.00 31.79 147 LYS C N 1
ATOM 2643 C CA . LYS C 1 111 ? -26.088 26.165 135.981 1.00 33.82 147 LYS C CA 1
ATOM 2644 C C . LYS C 1 111 ? -25.592 25.369 137.183 1.00 38.39 147 LYS C C 1
ATOM 2645 O O . LYS C 1 111 ? -24.383 25.190 137.368 1.00 36.72 147 LYS C O 1
ATOM 2651 N N . ASP C 1 112 ? -26.547 24.902 137.988 1.00 65.35 148 ASP C N 1
ATOM 2652 C CA . ASP C 1 112 ? -26.283 24.143 139.208 1.00 71.28 148 ASP C CA 1
ATOM 2653 C C . ASP C 1 112 ? -25.428 24.942 140.189 1.00 72.11 148 ASP C C 1
ATOM 2654 O O . ASP C 1 112 ? -24.557 24.391 140.863 1.00 74.62 148 ASP C O 1
ATOM 2659 N N . GLY C 1 113 ? -25.683 26.245 140.261 1.00 70.04 149 GLY C N 1
ATOM 2660 C CA . GLY C 1 113 ? -24.979 27.113 141.188 1.00 69.68 149 GLY C CA 1
ATOM 2661 C C . GLY C 1 113 ? -23.755 27.756 140.569 1.00 65.40 149 GLY C C 1
ATOM 2662 O O . GLY C 1 113 ? -23.318 28.827 140.997 1.00 63.82 149 GLY C O 1
ATOM 2663 N N . LYS C 1 114 ? -23.202 27.099 139.556 1.00 63.02 150 LYS C N 1
ATOM 2664 C CA . LYS C 1 114 ? -22.014 27.600 138.876 1.00 59.23 150 LYS C CA 1
ATOM 2665 C C . LYS C 1 114 ? -22.316 28.824 138.021 1.00 53.05 150 LYS C C 1
ATOM 2666 O O . LYS C 1 114 ? -22.893 28.708 136.938 1.00 51.18 150 LYS C O 1
ATOM 2672 N N . LYS C 1 115 ? -21.928 29.995 138.516 1.00 49.69 151 LYS C N 1
ATOM 2673 C CA . LYS C 1 115 ? -21.967 31.216 137.721 1.00 42.59 151 LYS C CA 1
ATOM 2674 C C . LYS C 1 115 ? -20.859 31.186 136.676 1.00 36.15 151 LYS C C 1
ATOM 2675 O O . LYS C 1 115 ? -19.709 30.873 136.985 1.00 36.32 151 LYS C O 1
ATOM 2681 N N . GLY C 1 116 ? -21.207 31.506 135.435 1.00 30.85 152 GLY C N 1
ATOM 2682 C CA . GLY C 1 116 ? -20.234 31.505 134.363 1.00 24.15 152 GLY C CA 1
ATOM 2683 C C . GLY C 1 116 ? -20.507 32.576 133.328 1.00 24.96 152 GLY C C 1
ATOM 2684 O O . GLY C 1 116 ? -21.461 33.346 133.457 1.00 22.24 152 GLY C O 1
ATOM 2693 N N . VAL C 1 118 ? -20.353 33.443 128.861 1.00 15.57 154 VAL C N 1
ATOM 2694 C CA . VAL C 1 118 ? -20.219 32.996 127.483 1.00 14.73 154 VAL C CA 1
ATOM 2695 C C . VAL C 1 118 ? -19.695 34.161 126.646 1.00 13.36 154 VAL C C 1
ATOM 2696 O O . VAL C 1 118 ? -20.374 35.172 126.487 1.00 13.40 154 VAL C O 1
ATOM 2700 N N . PHE C 1 119 ? -18.480 34.020 126.127 1.00 12.07 155 PHE C N 1
ATOM 2701 C CA . PHE C 1 119 ? -17.869 35.085 125.339 1.00 11.73 155 PHE C CA 1
ATOM 2702 C C . PHE C 1 119 ? -17.903 34.722 123.865 1.00 13.60 155 PHE C C 1
ATOM 2703 O O . PHE C 1 119 ? -17.480 33.640 123.468 1.00 15.08 155 PHE C O 1
ATOM 2711 N N . LEU C 1 120 ? -18.428 35.633 123.059 1.00 13.22 156 LEU C N 1
ATOM 2712 C CA . LEU C 1 120 ? -18.388 35.475 121.621 1.00 13.25 156 LEU C CA 1
ATOM 2713 C C . LEU C 1 120 ? -17.538 36.587 121.041 1.00 12.55 156 LEU C C 1
ATOM 2714 O O . LEU C 1 120 ? -17.611 37.738 121.480 1.00 11.26 156 LEU C O 1
ATOM 2719 N N . SER C 1 121 ? -16.708 36.224 120.074 1.00 14.04 157 SER C N 1
ATOM 2720 C CA . SER C 1 121 ? -15.793 37.167 119.463 1.00 13.40 157 SER C CA 1
ATOM 2721 C C . SER C 1 121 ? -15.931 37.066 117.963 1.00 15.67 157 SER C C 1
ATOM 2722 O O . SER C 1 121 ? -16.051 35.977 117.417 1.00 15.23 157 SER C O 1
ATOM 2725 N N . GLN C 1 122 ? -15.912 38.210 117.302 1.00 16.38 158 GLN C N 1
ATOM 2726 C CA . GLN C 1 122 ? -15.985 38.239 115.854 1.00 19.51 158 GLN C CA 1
ATOM 2727 C C . GLN C 1 122 ? -15.009 39.281 115.338 1.00 17.82 158 GLN C C 1
ATOM 2728 O O . GLN C 1 122 ? -14.683 40.233 116.039 1.00 14.47 158 GLN C O 1
ATOM 2734 N N . SER C 1 123 ? -14.543 39.100 114.111 1.00 18.76 159 SER C N 1
ATOM 2735 C CA . SER C 1 123 ? -13.662 40.074 113.492 1.00 19.23 159 SER C CA 1
ATOM 2736 C C . SER C 1 123 ? -14.409 41.356 113.189 1.00 19.10 159 SER C C 1
ATOM 2737 O O . SER C 1 123 ? -15.612 41.342 112.919 1.00 19.68 159 SER C O 1
ATOM 2740 N N . LEU C 1 124 ? -13.679 42.463 113.215 1.00 20.04 160 LEU C N 1
ATOM 2741 C CA . LEU C 1 124 ? -14.236 43.753 112.852 1.00 25.13 160 LEU C CA 1
ATOM 2742 C C . LEU C 1 124 ? -14.160 43.962 111.343 1.00 27.91 160 LEU C C 1
ATOM 2743 O O . LEU C 1 124 ? -14.018 45.085 110.875 1.00 31.38 160 LEU C O 1
ATOM 2748 N N . LEU C 1 125 ? -14.258 42.865 110.597 1.00 29.79 161 LEU C N 1
ATOM 2749 C CA . LEU C 1 125 ? -14.332 42.905 109.142 1.00 35.53 161 LEU C CA 1
ATOM 2750 C C . LEU C 1 125 ? -15.724 42.467 108.715 1.00 37.89 161 LEU C C 1
ATOM 2751 O O . LEU C 1 125 ? -16.365 41.677 109.413 1.00 36.12 161 LEU C O 1
ATOM 2756 N N . SER D 1 1 ? 4.882 -22.246 135.891 1.00 48.38 37 SER D N 1
ATOM 2757 C CA . SER D 1 1 ? 3.632 -21.618 135.466 1.00 44.97 37 SER D CA 1
ATOM 2758 C C . SER D 1 1 ? 3.756 -20.099 135.384 1.00 37.63 37 SER D C 1
ATOM 2759 O O . SER D 1 1 ? 3.232 -19.471 134.461 1.00 32.15 37 SER D O 1
ATOM 2762 N N . ASN D 1 2 ? 4.463 -19.518 136.348 1.00 36.96 38 ASN D N 1
ATOM 2763 C CA . ASN D 1 2 ? 4.665 -18.078 136.384 1.00 35.13 38 ASN D CA 1
ATOM 2764 C C . ASN D 1 2 ? 5.538 -17.604 135.226 1.00 30.51 38 ASN D C 1
ATOM 2765 O O . ASN D 1 2 ? 5.335 -16.513 134.710 1.00 30.84 38 ASN D O 1
ATOM 2770 N N . ALA D 1 3 ? 6.498 -18.432 134.817 1.00 27.97 39 ALA D N 1
ATOM 2771 C CA . ALA D 1 3 ? 7.387 -18.103 133.705 1.00 25.48 39 ALA D CA 1
ATOM 2772 C C . ALA D 1 3 ? 6.613 -18.031 132.387 1.00 28.51 39 ALA D C 1
ATOM 2773 O O . ALA D 1 3 ? 7.001 -17.311 131.468 1.00 27.01 39 ALA D O 1
ATOM 2775 N N . GLU D 1 4 ? 5.522 -18.786 132.295 1.00 29.20 40 GLU D N 1
ATOM 2776 C CA . GLU D 1 4 ? 4.606 -18.652 131.169 1.00 29.37 40 GLU D CA 1
ATOM 2777 C C . GLU D 1 4 ? 3.783 -17.386 131.343 1.00 28.10 40 GLU D C 1
ATOM 2778 O O . GLU D 1 4 ? 3.559 -16.635 130.387 1.00 28.65 40 GLU D O 1
ATOM 2780 N N . GLU D 1 5 ? 3.340 -17.156 132.574 1.00 26.70 41 GLU D N 1
ATOM 2781 C CA . GLU D 1 5 ? 2.540 -15.986 132.896 1.00 27.77 41 GLU D CA 1
ATOM 2782 C C . GLU D 1 5 ? 3.393 -14.715 132.833 1.00 25.91 41 GLU D C 1
ATOM 2783 O O . GLU D 1 5 ? 2.880 -13.630 132.570 1.00 24.26 41 GLU D O 1
ATOM 2789 N N . ALA D 1 6 ? 4.699 -14.854 133.048 1.00 20.86 42 ALA D N 1
ATOM 2790 C CA . ALA D 1 6 ? 5.612 -13.728 132.885 1.00 19.36 42 ALA D CA 1
ATOM 2791 C C . ALA D 1 6 ? 5.759 -13.378 131.412 1.00 21.36 42 ALA D C 1
ATOM 2792 O O . ALA D 1 6 ? 5.864 -12.208 131.040 1.00 22.58 42 ALA D O 1
ATOM 2794 N N . GLU D 1 7 ? 5.770 -14.404 130.570 1.00 22.03 43 GLU D N 1
ATOM 2795 C CA . GLU D 1 7 ? 5.916 -14.190 129.142 1.00 22.47 43 GLU D CA 1
ATOM 2796 C C . GLU D 1 7 ? 4.633 -13.676 128.504 1.00 24.30 43 GLU D C 1
ATOM 2797 O O . GLU D 1 7 ? 4.683 -12.830 127.614 1.00 17.93 43 GLU D O 1
ATOM 2803 N N . ASN D 1 8 ? 3.487 -14.191 128.944 1.00 26.50 44 ASN D N 1
ATOM 2804 C CA . ASN D 1 8 ? 2.216 -13.698 128.430 1.00 28.10 44 ASN D CA 1
ATOM 2805 C C . ASN D 1 8 ? 2.010 -12.236 128.801 1.00 26.35 44 ASN D C 1
ATOM 2806 O O . ASN D 1 8 ? 1.548 -11.446 127.983 1.00 17.72 44 ASN D O 1
ATOM 2811 N N . ASP D 1 9 ? 2.365 -11.884 130.035 1.00 24.92 45 ASP D N 1
ATOM 2812 C CA . ASP D 1 9 ? 2.291 -10.498 130.487 1.00 22.90 45 ASP D CA 1
ATOM 2813 C C . ASP D 1 9 ? 3.156 -9.605 129.611 1.00 22.04 45 ASP D C 1
ATOM 2814 O O . ASP D 1 9 ? 2.678 -8.624 129.038 1.00 23.31 45 ASP D O 1
ATOM 2819 N N . LEU D 1 10 ? 4.432 -9.959 129.504 1.00 20.71 46 LEU D N 1
ATOM 2820 C CA . LEU D 1 10 ? 5.392 -9.186 128.718 1.00 19.72 46 LEU D CA 1
ATOM 2821 C C . LEU D 1 10 ? 4.930 -8.962 127.266 1.00 17.36 46 LEU D C 1
ATOM 2822 O O . LEU D 1 10 ? 5.088 -7.872 126.718 1.00 15.87 46 LEU D O 1
ATOM 2827 N N . THR D 1 11 ? 4.344 -9.989 126.660 1.00 18.62 47 THR D N 1
ATOM 2828 C CA . THR D 1 11 ? 3.858 -9.884 125.288 1.00 18.90 47 THR D CA 1
ATOM 2829 C C . THR D 1 11 ? 2.687 -8.923 125.215 1.00 15.28 47 THR D C 1
ATOM 2830 O O . THR D 1 11 ? 2.585 -8.115 124.289 1.00 14.41 47 THR D O 1
ATOM 2834 N N . GLN D 1 12 ? 1.810 -9.020 126.207 1.00 17.02 48 GLN D N 1
ATOM 2835 C CA . GLN D 1 12 ? 0.651 -8.154 126.301 1.00 21.71 48 GLN D CA 1
ATOM 2836 C C . GLN D 1 12 ? 1.087 -6.700 126.435 1.00 21.60 48 GLN D C 1
ATOM 2837 O O . GLN D 1 12 ? 0.502 -5.808 125.823 1.00 13.37 48 GLN D O 1
ATOM 2843 N N . LEU D 1 13 ? 2.131 -6.476 127.227 1.00 18.78 49 LEU D N 1
ATOM 2844 C CA . LEU D 1 13 ? 2.651 -5.136 127.456 1.00 16.31 49 LEU D CA 1
ATOM 2845 C C . LEU D 1 13 ? 3.281 -4.608 126.174 1.00 14.25 49 LEU D C 1
ATOM 2846 O O . LEU D 1 13 ? 3.091 -3.447 125.821 1.00 16.16 49 LEU D O 1
ATOM 2851 N N . ALA D 1 14 ? 4.002 -5.470 125.461 1.00 13.41 50 ALA D N 1
ATOM 2852 C CA . ALA D 1 14 ? 4.609 -5.089 124.192 1.00 11.13 50 ALA D CA 1
ATOM 2853 C C . ALA D 1 14 ? 3.563 -4.675 123.164 1.00 14.35 50 ALA D C 1
ATOM 2854 O O . ALA D 1 14 ? 3.777 -3.730 122.399 1.00 14.44 50 ALA D O 1
ATOM 2856 N N . ASN D 1 15 ? 2.430 -5.370 123.144 1.00 14.32 51 ASN D N 1
ATOM 2857 C CA . ASN D 1 15 ? 1.353 -5.006 122.234 1.00 14.58 51 ASN D CA 1
ATOM 2858 C C . ASN D 1 15 ? 0.799 -3.621 122.535 1.00 12.64 51 ASN D C 1
ATOM 2859 O O . ASN D 1 15 ? 0.551 -2.841 121.625 1.00 12.69 51 ASN D O 1
ATOM 2864 N N . LYS D 1 16 ? 0.596 -3.326 123.815 1.00 11.98 52 LYS D N 1
ATOM 2865 C CA . LYS D 1 16 ? 0.103 -2.018 124.204 1.00 12.63 52 LYS D CA 1
ATOM 2866 C C . LYS D 1 16 ? 1.081 -0.943 123.739 1.00 11.82 52 LYS D C 1
ATOM 2867 O O . LYS D 1 16 ? 0.670 0.128 123.328 1.00 11.85 52 LYS D O 1
ATOM 2873 N N . VAL D 1 17 ? 2.375 -1.237 123.784 1.00 12.56 53 VAL D N 1
ATOM 2874 C CA . VAL D 1 17 ? 3.361 -0.269 123.320 1.00 9.22 53 VAL D CA 1
ATOM 2875 C C . VAL D 1 17 ? 3.132 -0.006 121.836 1.00 14.40 53 VAL D C 1
ATOM 2876 O O . VAL D 1 17 ? 3.116 1.145 121.395 1.00 12.18 53 VAL D O 1
ATOM 2880 N N . ALA D 1 18 ? 2.908 -1.076 121.081 1.00 10.52 54 ALA D N 1
ATOM 2881 C CA . ALA D 1 18 ? 2.646 -0.958 119.654 1.00 11.57 54 ALA D CA 1
ATOM 2882 C C . ALA D 1 18 ? 1.396 -0.124 119.374 1.00 13.16 54 ALA D C 1
ATOM 2883 O O . ALA D 1 18 ? 1.380 0.660 118.428 1.00 14.86 54 ALA D O 1
ATOM 2885 N N . VAL D 1 19 ? 0.360 -0.293 120.198 1.00 12.89 55 VAL D N 1
ATOM 2886 C CA . VAL D 1 19 ? -0.849 0.524 120.108 1.00 13.07 55 VAL D CA 1
ATOM 2887 C C . VAL D 1 19 ? -0.501 2.009 120.258 1.00 13.83 55 VAL D C 1
ATOM 2888 O O . VAL D 1 19 ? -0.847 2.808 119.400 1.00 15.10 55 VAL D O 1
ATOM 2892 N N . ILE D 1 20 ? 0.199 2.369 121.335 1.00 12.00 56 ILE D N 1
ATOM 2893 C CA . ILE D 1 20 ? 0.643 3.753 121.536 1.00 10.41 56 ILE D CA 1
ATOM 2894 C C . ILE D 1 20 ? 1.486 4.300 120.377 1.00 10.20 56 ILE D C 1
ATOM 2895 O O . ILE D 1 20 ? 1.247 5.410 119.898 1.00 10.89 56 ILE D O 1
ATOM 2900 N N . LEU D 1 21 ? 2.462 3.533 119.907 1.00 9.98 57 LEU D N 1
ATOM 2901 C CA . LEU D 1 21 ? 3.270 4.008 118.776 1.00 11.09 57 LEU D CA 1
ATOM 2902 C C . LEU D 1 21 ? 2.442 4.176 117.498 1.00 11.50 57 LEU D C 1
ATOM 2903 O O . LEU D 1 21 ? 2.545 5.195 116.790 1.00 12.37 57 LEU D O 1
ATOM 2908 N N . GLU D 1 22 ? 1.605 3.185 117.210 1.00 12.34 58 GLU D N 1
ATOM 2909 C CA . GLU D 1 22 ? 0.801 3.216 116.000 1.00 14.95 58 GLU D CA 1
ATOM 2910 C C . GLU D 1 22 ? -0.303 4.270 116.008 1.00 14.57 58 GLU D C 1
ATOM 2911 O O . GLU D 1 22 ? -0.921 4.512 114.975 1.00 16.26 58 GLU D O 1
ATOM 2917 N N . ASN D 1 23 ? -0.562 4.895 117.153 1.00 13.58 59 ASN D N 1
ATOM 2918 C CA . ASN D 1 23 ? -1.688 5.824 117.248 1.00 15.19 59 ASN D CA 1
ATOM 2919 C C . ASN D 1 23 ? -1.363 7.302 117.507 1.00 14.94 59 ASN D C 1
ATOM 2920 O O . ASN D 1 23 ? -2.259 8.139 117.564 1.00 16.25 59 ASN D O 1
ATOM 2925 N N . HIS D 1 24 ? -0.079 7.619 117.617 1.00 16.52 60 HIS D N 1
ATOM 2926 C CA . HIS D 1 24 ? 0.378 9.008 117.622 1.00 17.17 60 HIS D CA 1
ATOM 2927 C C . HIS D 1 24 ? 1.058 9.346 116.307 1.00 16.14 60 HIS D C 1
ATOM 2928 O O . HIS D 1 24 ? 1.888 8.568 115.831 1.00 15.39 60 HIS D O 1
ATOM 2935 N N . GLU D 1 25 ? 0.728 10.501 115.728 1.00 17.31 61 GLU D N 1
ATOM 2936 C CA . GLU D 1 25 ? 1.515 11.043 114.621 1.00 18.38 61 GLU D CA 1
ATOM 2937 C C . GLU D 1 25 ? 2.864 11.452 115.178 1.00 22.14 61 GLU D C 1
ATOM 2938 O O . GLU D 1 25 ? 3.896 11.265 114.538 1.00 23.72 61 GLU D O 1
ATOM 2944 N N . ASP D 1 26 ? 2.849 12.004 116.391 1.00 21.34 62 ASP D N 1
ATOM 2945 C CA . ASP D 1 26 ? 4.066 12.515 117.009 1.00 18.00 62 ASP D CA 1
ATOM 2946 C C . ASP D 1 26 ? 4.830 11.365 117.648 1.00 17.52 62 ASP D C 1
ATOM 2947 O O . ASP D 1 26 ? 4.524 10.935 118.766 1.00 10.93 62 ASP D O 1
ATOM 2952 N N . GLN D 1 27 ? 5.845 10.884 116.943 1.00 15.37 63 GLN D N 1
ATOM 2953 C CA . GLN D 1 27 ? 6.563 9.703 117.395 1.00 13.48 63 GLN D CA 1
ATOM 2954 C C . GLN D 1 27 ? 7.506 9.961 118.571 1.00 10.80 63 GLN D C 1
ATOM 2955 O O . GLN D 1 27 ? 7.713 9.075 119.394 1.00 9.47 63 GLN D O 1
ATOM 2961 N N . ALA D 1 28 ? 8.081 11.156 118.647 1.00 11.58 64 ALA D N 1
ATOM 2962 C CA . ALA D 1 28 ? 8.877 11.544 119.821 1.00 9.58 64 ALA D CA 1
ATOM 2963 C C . ALA D 1 28 ? 8.021 11.519 121.069 1.00 9.06 64 ALA D C 1
ATOM 2964 O O . ALA D 1 28 ? 8.447 11.049 122.138 1.00 8.87 64 ALA D O 1
ATOM 2966 N N . LEU D 1 29 ? 6.814 12.056 120.933 1.00 9.31 65 LEU D N 1
ATOM 2967 C CA . LEU D 1 29 ? 5.856 12.101 122.023 1.00 9.29 65 LEU D CA 1
ATOM 2968 C C . LEU D 1 29 ? 5.400 10.689 122.386 1.00 8.97 65 LEU D C 1
ATOM 2969 O O . LEU D 1 29 ? 5.396 10.321 123.555 1.00 8.93 65 LEU D O 1
ATOM 2974 N N . ALA D 1 30 ? 5.023 9.898 121.387 1.00 9.33 66 ALA D N 1
ATOM 2975 C CA . ALA D 1 30 ? 4.657 8.498 121.615 1.00 9.09 66 ALA D CA 1
ATOM 2976 C C . ALA D 1 30 ? 5.721 7.762 122.434 1.00 11.15 66 ALA D C 1
ATOM 2977 O O . ALA D 1 30 ? 5.396 7.078 123.401 1.00 10.60 66 ALA D O 1
ATOM 2979 N N . ARG D 1 31 ? 6.987 7.893 122.033 1.00 13.22 67 ARG D N 1
ATOM 2980 C CA . ARG D 1 31 ? 8.095 7.234 122.739 1.00 12.05 67 ARG D CA 1
ATOM 2981 C C . ARG D 1 31 ? 8.207 7.687 124.190 1.00 12.13 67 ARG D C 1
ATOM 2982 O O . ARG D 1 31 ? 8.514 6.895 125.080 1.00 9.81 67 ARG D O 1
ATOM 2990 N N . SER D 1 32 ? 7.975 8.972 124.420 1.00 9.29 68 SER D N 1
ATOM 2991 C CA . SER D 1 32 ? 8.021 9.527 125.767 1.00 9.75 68 SER D CA 1
ATOM 2992 C C . SER D 1 32 ? 6.895 8.974 126.625 1.00 10.12 68 SER D C 1
ATOM 2993 O O . SER D 1 32 ? 7.020 8.900 127.847 1.00 11.21 68 SER D O 1
ATOM 2996 N N . ILE D 1 33 ? 5.791 8.605 125.985 1.00 10.87 69 ILE D N 1
ATOM 2997 C CA . ILE D 1 33 ? 4.661 7.974 126.674 1.00 11.24 69 ILE D CA 1
ATOM 2998 C C . ILE D 1 33 ? 5.026 6.530 127.027 1.00 13.91 69 ILE D C 1
ATOM 2999 O O . ILE D 1 33 ? 4.797 6.055 128.152 1.00 11.56 69 ILE D O 1
ATOM 3004 N N . THR D 1 34 ? 5.601 5.835 126.050 1.00 10.08 70 THR D N 1
ATOM 3005 C CA . THR D 1 34 ? 5.940 4.420 126.216 1.00 12.98 70 THR D CA 1
ATOM 3006 C C . THR D 1 34 ? 7.071 4.172 127.219 1.00 12.91 70 THR D C 1
ATOM 3007 O O . THR D 1 34 ? 7.195 3.065 127.737 1.00 13.19 70 THR D O 1
ATOM 3011 N N . TRP D 1 35 ? 7.902 5.173 127.498 1.00 13.39 71 TRP D N 1
ATOM 3012 C CA . TRP D 1 35 ? 8.992 4.957 128.454 1.00 14.10 71 TRP D CA 1
ATOM 3013 C C . TRP D 1 35 ? 8.464 4.680 129.857 1.00 15.20 71 TRP D C 1
ATOM 3014 O O . TRP D 1 35 ? 9.093 3.966 130.632 1.00 17.16 71 TRP D O 1
ATOM 3025 N N . GLU D 1 36 ? 7.300 5.234 130.175 1.00 16.56 72 GLU D N 1
ATOM 3026 C CA . GLU D 1 36 ? 6.731 5.104 131.514 1.00 21.59 72 GLU D CA 1
ATOM 3027 C C . GLU D 1 36 ? 6.118 3.727 131.771 1.00 23.98 72 GLU D C 1
ATOM 3028 O O . GLU D 1 36 ? 5.729 3.404 132.898 1.00 24.01 72 GLU D O 1
ATOM 3034 N N . LEU D 1 37 ? 6.029 2.924 130.716 1.00 21.65 73 LEU D N 1
ATOM 3035 C CA . LEU D 1 37 ? 5.415 1.607 130.800 1.00 20.24 73 LEU D CA 1
ATOM 3036 C C . LEU D 1 37 ? 6.410 0.563 131.280 1.00 18.63 73 LEU D C 1
ATOM 3037 O O . LEU D 1 37 ? 6.027 -0.547 131.607 1.00 19.84 73 LEU D O 1
ATOM 3042 N N . ALA D 1 38 ? 7.687 0.928 131.317 1.00 27.84 74 ALA D N 1
ATOM 3043 C CA . ALA D 1 38 ? 8.730 0.014 131.768 1.00 29.47 74 ALA D CA 1
ATOM 3044 C C . ALA D 1 38 ? 9.033 0.207 133.249 1.00 31.09 74 ALA D C 1
ATOM 3045 O O . ALA D 1 38 ? 9.498 1.270 133.665 1.00 25.72 74 ALA D O 1
ATOM 3047 N N . ASP D 1 39 ? 8.766 -0.820 134.046 1.00 33.55 75 ASP D N 1
ATOM 3048 C CA . ASP D 1 39 ? 9.097 -0.760 135.463 1.00 34.81 75 ASP D CA 1
ATOM 3049 C C . ASP D 1 39 ? 10.558 -1.129 135.684 1.00 33.29 75 ASP D C 1
ATOM 3050 O O . ASP D 1 39 ? 11.282 -1.431 134.735 1.00 31.73 75 ASP D O 1
ATOM 3055 N N . ASN D 1 40 ? 10.979 -1.119 136.945 1.00 34.27 76 ASN D N 1
ATOM 3056 C CA . ASN D 1 40 ? 12.369 -1.394 137.307 1.00 33.28 76 ASN D CA 1
ATOM 3057 C C . ASN D 1 40 ? 12.892 -2.741 136.810 1.00 30.46 76 ASN D C 1
ATOM 3058 O O . ASN D 1 40 ? 14.096 -2.993 136.849 1.00 28.19 76 ASN D O 1
ATOM 3063 N N . LEU D 1 41 ? 11.987 -3.596 136.338 1.00 31.54 77 LEU D N 1
ATOM 3064 C CA . LEU D 1 41 ? 12.342 -4.947 135.918 1.00 30.71 77 LEU D CA 1
ATOM 3065 C C . LEU D 1 41 ? 12.290 -5.139 134.398 1.00 31.59 77 LEU D C 1
ATOM 3066 O O . LEU D 1 41 ? 12.758 -6.157 133.892 1.00 26.48 77 LEU D O 1
ATOM 3071 N N . THR D 1 42 ? 11.736 -4.153 133.690 1.00 25.77 78 THR D N 1
ATOM 3072 C CA . THR D 1 42 ? 11.471 -4.254 132.254 1.00 26.95 78 THR D CA 1
ATOM 3073 C C . THR D 1 42 ? 12.245 -3.209 131.445 1.00 24.48 78 THR D C 1
ATOM 3074 O O . THR D 1 42 ? 12.366 -2.057 131.851 1.00 24.65 78 THR D O 1
ATOM 3078 N N . SER D 1 43 ? 12.750 -3.611 130.285 1.00 24.00 79 SER D N 1
ATOM 3079 C CA . SER D 1 43 ? 13.457 -2.694 129.403 1.00 23.61 79 SER D CA 1
ATOM 3080 C C . SER D 1 43 ? 12.861 -2.699 127.994 1.00 27.01 79 SER D C 1
ATOM 3081 O O . SER D 1 43 ? 12.582 -3.759 127.436 1.00 29.29 79 SER D O 1
ATOM 3084 N N . ILE D 1 44 ? 12.679 -1.512 127.419 1.00 22.64 80 ILE D N 1
ATOM 3085 C CA . ILE D 1 44 ? 12.103 -1.378 126.082 1.00 22.09 80 ILE D CA 1
ATOM 3086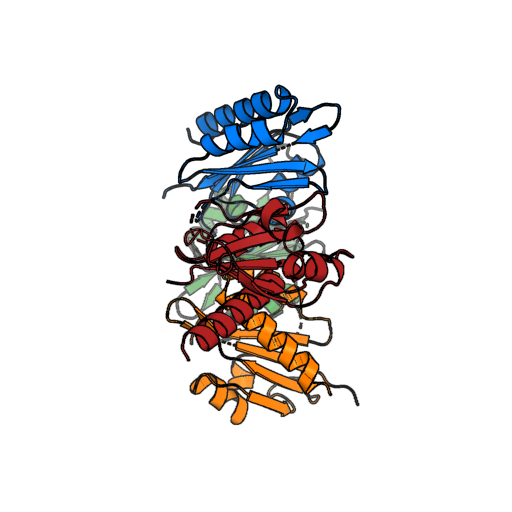 C C . ILE D 1 44 ? 13.128 -0.876 125.085 1.00 21.84 80 ILE D C 1
ATOM 3087 O O . ILE D 1 44 ? 13.884 0.053 125.373 1.00 22.56 80 ILE D O 1
ATOM 3092 N N . ALA D 1 45 ? 13.143 -1.505 123.914 1.00 21.57 81 ALA D N 1
ATOM 3093 C CA . ALA D 1 45 ? 13.893 -1.031 122.762 1.00 24.24 81 ALA D CA 1
ATOM 3094 C C . ALA D 1 45 ? 12.951 -0.938 121.568 1.00 21.11 81 ALA D C 1
ATOM 3095 O O . ALA D 1 45 ? 12.188 -1.855 121.297 1.00 23.31 81 ALA D O 1
ATOM 3097 N N . ILE D 1 46 ? 13.000 0.185 120.867 1.00 20.68 82 ILE D N 1
ATOM 3098 C CA . ILE D 1 46 ? 12.155 0.410 119.699 1.00 21.21 82 ILE D CA 1
ATOM 3099 C C . ILE D 1 46 ? 13.006 0.532 118.436 1.00 20.27 82 ILE D C 1
ATOM 3100 O O . ILE D 1 46 ? 13.692 1.534 118.233 1.00 20.21 82 ILE D O 1
ATOM 3105 N N . ILE D 1 47 ? 12.957 -0.492 117.589 1.00 25.87 83 ILE D N 1
ATOM 3106 C CA . ILE D 1 47 ? 13.741 -0.509 116.355 1.00 27.56 83 ILE D CA 1
ATOM 3107 C C . ILE D 1 47 ? 12.886 -0.172 115.137 1.00 25.95 83 ILE D C 1
ATOM 3108 O O . ILE D 1 47 ? 12.113 -1.000 114.671 1.00 23.79 83 ILE D O 1
ATOM 3113 N N . GLN D 1 48 ? 13.027 1.044 114.621 1.00 33.10 84 GLN D N 1
ATOM 3114 C CA . GLN D 1 48 ? 12.329 1.426 113.401 1.00 37.89 84 GLN D CA 1
ATOM 3115 C C . GLN D 1 48 ? 13.052 0.829 112.201 1.00 40.23 84 GLN D C 1
ATOM 3116 O O . GLN D 1 48 ? 12.434 0.223 111.327 1.00 43.70 84 GLN D O 1
ATOM 3122 N N . ASP D 1 49 ? 14.368 1.001 112.172 1.00 39.71 85 ASP D N 1
ATOM 3123 C CA . ASP D 1 49 ? 15.199 0.416 111.126 1.00 42.83 85 ASP D CA 1
ATOM 3124 C C . ASP D 1 49 ? 16.643 0.270 111.586 1.00 43.46 85 ASP D C 1
ATOM 3125 O O . ASP D 1 49 ? 16.944 0.427 112.767 1.00 40.67 85 ASP D O 1
ATOM 3130 N N . GLU D 1 50 ? 17.535 -0.035 110.650 1.00 49.13 86 GLU D N 1
ATOM 3131 C CA . GLU D 1 50 ? 18.950 -0.189 110.976 1.00 52.97 86 GLU D CA 1
ATOM 3132 C C . GLU D 1 50 ? 19.524 1.118 111.522 1.00 53.94 86 GLU D C 1
ATOM 3133 O O . GLU D 1 50 ? 20.475 1.114 112.307 1.00 54.16 86 GLU D O 1
ATOM 3135 N N . LYS D 1 51 ? 18.928 2.233 111.109 1.00 54.88 87 LYS D N 1
ATOM 3136 C CA . LYS D 1 51 ? 19.346 3.551 111.572 1.00 53.04 87 LYS D CA 1
ATOM 3137 C C . LYS D 1 51 ? 18.611 3.974 112.842 1.00 45.76 87 LYS D C 1
ATOM 3138 O O . LYS D 1 51 ? 19.212 4.089 113.909 1.00 44.90 87 LYS D O 1
ATOM 3140 N N . ASN D 1 52 ? 17.306 4.198 112.723 1.00 41.17 88 ASN D N 1
ATOM 3141 C CA . ASN D 1 52 ? 16.530 4.767 113.816 1.00 33.01 88 ASN D CA 1
ATOM 3142 C C . ASN D 1 52 ? 16.084 3.756 114.868 1.00 27.05 88 ASN D C 1
ATOM 3143 O O . ASN D 1 52 ? 15.230 2.910 114.612 1.00 25.51 88 ASN D O 1
ATOM 3148 N N . HIS D 1 53 ? 16.662 3.862 116.059 1.00 23.07 89 HIS D N 1
ATOM 3149 C CA . HIS D 1 53 ? 16.193 3.100 117.209 1.00 21.41 89 HIS D CA 1
ATOM 3150 C C . HIS D 1 53 ? 16.256 3.966 118.466 1.00 20.25 89 HIS D C 1
ATOM 3151 O O . HIS D 1 53 ? 16.946 4.992 118.490 1.00 20.48 89 HIS D O 1
ATOM 3158 N N . TRP D 1 54 ? 15.515 3.562 119.493 1.00 22.20 90 TRP D N 1
ATOM 3159 C CA . TRP D 1 54 ? 15.449 4.309 120.743 1.00 18.49 90 TRP D CA 1
ATOM 3160 C C . TRP D 1 54 ? 15.326 3.355 121.916 1.00 18.07 90 TRP D C 1
ATOM 3161 O O . TRP D 1 54 ? 14.590 2.375 121.843 1.00 18.32 90 TRP D O 1
ATOM 3172 N N . TYR D 1 55 ? 16.043 3.649 122.998 1.00 19.16 91 TYR D N 1
ATOM 3173 C CA . TYR D 1 55 ? 16.001 2.812 124.195 1.00 18.92 91 TYR D CA 1
ATOM 3174 C C . TYR D 1 55 ? 15.302 3.525 125.336 1.00 21.00 91 TYR D C 1
ATOM 3175 O O . TYR D 1 55 ? 15.326 4.751 125.417 1.00 23.50 91 TYR D O 1
ATOM 3184 N N . SER D 1 56 ? 14.720 2.759 126.248 1.00 21.36 92 SER D N 1
ATOM 3185 C CA . SER D 1 56 ? 14.214 3.334 127.477 1.00 21.40 92 SER D CA 1
ATOM 3186 C C . SER D 1 56 ? 15.373 3.792 128.362 1.00 23.30 92 SER D C 1
ATOM 3187 O O . SER D 1 56 ? 16.345 3.064 128.549 1.00 24.89 92 SER D O 1
ATOM 3190 N N . PRO D 1 57 ? 15.280 5.016 128.896 1.00 22.72 93 PRO D N 1
ATOM 3191 C CA . PRO D 1 57 ? 16.321 5.576 129.765 1.00 27.66 93 PRO D CA 1
ATOM 3192 C C . PRO D 1 57 ? 16.532 4.739 131.025 1.00 29.13 93 PRO D C 1
ATOM 3193 O O . PRO D 1 57 ? 15.593 4.111 131.516 1.00 27.30 93 PRO D O 1
ATOM 3197 N N . ASN D 1 58 ? 17.758 4.722 131.532 1.00 31.91 94 ASN D N 1
ATOM 3198 C CA . ASN D 1 58 ? 18.086 3.942 132.720 1.00 36.00 94 ASN D CA 1
ATOM 3199 C C . ASN D 1 58 ? 18.818 4.804 133.740 1.00 37.75 94 ASN D C 1
ATOM 3200 O O . ASN D 1 58 ? 19.590 5.689 133.374 1.00 38.75 94 ASN D O 1
ATOM 3202 N N . SER D 1 64 ? 17.857 -5.997 133.010 1.00 39.87 100 SER D N 1
ATOM 3203 C CA . SER D 1 64 ? 16.848 -6.093 131.957 1.00 38.71 100 SER D CA 1
ATOM 3204 C C . SER D 1 64 ? 17.298 -5.424 130.660 1.00 40.42 100 SER D C 1
ATOM 3205 O O . SER D 1 64 ? 16.724 -5.675 129.607 1.00 38.55 100 SER D O 1
ATOM 3208 N N . SER D 1 65 ? 18.330 -4.584 130.749 1.00 44.27 101 SER D N 1
ATOM 3209 C CA . SER D 1 65 ? 18.819 -3.775 129.623 1.00 44.70 101 SER D CA 1
ATOM 3210 C C . SER D 1 65 ? 19.003 -4.540 128.306 1.00 44.52 101 SER D C 1
ATOM 3211 O O . SER D 1 65 ? 19.441 -5.695 128.298 1.00 47.35 101 SER D O 1
ATOM 3214 N N . ILE D 1 66 ? 18.666 -3.882 127.199 1.00 40.05 102 ILE D N 1
ATOM 3215 C CA . ILE D 1 66 ? 18.758 -4.491 125.874 1.00 38.51 102 ILE D CA 1
ATOM 3216 C C . ILE D 1 66 ? 19.275 -3.489 124.849 1.00 36.01 102 ILE D C 1
ATOM 3217 O O . ILE D 1 66 ? 18.945 -2.300 124.905 1.00 34.30 102 ILE D O 1
ATOM 3222 N N . THR D 1 67 ? 20.096 -3.970 123.919 1.00 36.36 103 THR D N 1
ATOM 3223 C CA . THR D 1 67 ? 20.614 -3.123 122.850 1.00 35.40 103 THR D CA 1
ATOM 3224 C C . THR D 1 67 ? 20.287 -3.672 121.470 1.00 30.04 103 THR D C 1
ATOM 3225 O O . THR D 1 67 ? 19.897 -4.827 121.322 1.00 31.00 103 THR D O 1
ATOM 3229 N N . VAL D 1 68 ? 20.453 -2.829 120.462 1.00 25.43 104 VAL D N 1
ATOM 3230 C CA . VAL D 1 68 ? 20.298 -3.241 119.077 1.00 25.92 104 VAL D CA 1
ATOM 3231 C C . VAL D 1 68 ? 21.322 -4.311 118.734 1.00 25.93 104 VAL D C 1
ATOM 3232 O O . VAL D 1 68 ? 20.992 -5.321 118.129 1.00 25.73 104 VAL D O 1
ATOM 3236 N N . GLU D 1 69 ? 22.563 -4.085 119.150 1.00 32.24 105 GLU D N 1
ATOM 3237 C CA . GLU D 1 69 ? 23.664 -4.986 118.829 1.00 34.80 105 GLU D CA 1
ATOM 3238 C C . GLU D 1 69 ? 23.395 -6.399 119.346 1.00 33.86 105 GLU D C 1
ATOM 3239 O O . GLU D 1 69 ? 23.649 -7.383 118.650 1.00 31.26 105 GLU D O 1
ATOM 3245 N N . GLN D 1 70 ? 22.866 -6.484 120.563 1.00 32.66 106 GLN D N 1
ATOM 3246 C CA . GLN D 1 70 ? 22.501 -7.756 121.169 1.00 31.56 106 GLN D CA 1
ATOM 3247 C C . GLN D 1 70 ? 21.439 -8.487 120.365 1.00 29.02 106 GLN D C 1
ATOM 3248 O O . GLN D 1 70 ? 21.544 -9.690 120.136 1.00 30.95 106 GLN D O 1
ATOM 3254 N N . ILE D 1 71 ? 20.410 -7.753 119.956 1.00 25.63 107 ILE D N 1
ATOM 3255 C CA . ILE D 1 71 ? 19.312 -8.327 119.189 1.00 26.51 107 ILE D CA 1
ATOM 3256 C C . ILE D 1 71 ? 19.761 -8.919 117.859 1.00 27.85 107 ILE D C 1
ATOM 3257 O O . ILE D 1 71 ? 19.481 -10.077 117.568 1.00 29.01 107 ILE D O 1
ATOM 3262 N N . GLN D 1 72 ? 20.469 -8.133 117.058 1.00 28.72 108 GLN D N 1
ATOM 3263 C CA . GLN D 1 72 ? 20.835 -8.578 115.718 1.00 30.57 108 GLN D CA 1
ATOM 3264 C C . GLN D 1 72 ? 21.902 -9.677 115.707 1.00 33.54 108 GLN D C 1
ATOM 3265 O O . GLN D 1 72 ? 22.116 -10.326 114.689 1.00 35.21 108 GLN D O 1
ATOM 3271 N N . HIS D 1 73 ? 22.551 -9.897 116.845 1.00 35.52 109 HIS D N 1
ATOM 3272 C CA . HIS D 1 73 ? 23.539 -10.967 116.960 1.00 37.94 109 HIS D CA 1
ATOM 3273 C C . HIS D 1 73 ? 22.879 -12.284 117.357 1.00 41.27 109 HIS D C 1
ATOM 3274 O O . HIS D 1 73 ? 23.530 -13.328 117.417 1.00 45.53 109 HIS D O 1
ATOM 3276 N N . ASP D 1 74 ? 21.582 -12.228 117.632 1.00 39.53 110 ASP D N 1
ATOM 3277 C CA . ASP D 1 74 ? 20.837 -13.407 118.039 1.00 39.51 110 ASP D CA 1
ATOM 3278 C C . ASP D 1 74 ? 19.999 -13.912 116.875 1.00 40.07 110 ASP D C 1
ATOM 3279 O O . ASP D 1 74 ? 19.142 -13.197 116.371 1.00 33.61 110 ASP D O 1
ATOM 3284 N N . LYS D 1 75 ? 20.243 -15.153 116.468 1.00 32.93 111 LYS D N 1
ATOM 3285 C CA . LYS D 1 75 ? 19.612 -15.723 115.279 1.00 33.35 111 LYS D CA 1
ATOM 3286 C C . LYS D 1 75 ? 18.091 -15.594 115.294 1.00 33.78 111 LYS D C 1
ATOM 3287 O O . LYS D 1 75 ? 17.480 -15.223 114.294 1.00 29.43 111 LYS D O 1
ATOM 3289 N N . ASP D 1 76 ? 17.492 -15.889 116.441 1.00 34.02 112 ASP D N 1
ATOM 3290 C CA . ASP D 1 76 ? 16.045 -15.816 116.589 1.00 32.92 112 ASP D CA 1
ATOM 3291 C C . ASP D 1 76 ? 15.538 -14.386 116.593 1.00 27.38 112 ASP D C 1
ATOM 3292 O O . ASP D 1 76 ? 14.615 -14.052 115.866 1.00 28.02 112 ASP D O 1
ATOM 3297 N N . LEU D 1 77 ? 16.127 -13.553 117.444 1.00 37.09 113 LEU D N 1
ATOM 3298 C CA . LEU D 1 77 ? 15.706 -12.162 117.564 1.00 26.84 113 LEU D CA 1
ATOM 3299 C C . LEU D 1 77 ? 15.983 -11.403 116.280 1.00 28.01 113 LEU D C 1
ATOM 3300 O O . LEU D 1 77 ? 15.215 -10.531 115.891 1.00 28.45 113 LEU D O 1
ATOM 3305 N N . ASN D 1 78 ? 17.091 -11.733 115.627 1.00 28.62 114 ASN D N 1
ATOM 3306 C CA . ASN D 1 78 ? 17.465 -11.045 114.403 1.00 32.95 114 ASN D CA 1
ATOM 3307 C C . ASN D 1 78 ? 16.563 -11.426 113.249 1.00 32.50 114 ASN D C 1
ATOM 3308 O O . ASN D 1 78 ? 16.159 -10.576 112.466 1.00 33.76 114 ASN D O 1
ATOM 3313 N N . LYS D 1 79 ? 16.259 -12.713 113.143 1.00 31.55 115 LYS D N 1
ATOM 3314 C CA . LYS D 1 79 ? 15.442 -13.206 112.043 1.00 34.25 115 LYS D CA 1
ATOM 3315 C C . LYS D 1 79 ? 14.031 -12.652 112.139 1.00 36.06 115 LYS D C 1
ATOM 3316 O O . LYS D 1 79 ? 13.375 -12.415 111.126 1.00 42.73 115 LYS D O 1
ATOM 3322 N N . ALA D 1 80 ? 13.569 -12.447 113.366 1.00 33.25 116 ALA D N 1
ATOM 3323 C CA . ALA D 1 80 ? 12.234 -11.920 113.604 1.00 32.70 116 ALA D CA 1
ATOM 3324 C C . ALA D 1 80 ? 12.178 -10.469 113.186 1.00 33.00 116 ALA D C 1
ATOM 3325 O O . ALA D 1 80 ? 11.199 -10.023 112.593 1.00 31.68 116 ALA D O 1
ATOM 3327 N N . LEU D 1 81 ? 13.233 -9.735 113.519 1.00 34.28 117 LEU D N 1
ATOM 3328 C CA . LEU D 1 81 ? 13.366 -8.352 113.098 1.00 36.84 117 LEU D CA 1
ATOM 3329 C C . LEU D 1 81 ? 13.200 -8.271 111.587 1.00 38.75 117 LEU D C 1
ATOM 3330 O O . LEU D 1 81 ? 12.499 -7.400 111.075 1.00 40.03 117 LEU D O 1
ATOM 3335 N N . LYS D 1 82 ? 13.827 -9.207 110.880 1.00 40.07 118 LYS D N 1
ATOM 3336 C CA . LYS D 1 82 ? 13.737 -9.251 109.429 1.00 38.43 118 LYS D CA 1
ATOM 3337 C C . LYS D 1 82 ? 12.355 -9.702 108.975 1.00 38.68 118 LYS D C 1
ATOM 3338 O O . LYS D 1 82 ? 11.753 -9.100 108.084 1.00 39.89 118 LYS D O 1
ATOM 3341 N N . ASP D 1 83 ? 11.856 -10.767 109.591 1.00 37.40 119 ASP D N 1
ATOM 3342 C CA . ASP D 1 83 ? 10.589 -11.355 109.172 1.00 38.68 119 ASP D CA 1
ATOM 3343 C C . ASP D 1 83 ? 9.375 -10.597 109.702 1.00 39.11 119 ASP D C 1
ATOM 3344 O O . ASP D 1 83 ? 8.250 -10.824 109.249 1.00 40.07 119 ASP D O 1
ATOM 3349 N N . HIS D 1 84 ? 9.614 -9.702 110.657 1.00 36.75 120 HIS D N 1
ATOM 3350 C CA . HIS D 1 84 ? 8.570 -8.831 111.195 1.00 36.31 120 HIS D CA 1
ATOM 3351 C C . HIS D 1 84 ? 7.431 -9.633 111.827 1.00 34.70 120 HIS D C 1
ATOM 3352 O O . HIS D 1 84 ? 6.255 -9.397 111.548 1.00 33.82 120 HIS D O 1
ATOM 3359 N N . LYS D 1 85 ? 7.800 -10.581 112.684 1.00 32.14 121 LYS D N 1
ATOM 3360 C CA . LYS D 1 85 ? 6.846 -11.443 113.369 1.00 31.72 121 LYS D CA 1
ATOM 3361 C C . LYS D 1 85 ? 7.045 -11.313 114.875 1.00 33.69 121 LYS D C 1
ATOM 3362 O O . LYS D 1 85 ? 8.083 -10.833 115.325 1.00 34.14 121 LYS D O 1
ATOM 3368 N N . LYS D 1 86 ? 6.058 -11.745 115.655 1.00 29.89 122 LYS D N 1
ATOM 3369 C CA . LYS D 1 86 ? 6.233 -11.822 117.096 1.00 34.00 122 LYS D CA 1
ATOM 3370 C C . LYS D 1 86 ? 7.272 -12.885 117.448 1.00 34.32 122 LYS D C 1
ATOM 3371 O O . LYS D 1 86 ? 7.310 -13.961 116.848 1.00 34.73 122 LYS D O 1
ATOM 3377 N N . VAL D 1 87 ? 8.120 -12.567 118.420 1.00 33.12 123 VAL D N 1
ATOM 3378 C CA . VAL D 1 87 ? 9.207 -13.449 118.798 1.00 31.73 123 VAL D CA 1
ATOM 3379 C C . VAL D 1 87 ? 9.274 -13.573 120.317 1.00 28.69 123 VAL D C 1
ATOM 3380 O O . VAL D 1 87 ? 8.979 -12.621 121.046 1.00 25.08 123 VAL D O 1
ATOM 3384 N N . SER D 1 88 ? 9.619 -14.768 120.782 1.00 25.16 124 SER D N 1
ATOM 3385 C CA . SER D 1 88 ? 9.883 -15.010 122.193 1.00 25.00 124 SER D CA 1
ATOM 3386 C C . SER D 1 88 ? 11.213 -15.726 122.284 1.00 24.63 124 SER D C 1
ATOM 3387 O O . SER D 1 88 ? 11.578 -16.457 121.369 1.00 26.03 124 SER D O 1
ATOM 3390 N N . LYS D 1 89 ? 11.934 -15.520 123.382 1.00 23.86 125 LYS D N 1
ATOM 3391 C CA . LYS D 1 89 ? 13.207 -16.192 123.594 1.00 23.00 125 LYS D CA 1
ATOM 3392 C C . LYS D 1 89 ? 13.747 -15.969 124.997 1.00 22.30 125 LYS D C 1
ATOM 3393 O O . LYS D 1 89 ? 13.704 -14.866 125.526 1.00 22.08 125 LYS D O 1
ATOM 3399 N N . ARG D 1 90 ? 14.248 -17.045 125.587 1.00 22.19 126 ARG D N 1
ATOM 3400 C CA . ARG D 1 90 ? 14.993 -16.973 126.824 1.00 22.73 126 ARG D CA 1
ATOM 3401 C C . ARG D 1 90 ? 16.463 -17.130 126.467 1.00 21.62 126 ARG D C 1
ATOM 3402 O O . ARG D 1 90 ? 16.898 -18.183 125.997 1.00 21.83 126 ARG D O 1
ATOM 3410 N N . THR D 1 91 ? 17.216 -16.061 126.671 1.00 21.56 127 THR D N 1
ATOM 3411 C CA . THR D 1 91 ? 18.564 -15.962 126.146 1.00 24.04 127 THR D CA 1
ATOM 3412 C C . THR D 1 91 ? 19.591 -16.014 127.258 1.00 23.98 127 THR D C 1
ATOM 3413 O O . THR D 1 91 ? 19.249 -15.915 128.437 1.00 22.61 127 THR D O 1
ATOM 3417 N N . GLY D 1 92 ? 20.854 -16.164 126.875 1.00 24.88 128 GLY D N 1
ATOM 3418 C CA . GLY D 1 92 ? 21.952 -16.108 127.822 1.00 26.45 128 GLY D CA 1
ATOM 3419 C C . GLY D 1 92 ? 22.004 -17.305 128.743 1.00 27.73 128 GLY D C 1
ATOM 3420 O O . GLY D 1 92 ? 22.822 -17.362 129.664 1.00 28.41 128 GLY D O 1
ATOM 3421 N N . LEU D 1 93 ? 21.123 -18.264 128.490 1.00 26.06 129 LEU D N 1
ATOM 3422 C CA . LEU D 1 93 ? 21.035 -19.459 129.308 1.00 23.95 129 LEU D CA 1
ATOM 3423 C C . LEU D 1 93 ? 22.116 -20.441 128.889 1.00 22.03 129 LEU D C 1
ATOM 3424 O O . LEU D 1 93 ? 22.588 -21.242 129.693 1.00 22.65 129 LEU D O 1
ATOM 3429 N N . SER D 1 94 ? 22.524 -20.346 127.627 1.00 21.33 130 SER D N 1
ATOM 3430 C CA . SER D 1 94 ? 23.291 -21.406 126.984 1.00 24.85 130 SER D CA 1
ATOM 3431 C C . SER D 1 94 ? 24.810 -21.191 126.958 1.00 24.04 130 SER D C 1
ATOM 3432 O O . SER D 1 94 ? 25.541 -21.979 126.356 1.00 24.51 130 SER D O 1
ATOM 3435 N N . ASP D 1 95 ? 25.284 -20.130 127.602 1.00 21.00 131 ASP D N 1
ATOM 3436 C CA . ASP D 1 95 ? 26.714 -19.995 127.851 1.00 20.78 131 ASP D CA 1
ATOM 3437 C C . ASP D 1 95 ? 27.006 -20.142 129.338 1.00 22.90 131 ASP D C 1
ATOM 3438 O O . ASP D 1 95 ? 26.129 -20.526 130.116 1.00 26.12 131 ASP D O 1
ATOM 3443 N N . THR D 1 96 ? 28.241 -19.845 129.728 1.00 24.53 132 THR D N 1
ATOM 3444 C CA . THR D 1 96 ? 28.630 -19.894 131.132 1.00 24.71 132 THR D CA 1
ATOM 3445 C C . THR D 1 96 ? 28.300 -18.581 131.857 1.00 27.56 132 THR D C 1
ATOM 3446 O O . THR D 1 96 ? 28.561 -18.439 133.056 1.00 29.19 132 THR D O 1
ATOM 3450 N N . ASP D 1 97 ? 27.723 -17.626 131.125 1.00 28.44 133 ASP D N 1
ATOM 3451 C CA . ASP D 1 97 ? 27.362 -16.318 131.685 1.00 29.59 133 ASP D CA 1
ATOM 3452 C C . ASP D 1 97 ? 25.918 -16.277 132.196 1.00 28.98 133 ASP D C 1
ATOM 3453 O O . ASP D 1 97 ? 24.972 -16.269 131.407 1.00 26.88 133 ASP D O 1
ATOM 3458 N N . THR D 1 98 ? 25.754 -16.237 133.516 1.00 31.16 134 THR D N 1
ATOM 3459 C CA . THR D 1 98 ? 24.424 -16.206 134.125 1.00 34.54 134 THR D CA 1
ATOM 3460 C C . THR D 1 98 ? 23.897 -14.774 134.251 1.00 38.14 134 THR D C 1
ATOM 3461 O O . THR D 1 98 ? 22.846 -14.536 134.850 1.00 41.67 134 THR D O 1
ATOM 3465 N N . ASP D 1 99 ? 24.632 -13.823 133.681 1.00 36.23 135 ASP D N 1
ATOM 3466 C CA . ASP D 1 99 ? 24.249 -12.421 133.759 1.00 37.72 135 ASP D CA 1
ATOM 3467 C C . ASP D 1 99 ? 23.318 -12.000 132.623 1.00 36.28 135 ASP D C 1
ATOM 3468 O O . ASP D 1 99 ? 22.354 -11.264 132.838 1.00 37.25 135 ASP D O 1
ATOM 3473 N N . ASN D 1 100 ? 23.598 -12.478 131.418 1.00 32.95 136 ASN D N 1
ATOM 3474 C CA . ASN D 1 100 ? 22.816 -12.081 130.250 1.00 31.72 136 ASN D CA 1
ATOM 3475 C C . ASN D 1 100 ? 21.559 -12.912 130.052 1.00 30.71 136 ASN D C 1
ATOM 3476 O O . ASN D 1 100 ? 21.024 -12.978 128.950 1.00 31.84 136 ASN D O 1
ATOM 3481 N N . GLU D 1 101 ? 21.098 -13.551 131.121 1.00 30.81 137 GLU D N 1
ATOM 3482 C CA . GLU D 1 101 ? 19.868 -14.331 131.071 1.00 27.84 137 GLU D CA 1
ATOM 3483 C C . GLU D 1 101 ? 18.644 -13.422 131.066 1.00 28.43 137 GLU D C 1
ATOM 3484 O O . GLU D 1 101 ? 18.305 -12.812 132.080 1.00 30.11 137 GLU D O 1
ATOM 3490 N N . ARG D 1 102 ? 17.979 -13.341 129.917 1.00 15.82 138 ARG D N 1
ATOM 3491 C CA . ARG D 1 102 ? 16.809 -12.487 129.774 1.00 15.67 138 ARG D CA 1
ATOM 3492 C C . ARG D 1 102 ? 15.641 -13.235 129.188 1.00 17.81 138 ARG D C 1
ATOM 3493 O O . ARG D 1 102 ? 15.817 -14.215 128.463 1.00 20.66 138 ARG D O 1
ATOM 3501 N N . LEU D 1 103 ? 14.443 -12.743 129.472 1.00 18.29 139 LEU D N 1
ATOM 3502 C CA . LEU D 1 103 ? 13.279 -13.091 128.671 1.00 18.59 139 LEU D CA 1
ATOM 3503 C C . LEU D 1 103 ? 13.045 -11.964 127.674 1.00 19.20 139 LEU D C 1
ATOM 3504 O O . LEU D 1 103 ? 12.759 -10.836 128.068 1.00 19.06 139 LEU D O 1
ATOM 3509 N N . ILE D 1 104 ? 13.156 -12.260 126.381 1.00 21.54 140 ILE D N 1
ATOM 3510 C CA . ILE D 1 104 ? 13.040 -11.207 125.380 1.00 16.58 140 ILE D CA 1
ATOM 3511 C C . ILE D 1 104 ? 11.917 -11.464 124.387 1.00 18.66 140 ILE D C 1
ATOM 3512 O O . ILE D 1 104 ? 11.940 -12.445 123.649 1.00 17.98 140 ILE D O 1
ATOM 3517 N N . VAL D 1 105 ? 10.941 -10.560 124.362 1.00 17.41 141 VAL D N 1
ATOM 3518 C CA . VAL D 1 105 ? 9.816 -10.668 123.438 1.00 18.18 141 VAL D CA 1
ATOM 3519 C C . VAL D 1 105 ? 9.734 -9.481 122.478 1.00 18.66 141 VAL D C 1
ATOM 3520 O O . VAL D 1 105 ? 9.935 -8.338 122.878 1.00 22.25 141 VAL D O 1
ATOM 3524 N N . GLY D 1 106 ? 9.456 -9.766 121.210 1.00 19.39 142 GLY D N 1
ATOM 3525 C CA . GLY D 1 106 ? 9.276 -8.735 120.206 1.00 24.32 142 GLY D CA 1
ATOM 3526 C C . GLY D 1 106 ? 7.910 -8.801 119.536 1.00 25.33 142 GLY D C 1
ATOM 3527 O O . GLY D 1 106 ? 7.362 -9.879 119.326 1.00 22.26 142 GLY D O 1
ATOM 3528 N N . VAL D 1 107 ? 7.345 -7.638 119.224 1.00 27.58 143 VAL D N 1
ATOM 3529 C CA . VAL D 1 107 ? 6.093 -7.567 118.471 1.00 27.91 143 VAL D CA 1
ATOM 3530 C C . VAL D 1 107 ? 6.214 -6.563 117.330 1.00 26.91 143 VAL D C 1
ATOM 3531 O O . VAL D 1 107 ? 6.939 -5.571 117.434 1.00 29.37 143 VAL D O 1
ATOM 3535 N N . PRO D 1 108 ? 5.508 -6.818 116.225 1.00 27.22 144 PRO D N 1
ATOM 3536 C CA . PRO D 1 108 ? 5.518 -5.852 115.122 1.00 27.39 144 PRO D CA 1
ATOM 3537 C C . PRO D 1 108 ? 4.675 -4.601 115.410 1.00 28.46 144 PRO D C 1
ATOM 3538 O O . PRO D 1 108 ? 3.720 -4.646 116.195 1.00 27.73 144 PRO D O 1
ATOM 3542 N N . TYR D 1 109 ? 5.061 -3.483 114.803 1.00 27.75 145 TYR D N 1
ATOM 3543 C CA . TYR D 1 109 ? 4.201 -2.309 114.749 1.00 30.36 145 TYR D CA 1
ATOM 3544 C C . TYR D 1 109 ? 4.374 -1.640 113.392 1.00 30.95 145 TYR D C 1
ATOM 3545 O O . TYR D 1 109 ? 5.443 -1.713 112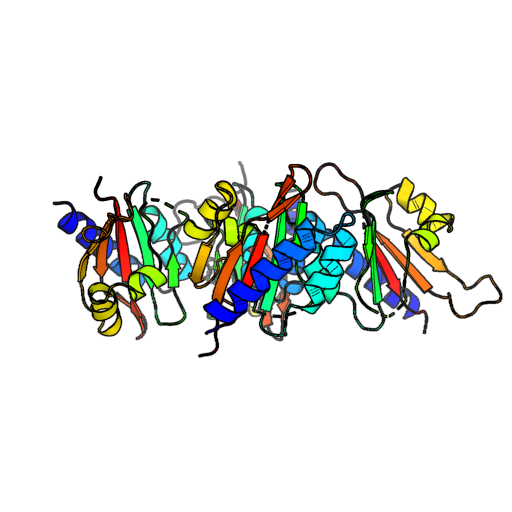.793 1.00 30.65 145 TYR D O 1
ATOM 3554 N N . GLU D 1 110 ? 3.316 -1.010 112.901 1.00 31.46 146 GLU D N 1
ATOM 3555 C CA . GLU D 1 110 ? 3.381 -0.304 111.632 1.00 32.18 146 GLU D CA 1
ATOM 3556 C C . GLU D 1 110 ? 2.669 1.036 111.737 1.00 32.50 146 GLU D C 1
ATOM 3557 O O . GLU D 1 110 ? 1.553 1.115 112.242 1.00 33.29 146 GLU D O 1
ATOM 3563 N N . LYS D 1 111 ? 3.311 2.092 111.252 1.00 34.75 147 LYS D N 1
ATOM 3564 C CA . LYS D 1 111 ? 2.733 3.426 111.361 1.00 38.53 147 LYS D CA 1
ATOM 3565 C C . LYS D 1 111 ? 2.670 4.177 110.031 1.00 43.26 147 LYS D C 1
ATOM 3566 O O . LYS D 1 111 ? 1.636 4.188 109.356 1.00 46.16 147 LYS D O 1
ATOM 3572 N N . ASP D 1 112 ? 3.779 4.809 109.661 1.00 43.54 148 ASP D N 1
ATOM 3573 C CA . ASP D 1 112 ? 3.826 5.633 108.464 1.00 43.50 148 ASP D CA 1
ATOM 3574 C C . ASP D 1 112 ? 4.605 4.932 107.357 1.00 43.85 148 ASP D C 1
ATOM 3575 O O . ASP D 1 112 ? 5.727 5.326 107.039 1.00 43.57 148 ASP D O 1
ATOM 3580 N N . GLY D 1 113 ? 4.003 3.893 106.779 1.00 43.60 149 GLY D N 1
ATOM 3581 C CA . GLY D 1 113 ? 4.649 3.099 105.748 1.00 42.52 149 GLY D CA 1
ATOM 3582 C C . GLY D 1 113 ? 5.962 2.470 106.184 1.00 41.55 149 GLY D C 1
ATOM 3583 O O . GLY D 1 113 ? 6.815 2.154 105.353 1.00 42.75 149 GLY D O 1
ATOM 3584 N N . LYS D 1 114 ? 6.118 2.287 107.491 1.00 40.06 150 LYS D N 1
ATOM 3585 C CA . LYS D 1 114 ? 7.342 1.736 108.066 1.00 41.50 150 LYS D CA 1
ATOM 3586 C C . LYS D 1 114 ? 7.006 0.569 108.983 1.00 39.07 150 LYS D C 1
ATOM 3587 O O . LYS D 1 114 ? 6.053 0.640 109.759 1.00 35.33 150 LYS D O 1
ATOM 3593 N N . LYS D 1 115 ? 7.794 -0.497 108.895 1.00 26.40 151 LYS D N 1
ATOM 3594 C CA . LYS D 1 115 ? 7.592 -1.673 109.730 1.00 23.81 151 LYS D CA 1
ATOM 3595 C C . LYS D 1 115 ? 8.753 -1.830 110.709 1.00 22.23 151 LYS D C 1
ATOM 3596 O O . LYS D 1 115 ? 9.892 -2.080 110.313 1.00 22.21 151 LYS D O 1
ATOM 3602 N N . GLY D 1 116 ? 8.459 -1.665 111.993 1.00 20.79 152 GLY D N 1
ATOM 3603 C CA . GLY D 1 116 ? 9.490 -1.687 113.014 1.00 17.74 152 GLY D CA 1
ATOM 3604 C C . GLY D 1 116 ? 9.171 -2.707 114.081 1.00 18.66 152 GLY D C 1
ATOM 3605 O O . GLY D 1 116 ? 8.165 -3.407 113.980 1.00 22.42 152 GLY D O 1
ATOM 3614 N N . VAL D 1 118 ? 8.981 -3.598 118.389 1.00 14.04 154 VAL D N 1
ATOM 3615 C CA . VAL D 1 118 ? 9.090 -3.299 119.811 1.00 18.24 154 VAL D CA 1
ATOM 3616 C C . VAL D 1 118 ? 9.652 -4.532 120.499 1.00 17.49 154 VAL D C 1
ATOM 3617 O O . VAL D 1 118 ? 9.123 -5.632 120.340 1.00 14.70 154 VAL D O 1
ATOM 3621 N N . PHE D 1 119 ? 10.744 -4.347 121.232 1.00 15.66 155 PHE D N 1
ATOM 3622 C CA . PHE D 1 119 ? 11.343 -5.431 121.995 1.00 17.56 155 PHE D CA 1
ATOM 3623 C C . PHE D 1 119 ? 11.293 -5.085 123.470 1.00 19.83 155 PHE D C 1
ATOM 3624 O O . PHE D 1 119 ? 11.857 -4.075 123.895 1.00 24.35 155 PHE D O 1
ATOM 3632 N N . LEU D 1 120 ? 10.602 -5.904 124.252 1.00 16.69 156 LEU D N 1
ATOM 3633 C CA . LEU D 1 120 ? 10.683 -5.783 125.693 1.00 18.15 156 LEU D CA 1
ATOM 3634 C C . LEU D 1 120 ? 11.670 -6.820 126.190 1.00 20.60 156 LEU D C 1
ATOM 3635 O O . LEU D 1 120 ? 11.816 -7.897 125.595 1.00 20.30 156 LEU D O 1
ATOM 3640 N N . SER D 1 121 ? 12.361 -6.474 127.265 1.00 16.17 157 SER D N 1
ATOM 3641 C CA . SER D 1 121 ? 13.345 -7.352 127.866 1.00 19.66 157 SER D CA 1
ATOM 3642 C C . SER D 1 121 ? 13.091 -7.362 129.361 1.00 21.55 157 SER D C 1
ATOM 3643 O O . SER D 1 121 ? 12.594 -6.387 129.915 1.00 23.44 157 SER D O 1
ATOM 3646 N N . GLN D 1 122 ? 13.431 -8.461 130.015 1.00 18.35 158 GLN D N 1
ATOM 3647 C CA . GLN D 1 122 ? 13.059 -8.640 131.407 1.00 28.54 158 GLN D CA 1
ATOM 3648 C C . GLN D 1 122 ? 13.944 -9.687 132.070 1.00 20.09 158 GLN D C 1
ATOM 3649 O O . GLN D 1 122 ? 14.423 -10.610 131.409 1.00 22.50 158 GLN D O 1
ATOM 3655 N N . SER D 1 123 ? 14.170 -9.535 133.369 1.00 23.15 159 SER D N 1
ATOM 3656 C CA . SER D 1 123 ? 14.976 -10.488 134.109 1.00 24.71 159 SER D CA 1
ATOM 3657 C C . SER D 1 123 ? 14.269 -11.823 134.230 1.00 25.30 159 SER D C 1
ATOM 3658 O O . SER D 1 123 ? 13.041 -11.896 134.165 1.00 23.21 159 SER D O 1
ATOM 3661 N N . LEU D 1 124 ? 15.061 -12.875 134.405 1.00 23.84 160 LEU D N 1
ATOM 3662 C CA . LEU D 1 124 ? 14.536 -14.213 134.631 1.00 24.78 160 LEU D CA 1
ATOM 3663 C C . LEU D 1 124 ? 14.329 -14.474 136.124 1.00 28.92 160 LEU D C 1
ATOM 3664 O O . LEU D 1 124 ? 13.684 -15.451 136.501 1.00 31.44 160 LEU D O 1
ATOM 3666 N N . LEU D 1 125 ? 14.884 -13.596 136.960 1.00 28.14 161 LEU D N 1
ATOM 3667 C CA . LEU D 1 125 ? 14.804 -13.721 138.423 1.00 30.25 161 LEU D CA 1
ATOM 3668 C C . LEU D 1 125 ? 15.376 -15.041 138.935 1.00 31.29 161 LEU D C 1
ATOM 3669 O O . LEU D 1 125 ? 14.658 -16.036 139.050 1.00 32.53 161 LEU D O 1
#

InterPro domains:
  IPR000014 PAS domain [SM00091] (253-320)
  IPR000014 PAS domain [cd00130] (262-355)
  IPR003594 Histidine kinase/HSP90-like ATPase domain [PF02518] (478-588)
  IPR003594 Histidine kinase/HSP90-like ATPase domain [SM00387] (477-589)
  IPR003660 HAMP domain [PF00672] (191-242)
  IPR003660 HAMP domain [PS50885] (194-246)
  IPR003660 HAMP domain [SM00304] (194-246)
  IPR003661 Signal transduction histidine kinase, dimerisation/phosphoacceptor domain [PF00512] (365-431)
  IPR003661 Signal transduction histidine kinase, dimerisation/phosphoacceptor domain [SM00388] (364-431)
  IPR003661 Signal transduction histidine kinase, dimerisation/phosphoacceptor domain [cd00082] (362-427)
  IPR004358 Signal transduction histidine kinase-related protein, C-terminal [PR00344] (514-528)
  IPR004358 Signal transduction histidine kinase-related protein, C-terminal [PR00344] (532-542)
  IPR004358 Signal transduction histidine kinase-related protein, C-terminal [PR00344] (549-567)
  IPR004358 Signal transduction histidine kinase-related protein, C-terminal [PR00344] (573-586)
  IPR005467 Histidine kinase domain [PS50109] (371-589)
  IPR013767 PAS fold [PF00989] (253-355)
  IPR035965 PAS domain superfamily [SSF55785] (246-356)
  IPR036097 Signal transduction histidine kinase, dimerisation/phosphoacceptor domain superfamily [SSF47384] (348-432)
  IPR036890 Histidine kinase/HSP90-like ATPase superfamily [G3DSA:3.30.565.10] (436-589)
  IPR036890 Histidine kinase/HSP90-like ATPase superfamily [SSF55874] (420-587)

Sequence (466 aa):
EAENDLTQLANKVAVILENHEDQALARSITWELADNLTSIAIIQDEKNHWYSPNLSSITVEQIQHDKDLNKALKDHKKVSKRTGLSDTDTDNERLIVGVPYEKDGKKGVFLSQSLLAEAENDLTQLANKVAVILENHEDQALARSITWELADNLTSIAIIQDEKNHWYSPNSITVEQIQHDKDLNKALKDHKKVSKRTGLSDTDTDNERLIVGVPYEKDGKKGVFLSQSLLAEAENDLTQLANKVAVILENHEDQALARSITWELADNLTSIAIIQDEKNHWYSPNSSITVEQIQHDKDLNKALKDHKKVSKRTGLSDTDTDNERLIVGVPYEKDGKKGVFLSQSLLSNAEEAENDLTQLANKVAVILENHEDQALARSITWELADNLTSIAIIQDEKNHWYSPNSSITVEQIQHDKDLNKALKDHKKVSKRTGLSDTDTDNERLIVGVPYEKDGKKGVFLSQSLL

Foldseek 3Di:
DCCVVVVVLQVVLQVLCAPDPDNVVSVVVSLVSADPFKKKKKWQDDVDIDINDDLFTDDPVQQCPDPQSVCCQVVVHWDWDWAFTP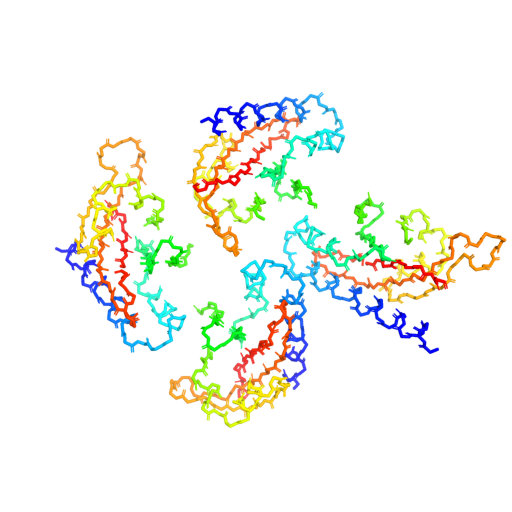PDPSRAIWTKIDHWHDYPNRIIMIMIGGDDD/DVCVVVVVLQVVLQVLCQPDPDNVVSVVVNLVSADLQKWKKKWFDPPDIDIRPNDDDPVQLCVDPQSVVCQVVLHWDWDWAATPDDPPRATKIWTDHWHDHPNTTIMIMIGGDDD/DVLVVVVVLQVVLLVLCAPDPDNVVSVVVSLVSADDFKWKKWWQDDPDIDIRPDCGDDVVNCCVDPQSVVCQVVQHKDWDQPPPPDDPPWPGKIKIDHWHDYPRGIIMMMIGGPD/DVLVVVLVVQVVLQVVLLVLCQPDPPNVVSVVVSLVSADPFKWKKKWQDPPDIDTRPDLDDDPVRQCVDPQSVVCQVVQAWGWDFPPPPDPDPPPGKTKIDHWHDHDNTIIMIMIGDPD

Solvent-accessible surface area: 24872 Å² total

Nearest PDB structures (foldseek):
  4zr7-assembly2_B  TM=1.009E+00  e=1.946E-22  Bacillus subtilis subsp. subtilis str. 168
  4zr7-assembly1_A  TM=1.002E+00  e=2.777E-19  Bacillus subtilis subsp. subtilis str. 168
  4zr7-assembly3_C  TM=9.414E-01  e=9.028E-18  Bacillus subtilis subsp. subtilis str. 168
  4ywz-assembly3_B  TM=5.848E-01  e=2.656E-03  Staphylococcus aureus
  4ywz-assembly2_A  TM=6.215E-01  e=5.458E-03  Staphylococcus aureus

Secondary structure (DSSP, 8-state):
-HHHHHHHHHHHHHHHHHH-S-HHHHHHHHHTT--TTEEEEEEEETTEEEE--------HHHHHTSHHHHHHHHHT--EEEEE--SS-S----EEEEE---EETTEE--EEEEEPP-/-HHHHHHHHHHHHHHHHHT-S-HHHHHHHHHTT--TTEEEEEE-SSS-EEE------HHHHHHSHHHHHHHHHT--EEEEE--SS-S--S-EEEEE---EETTEE--EEEEEPP-/-HHHHHHHHHHHHHHHHHT-S-HHHHHHHHGGG--SSEEEEEE-SSS-EEE-------HHHHHH-HHHHHHHHTT--EEEEESSSS--SS--EEEEE---EETTEE--EEEEE--/-HHHHHHHHHHHHHHHHHHHHHH-S-HHHHHHHHGGG--TTEEEEEESSSS-EEE-------HHHHHTSHHHHHHHHHT--EEEEES-SSS-SSS-EEEEE---B-SS-B--EEEEE--